Protein AF-W2YYQ4-F1 (afdb_monomer)

Nearest PDB structures (foldseek):
  6bq0-assembly1_B  TM=6.530E-01  e=1.549E-09  Homo sapiens
  7l4u-assembly2_B  TM=6.458E-01  e=1.239E-09  Homo sapiens
  1c4x-assembly1_A  TM=6.846E-01  e=3.204E-09  Rhodococcus jostii RHA1
  7l4t-assembly1_A  TM=6.271E-01  e=1.638E-09  Homo sapiens
  7p0y-assembly2_B  TM=5.825E-01  e=1.732E-09  Mycobacterium tuberculosis H37Rv

Organism: NCBI:txid1317064

InterPro domains:
  IPR019363 Lipid droplet-associated hydrolase [PF10230] (274-517)
  IPR019363 Lipid droplet-associated hydrolase [PTHR13390] (270-537)
  IPR029058 Alpha/Beta hydrolase fold [G3DSA:3.40.50.1820] (267-540)
  IPR029058 Alpha/Beta hydrolase fold [SSF53474] (271-539)

Secondary structure (DSSP, 8-state):
-HHHHHHHHHHHHHHTS------EEEEEESSTT--GGG-EEEEEES-SS-EEE-STTTTT-SEEEEES-----SBTTB-EEEEESSGGG-SSEEEEETT-TT-S-S-HHHHT-TT---EEEEESS-SS---------------PPPP-PPPPPPPHHHHHHHHHHHHHTTTT--TTHHHHHHHHHHHHHHHHHHHHHHHHHHHHHHHHS----S-SS-----TT------PPPPEEEEEE-STT--EEEEEEEPPP--------TT---SPPPPEEEEEE--SS--GGGGHHHHHHHHHHH-SSSEEEEEPPTTSS-GGGGTT----HHHHHHHHHHHHHHHHHH-TT-EEEEEEETHHHHHHHHHHHH-GGGEEEEEEES---S-GGGSHHHHHHHHHHTTHHHHHHHHHHHHHHS-HHHHHHHHHHHH-TTS-HHHHHHHHGGGSHHHHHHHHHHHHHHHHH--S--HHHHHHTGGGEEEEEETT-SSS-HHHHHHHHHH-TTSEEEEES--TTGGGSTTHHHHHHHHHHHHHHHHHS-----------

pLDDT: mean 75.01, std 22.86, range [24.19, 98.81]

Structure (mmCIF, N/CA/C/O backbone):
data_AF-W2YYQ4-F1
#
_entry.id   AF-W2YYQ4-F1
#
loop_
_atom_site.group_PDB
_atom_site.id
_atom_site.type_symbol
_atom_site.label_atom_id
_atom_site.label_alt_id
_atom_site.label_comp_id
_atom_site.label_asym_id
_atom_site.label_entity_id
_atom_site.label_seq_id
_atom_site.pdbx_PDB_ins_code
_atom_site.Cartn_x
_atom_site.Cartn_y
_atom_site.Cartn_z
_atom_site.occupancy
_atom_site.B_iso_or_equiv
_atom_site.auth_seq_id
_atom_site.auth_comp_id
_atom_site.auth_asym_id
_atom_site.auth_atom_id
_atom_site.pdbx_PDB_model_num
ATOM 1 N N . MET A 1 1 ? -1.584 1.231 -11.523 1.00 52.38 1 MET A N 1
ATOM 2 C CA . MET A 1 1 ? -1.903 1.996 -12.760 1.00 52.38 1 MET A CA 1
ATOM 3 C C . MET A 1 1 ? -1.222 3.367 -12.805 1.00 52.38 1 MET A C 1
ATOM 5 O O . MET A 1 1 ? -0.712 3.730 -13.858 1.00 52.38 1 MET A O 1
ATOM 9 N N . ALA A 1 2 ? -1.174 4.115 -11.693 1.00 56.75 2 ALA A N 1
ATOM 10 C CA . ALA A 1 2 ? -0.537 5.435 -11.667 1.00 56.75 2 ALA A CA 1
ATOM 11 C C . ALA A 1 2 ? 0.967 5.403 -12.015 1.00 56.75 2 ALA A C 1
ATOM 13 O O . ALA A 1 2 ? 1.430 6.242 -12.780 1.00 56.75 2 ALA A O 1
ATOM 14 N N . ILE A 1 3 ? 1.692 4.389 -11.530 1.00 60.84 3 ILE A N 1
ATOM 15 C CA . ILE A 1 3 ? 3.118 4.138 -11.813 1.00 60.84 3 ILE A CA 1
ATOM 16 C C . ILE A 1 3 ? 3.359 3.946 -13.317 1.00 60.84 3 ILE A C 1
ATOM 18 O O . ILE A 1 3 ? 4.122 4.693 -13.916 1.00 60.84 3 ILE A O 1
ATOM 22 N N . LEU A 1 4 ? 2.636 3.013 -13.946 1.00 64.50 4 LEU A N 1
ATOM 23 C CA . LEU A 1 4 ? 2.697 2.754 -15.391 1.00 64.50 4 LEU A CA 1
ATOM 24 C C . LEU A 1 4 ? 2.386 4.001 -16.227 1.00 64.50 4 LEU A C 1
ATOM 26 O O . LEU A 1 4 ? 3.047 4.250 -17.226 1.00 64.50 4 LEU A O 1
ATOM 30 N N . LYS A 1 5 ? 1.404 4.809 -15.810 1.00 70.62 5 LYS A N 1
ATOM 31 C CA . LYS A 1 5 ? 1.088 6.079 -16.476 1.00 70.62 5 LYS A CA 1
ATOM 32 C C . LYS A 1 5 ? 2.197 7.116 -16.294 1.00 70.62 5 LYS A C 1
ATOM 34 O O . LYS A 1 5 ? 2.507 7.807 -17.250 1.00 70.62 5 LYS A O 1
ATOM 39 N N . ILE A 1 6 ? 2.805 7.227 -15.109 1.00 66.44 6 ILE A N 1
ATOM 40 C CA . ILE A 1 6 ? 3.950 8.125 -14.867 1.00 66.44 6 ILE A CA 1
ATOM 41 C C . ILE A 1 6 ? 5.136 7.712 -15.744 1.00 66.44 6 ILE A C 1
ATOM 43 O O . ILE A 1 6 ? 5.712 8.564 -16.414 1.00 66.44 6 ILE A O 1
ATOM 47 N N . ILE A 1 7 ? 5.435 6.411 -15.802 1.00 65.56 7 ILE A N 1
ATOM 48 C CA . ILE A 1 7 ? 6.445 5.833 -16.695 1.00 65.56 7 ILE A CA 1
ATOM 49 C C . ILE A 1 7 ? 6.116 6.167 -18.153 1.00 65.56 7 ILE A C 1
ATOM 51 O O . ILE A 1 7 ? 6.973 6.677 -18.865 1.00 65.56 7 ILE A O 1
ATOM 55 N N . ALA A 1 8 ? 4.874 5.947 -18.591 1.00 67.31 8 ALA A N 1
ATOM 56 C CA . ALA A 1 8 ? 4.445 6.245 -19.954 1.00 67.31 8 ALA A CA 1
ATOM 57 C C . ALA A 1 8 ? 4.560 7.738 -20.284 1.00 67.31 8 ALA A C 1
ATOM 59 O O . ALA A 1 8 ? 5.076 8.073 -21.342 1.00 67.31 8 ALA A O 1
ATOM 60 N N . TYR A 1 9 ? 4.152 8.639 -19.383 1.00 68.12 9 TYR A N 1
ATOM 61 C CA . TYR A 1 9 ? 4.312 10.080 -19.588 1.00 68.12 9 TYR A CA 1
ATOM 62 C C . TYR A 1 9 ? 5.786 10.470 -19.686 1.00 68.12 9 TYR A C 1
ATOM 64 O O . TYR A 1 9 ? 6.155 11.222 -20.587 1.00 68.12 9 TYR A O 1
ATOM 72 N N . PHE A 1 10 ? 6.637 9.911 -18.822 1.00 61.38 10 PHE A N 1
ATOM 73 C CA . PHE A 1 10 ? 8.079 10.109 -18.908 1.00 61.38 10 PHE A CA 1
ATOM 74 C C . PHE A 1 10 ? 8.640 9.605 -20.243 1.00 61.38 10 PHE A C 1
ATOM 76 O O . PHE A 1 10 ? 9.356 10.346 -20.906 1.00 61.38 10 PHE A O 1
ATOM 83 N N . PHE A 1 11 ? 8.252 8.409 -20.696 1.00 55.72 11 PHE A N 1
ATOM 84 C CA . PHE A 1 11 ? 8.640 7.892 -22.009 1.00 55.72 11 PHE A CA 1
ATOM 85 C C . PHE A 1 11 ? 8.138 8.766 -23.151 1.00 55.72 11 PHE A C 1
ATOM 87 O O . PHE A 1 11 ? 8.921 9.083 -24.029 1.00 55.72 11 PHE A O 1
ATOM 94 N N . THR A 1 12 ? 6.884 9.220 -23.147 1.00 55.53 12 THR A N 1
ATOM 95 C CA . THR A 1 12 ? 6.384 10.121 -24.199 1.00 55.53 12 THR A CA 1
ATOM 96 C C . THR A 1 12 ? 7.140 11.449 -24.231 1.00 55.53 12 THR A C 1
ATOM 98 O O . THR A 1 12 ? 7.357 11.993 -25.305 1.00 55.53 12 THR A O 1
ATOM 101 N N . LEU A 1 13 ? 7.595 11.947 -23.076 1.00 49.69 13 LEU A N 1
ATOM 102 C CA . LEU A 1 13 ? 8.428 13.149 -22.975 1.00 49.69 13 LEU A CA 1
ATOM 103 C C . LEU A 1 13 ? 9.879 12.897 -23.420 1.00 49.69 13 LEU A C 1
ATOM 105 O O . LEU A 1 13 ? 10.490 13.789 -24.000 1.00 49.69 13 LEU A O 1
ATOM 109 N N . LEU A 1 14 ? 10.421 11.699 -23.176 1.00 44.47 14 LEU A N 1
ATOM 110 C CA . LEU A 1 14 ? 11.772 11.297 -23.583 1.00 44.47 14 LEU A CA 1
ATOM 111 C C . LEU A 1 14 ? 11.849 10.962 -25.088 1.00 44.47 14 LEU A C 1
ATOM 113 O O . LEU A 1 14 ? 12.811 11.322 -25.754 1.00 44.47 14 LEU A O 1
ATOM 117 N N . VAL A 1 15 ? 10.816 10.298 -25.619 1.00 40.94 15 VAL A N 1
ATOM 118 C CA . VAL A 1 15 ? 10.673 9.831 -27.015 1.00 40.94 15 VAL A CA 1
ATOM 119 C C . VAL A 1 15 ? 10.148 10.936 -27.942 1.00 40.94 15 VAL A C 1
ATOM 121 O O . VAL A 1 15 ? 10.241 10.817 -29.158 1.00 40.94 15 VAL A O 1
ATOM 124 N N . ALA A 1 16 ? 9.678 12.065 -27.397 1.00 35.09 16 ALA A N 1
ATOM 125 C CA . ALA A 1 16 ? 9.453 13.285 -28.178 1.00 35.09 16 ALA A CA 1
ATOM 126 C C . ALA A 1 16 ? 10.753 13.859 -28.797 1.00 35.09 16 ALA A C 1
ATOM 128 O O . ALA A 1 16 ? 10.690 14.812 -29.571 1.00 35.09 16 ALA A O 1
ATOM 129 N N . GLN A 1 17 ? 11.921 13.276 -28.495 1.00 36.09 17 GLN A N 1
ATOM 130 C CA . GLN A 1 17 ? 13.100 13.325 -29.359 1.00 36.09 17 GLN A CA 1
ATOM 131 C C . GLN A 1 17 ? 13.124 12.058 -30.232 1.00 36.09 17 GLN A C 1
ATOM 133 O O . GLN A 1 17 ? 13.332 10.958 -29.725 1.00 36.09 17 GLN A O 1
ATOM 138 N N . GLU A 1 18 ? 12.868 12.207 -31.535 1.00 34.59 18 GLU A N 1
ATOM 139 C CA . GLU A 1 18 ? 12.716 11.095 -32.484 1.00 34.59 18 GLU A CA 1
ATOM 140 C C . GLU A 1 18 ? 13.907 10.117 -32.474 1.00 34.59 18 GLU A C 1
ATOM 142 O O . GLU A 1 18 ? 15.046 10.497 -32.752 1.00 34.59 18 GLU A O 1
ATOM 147 N N . VAL A 1 19 ? 13.641 8.829 -32.232 1.00 37.81 19 VAL A N 1
ATOM 148 C CA . VAL A 1 19 ? 14.576 7.737 -32.544 1.00 37.81 19 VAL A CA 1
ATOM 149 C C . VAL A 1 19 ? 14.102 7.092 -33.843 1.00 37.81 19 VAL A C 1
ATOM 151 O O . VAL A 1 19 ? 13.223 6.232 -33.836 1.00 37.81 19 VAL A O 1
ATOM 154 N N . ALA A 1 20 ? 14.649 7.531 -34.974 1.00 41.06 20 ALA A N 1
ATOM 155 C CA . ALA A 1 20 ? 14.396 6.886 -36.258 1.00 41.06 20 ALA A CA 1
ATOM 156 C C . ALA A 1 20 ? 15.144 5.540 -36.328 1.00 41.06 20 ALA A C 1
ATOM 158 O O . ALA A 1 20 ? 16.366 5.495 -36.167 1.00 41.06 20 ALA A O 1
ATOM 159 N N . ALA A 1 21 ? 14.414 4.448 -36.574 1.00 49.84 21 ALA A N 1
ATOM 160 C CA . ALA A 1 21 ? 14.996 3.153 -36.931 1.00 49.84 21 ALA A CA 1
ATOM 161 C C . ALA A 1 21 ? 15.677 3.233 -38.316 1.00 49.84 21 ALA A C 1
ATOM 163 O O . ALA A 1 21 ? 15.212 3.968 -39.189 1.00 49.84 21 ALA A O 1
ATOM 164 N N . TRP A 1 22 ? 16.775 2.497 -38.523 1.00 63.50 22 TRP A N 1
ATOM 165 C CA . TRP A 1 22 ? 17.563 2.488 -39.766 1.00 63.50 22 TRP A CA 1
ATOM 166 C C . TRP A 1 22 ? 17.735 1.052 -40.294 1.00 63.50 22 TRP A C 1
ATOM 168 O O . TRP A 1 22 ? 17.733 0.114 -39.508 1.00 63.50 22 TRP A O 1
ATOM 178 N N . SER A 1 23 ? 17.892 0.883 -41.611 1.00 75.94 23 SER A N 1
ATOM 179 C CA . SER A 1 23 ? 18.245 -0.391 -42.270 1.00 75.94 23 SER A CA 1
ATOM 180 C C . SER A 1 23 ? 19.202 -0.108 -43.430 1.00 75.94 23 SER A C 1
ATOM 182 O O . SER A 1 23 ? 19.044 0.897 -44.124 1.00 75.94 23 SER A O 1
ATOM 184 N N . GLY A 1 24 ? 20.218 -0.950 -43.624 1.00 84.06 24 GLY A N 1
ATOM 185 C CA . GLY A 1 24 ? 21.292 -0.711 -44.589 1.00 84.06 24 GLY A CA 1
ATOM 186 C C . GLY A 1 24 ? 21.975 -1.976 -45.105 1.00 84.06 24 GLY A C 1
ATOM 187 O O . GLY A 1 24 ? 21.546 -3.099 -44.848 1.00 84.06 24 GLY A O 1
ATOM 188 N N . THR A 1 25 ? 23.043 -1.805 -45.885 1.00 87.19 25 THR A N 1
ATOM 189 C CA . THR A 1 25 ? 23.768 -2.909 -46.537 1.00 87.19 25 THR A CA 1
ATOM 190 C C . THR A 1 25 ? 25.282 -2.756 -46.462 1.00 87.19 25 THR A C 1
ATOM 192 O O . THR A 1 25 ? 25.797 -1.639 -46.453 1.00 87.19 25 THR A O 1
ATOM 195 N N . VAL A 1 26 ? 26.005 -3.882 -46.467 1.00 91.31 26 VAL A N 1
ATOM 196 C CA . VAL A 1 26 ? 27.470 -3.962 -46.618 1.00 91.31 26 VAL A CA 1
ATOM 197 C C . VAL A 1 26 ? 27.802 -4.978 -47.712 1.00 91.31 26 VAL A C 1
ATOM 199 O O . VAL A 1 26 ? 27.412 -6.137 -47.630 1.00 91.31 26 VAL A O 1
ATOM 202 N N . THR A 1 27 ? 28.517 -4.555 -48.750 1.00 91.12 27 THR A N 1
ATOM 203 C CA . THR A 1 27 ? 28.928 -5.371 -49.900 1.00 91.12 27 THR A CA 1
ATOM 204 C C . THR A 1 27 ? 30.435 -5.593 -49.903 1.00 91.12 27 THR A C 1
ATOM 206 O O . THR A 1 27 ? 31.197 -4.632 -49.858 1.00 91.12 27 THR A O 1
ATOM 209 N N . PHE A 1 28 ? 30.862 -6.846 -50.017 1.00 91.19 28 PHE A N 1
ATOM 210 C CA . PHE A 1 28 ? 32.261 -7.267 -50.118 1.00 91.19 28 PHE A CA 1
ATOM 211 C C . PHE A 1 28 ? 32.611 -7.647 -51.559 1.00 91.19 28 PHE A C 1
ATOM 213 O O . PHE A 1 28 ? 31.750 -8.171 -52.267 1.00 91.19 28 PHE A O 1
ATOM 220 N N . TYR A 1 29 ? 33.856 -7.405 -51.983 1.00 90.50 29 TYR A N 1
ATOM 221 C CA . TYR A 1 29 ? 34.321 -7.647 -53.356 1.00 90.50 29 TYR A CA 1
ATOM 222 C C . TYR A 1 29 ? 35.649 -8.415 -53.399 1.00 90.50 29 TYR A C 1
ATOM 224 O O . TYR A 1 29 ? 36.553 -8.171 -52.593 1.00 90.50 29 TYR A O 1
ATOM 232 N N . ASP A 1 30 ? 35.802 -9.280 -54.403 1.00 84.62 30 ASP A N 1
ATOM 233 C CA . ASP A 1 30 ? 37.026 -10.064 -54.668 1.00 84.62 30 ASP A CA 1
ATOM 234 C C . ASP A 1 30 ? 38.087 -9.282 -55.471 1.00 84.62 30 ASP A C 1
ATOM 236 O O . ASP A 1 30 ? 39.143 -9.818 -55.814 1.00 84.62 30 ASP A O 1
ATOM 240 N N . ASN A 1 31 ? 37.838 -7.998 -55.749 1.00 83.81 31 ASN A N 1
ATOM 241 C CA . ASN A 1 31 ? 38.817 -7.079 -56.328 1.00 83.81 31 ASN A CA 1
ATOM 242 C C . ASN A 1 31 ? 38.853 -5.706 -55.631 1.00 83.81 31 ASN A C 1
ATOM 244 O O . ASN A 1 31 ? 37.961 -5.319 -54.872 1.00 83.81 31 ASN A O 1
ATOM 248 N N . ARG A 1 32 ? 39.914 -4.956 -55.944 1.00 79.19 32 ARG A N 1
ATOM 249 C CA . ARG A 1 32 ? 40.271 -3.663 -55.335 1.00 79.19 32 ARG A CA 1
ATOM 250 C C . ARG A 1 32 ? 39.485 -2.466 -55.885 1.00 79.19 32 ARG A C 1
ATOM 252 O O . ARG A 1 32 ? 39.603 -1.364 -55.366 1.00 79.19 32 ARG A O 1
ATOM 259 N N . TRP A 1 33 ? 38.708 -2.646 -56.952 1.00 76.56 33 TRP A N 1
ATOM 260 C CA . TRP A 1 33 ? 38.018 -1.541 -57.633 1.00 76.56 33 TRP A CA 1
ATOM 261 C C . TRP A 1 33 ? 36.511 -1.530 -57.391 1.00 76.56 33 TRP A C 1
ATOM 263 O O . TRP A 1 33 ? 35.789 -0.729 -57.984 1.00 76.56 33 TRP A O 1
ATOM 273 N N . HIS A 1 34 ? 36.040 -2.371 -56.465 1.00 79.88 34 HIS A N 1
ATOM 274 C CA . HIS A 1 34 ? 34.631 -2.501 -56.103 1.00 79.88 34 HIS A CA 1
ATOM 275 C C . HIS A 1 34 ? 33.722 -2.808 -57.300 1.00 79.88 34 HIS A C 1
ATOM 277 O O . HIS A 1 34 ? 32.563 -2.377 -57.336 1.00 79.88 34 HIS A O 1
ATOM 283 N N . ASP A 1 35 ? 34.254 -3.513 -58.297 1.00 74.81 35 ASP A N 1
ATOM 284 C CA . ASP A 1 35 ? 33.485 -3.979 -59.439 1.00 74.81 35 ASP A CA 1
ATOM 285 C C . ASP A 1 35 ? 33.051 -5.437 -59.227 1.00 74.81 35 ASP A C 1
ATOM 287 O O . ASP A 1 35 ? 33.604 -6.172 -58.409 1.00 74.81 35 ASP A O 1
ATOM 291 N N . LYS A 1 36 ? 32.021 -5.869 -59.954 1.00 70.00 36 LYS A N 1
ATOM 292 C CA . LYS A 1 36 ? 31.468 -7.224 -59.809 1.00 70.00 36 LYS A CA 1
ATOM 293 C C . LYS A 1 36 ? 32.204 -8.278 -60.642 1.00 70.00 36 LYS A C 1
ATOM 295 O O . LYS A 1 36 ? 31.842 -9.447 -60.558 1.00 70.00 36 LY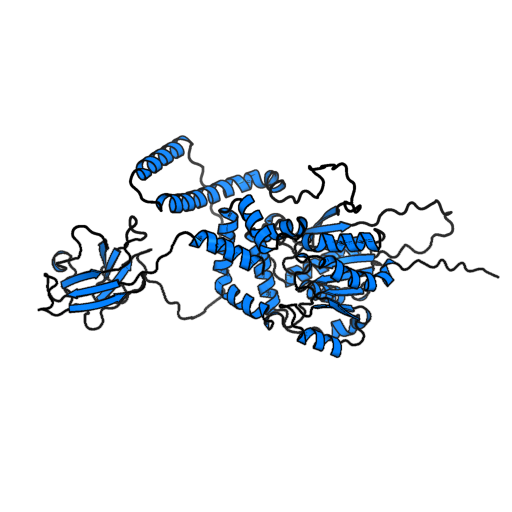S A O 1
ATOM 300 N N . ALA A 1 37 ? 33.217 -7.906 -61.431 1.00 70.88 37 ALA A N 1
ATOM 301 C CA . ALA A 1 37 ? 33.870 -8.818 -62.372 1.00 70.88 37 ALA A CA 1
ATOM 302 C C . ALA A 1 37 ? 34.657 -9.940 -61.667 1.00 70.88 37 ALA A C 1
ATOM 304 O O . ALA A 1 37 ? 34.866 -10.997 -62.255 1.00 70.88 37 ALA A O 1
ATOM 305 N N . GLY A 1 38 ? 35.050 -9.732 -60.401 1.00 65.44 38 GLY A N 1
ATOM 306 C CA . GLY A 1 38 ? 35.726 -10.732 -59.562 1.00 65.44 38 GLY A CA 1
ATOM 307 C C . GLY A 1 38 ? 34.811 -11.557 -58.645 1.00 65.44 38 GLY A C 1
ATOM 308 O O . GLY A 1 38 ? 35.282 -12.517 -58.048 1.00 65.44 38 GLY A O 1
ATOM 309 N N . GLY A 1 39 ? 33.524 -11.208 -58.535 1.00 77.75 39 GLY A N 1
ATOM 310 C CA . GLY A 1 39 ? 32.615 -11.710 -57.497 1.00 77.75 39 GLY A CA 1
ATOM 311 C C . GLY A 1 39 ? 32.381 -10.687 -56.377 1.00 77.75 39 GLY A C 1
ATOM 312 O O . GLY A 1 39 ? 33.263 -9.892 -56.046 1.00 77.75 39 GLY A O 1
ATOM 313 N N . SER A 1 40 ? 31.160 -10.674 -55.833 1.00 87.69 40 SER A N 1
ATOM 314 C CA . SER A 1 40 ? 30.755 -9.806 -54.718 1.00 87.69 40 SER A CA 1
ATOM 315 C C . SER A 1 40 ? 29.624 -10.434 -53.907 1.00 87.69 40 SER A C 1
ATOM 317 O O . SER A 1 40 ? 28.796 -11.139 -54.487 1.00 87.69 40 SER A O 1
ATOM 319 N N . TYR A 1 41 ? 29.517 -10.112 -52.618 1.00 82.38 41 TYR A N 1
ATOM 320 C CA . TYR A 1 41 ? 28.399 -10.545 -51.771 1.00 82.38 41 TYR A CA 1
ATOM 321 C C . TYR A 1 41 ? 27.921 -9.421 -50.847 1.00 82.38 41 TYR A C 1
ATOM 323 O O . TYR A 1 41 ? 28.735 -8.734 -50.230 1.00 82.38 41 TYR A O 1
ATOM 331 N N . THR A 1 42 ? 26.601 -9.240 -50.747 1.00 88.00 42 THR A N 1
ATOM 332 C CA . THR A 1 42 ? 25.964 -8.167 -49.970 1.00 88.00 42 THR A CA 1
ATOM 333 C C . THR A 1 42 ? 25.223 -8.730 -48.762 1.00 88.00 42 THR A C 1
ATOM 335 O O . THR A 1 42 ? 24.415 -9.645 -48.891 1.00 88.00 42 THR A O 1
ATOM 338 N N . TYR A 1 43 ? 25.476 -8.143 -47.597 1.00 83.31 43 TYR A N 1
ATOM 339 C CA . TYR A 1 43 ? 24.769 -8.390 -46.345 1.00 83.31 43 TYR A CA 1
ATOM 340 C C . TYR A 1 43 ? 23.801 -7.240 -46.065 1.00 83.31 43 TYR A C 1
ATOM 342 O O . TYR A 1 43 ? 24.184 -6.075 -46.183 1.00 83.31 43 TYR A O 1
ATOM 350 N N . HIS A 1 44 ? 22.570 -7.573 -45.680 1.00 80.06 44 HIS A N 1
ATOM 351 C CA . HIS A 1 44 ? 21.583 -6.625 -45.158 1.00 80.06 44 HIS A CA 1
ATOM 352 C C . HIS A 1 44 ? 21.711 -6.528 -43.637 1.00 80.06 44 HIS A C 1
ATOM 354 O O . HIS A 1 44 ? 22.004 -7.531 -42.983 1.00 80.06 44 HIS A O 1
ATOM 360 N N . ILE A 1 45 ? 21.549 -5.322 -43.094 1.00 79.44 45 ILE A N 1
ATOM 361 C CA . ILE A 1 45 ? 21.786 -5.014 -41.684 1.00 79.44 45 ILE A CA 1
ATOM 362 C C . ILE A 1 45 ? 20.707 -4.064 -41.192 1.00 79.44 45 ILE A C 1
ATOM 364 O O . ILE A 1 45 ? 20.613 -2.936 -41.673 1.00 79.44 45 ILE A O 1
ATOM 368 N N . ASP A 1 46 ? 19.979 -4.504 -40.174 1.00 73.38 46 ASP A N 1
ATOM 369 C CA . ASP A 1 46 ? 18.893 -3.735 -39.560 1.00 73.38 46 ASP A CA 1
ATOM 370 C C . ASP A 1 46 ? 19.199 -3.375 -38.097 1.00 73.38 46 ASP A C 1
ATOM 372 O O . ASP A 1 46 ? 18.397 -2.727 -37.430 1.00 73.38 46 ASP A O 1
ATOM 376 N N . ASP A 1 47 ? 20.369 -3.789 -37.591 1.00 73.12 47 ASP A N 1
ATOM 377 C CA . ASP A 1 47 ? 20.813 -3.503 -36.230 1.00 73.12 47 ASP A CA 1
ATOM 378 C C . ASP A 1 47 ? 22.333 -3.283 -36.142 1.00 73.12 47 ASP A C 1
ATOM 380 O O . ASP A 1 47 ? 23.132 -3.810 -36.923 1.00 73.12 47 ASP A O 1
ATOM 384 N N . SER A 1 48 ? 22.747 -2.481 -35.167 1.00 79.44 48 SER A N 1
ATOM 385 C CA . SER A 1 48 ? 24.156 -2.288 -34.821 1.00 79.44 48 SER A CA 1
ATOM 386 C C . SER A 1 48 ? 24.597 -3.293 -33.758 1.00 79.44 48 SER A C 1
ATOM 388 O O . SER A 1 48 ? 23.783 -3.996 -33.174 1.00 79.44 48 SER A O 1
ATOM 390 N N . GLN A 1 49 ? 25.898 -3.369 -33.468 1.00 81.81 49 GLN A N 1
ATOM 391 C CA . GLN A 1 49 ? 26.451 -4.234 -32.416 1.00 81.81 49 GLN A CA 1
ATOM 392 C C . GLN A 1 49 ? 26.162 -5.740 -32.583 1.00 81.81 49 GLN A C 1
ATOM 394 O O . GLN A 1 49 ? 26.377 -6.518 -31.651 1.00 81.81 49 GLN A O 1
ATOM 399 N N . GLN A 1 50 ? 25.723 -6.170 -33.764 1.00 82.25 50 GLN A N 1
ATOM 400 C CA . GLN A 1 50 ? 25.596 -7.574 -34.123 1.00 82.25 50 GLN A CA 1
ATOM 401 C C . GLN A 1 50 ? 26.842 -8.024 -34.887 1.00 82.25 50 GLN A C 1
ATOM 403 O O . GLN A 1 50 ? 27.233 -7.407 -35.880 1.00 82.25 50 GLN A O 1
ATOM 408 N N . CYS A 1 51 ? 27.464 -9.109 -34.427 1.00 86.38 51 CYS A N 1
ATOM 409 C CA . CYS A 1 51 ? 28.557 -9.727 -35.162 1.00 86.38 51 CYS A CA 1
ATOM 410 C C . CYS A 1 51 ? 28.018 -10.594 -36.303 1.00 86.38 51 CYS A C 1
ATOM 412 O O . CYS A 1 51 ? 27.191 -11.475 -36.067 1.00 86.38 51 CYS A O 1
ATOM 414 N N . ILE A 1 52 ? 28.510 -10.375 -37.523 1.00 84.44 52 ILE A N 1
ATOM 415 C CA . ILE A 1 52 ? 28.091 -11.113 -38.716 1.00 84.44 52 ILE A CA 1
ATOM 416 C C . ILE A 1 52 ? 29.289 -11.877 -39.281 1.00 84.44 52 ILE A C 1
ATOM 418 O O . ILE A 1 52 ? 30.269 -11.282 -39.730 1.00 84.44 52 ILE A O 1
ATOM 422 N N . ASN A 1 53 ? 29.195 -13.208 -39.286 1.00 88.56 53 ASN A N 1
ATOM 423 C CA . ASN A 1 53 ? 30.196 -14.087 -39.890 1.00 88.56 53 ASN A CA 1
ATOM 424 C C . ASN A 1 53 ? 30.029 -14.149 -41.414 1.00 88.56 53 ASN A C 1
ATOM 426 O O . ASN A 1 53 ? 28.937 -14.406 -41.929 1.00 88.56 53 ASN A O 1
ATOM 430 N N . LEU A 1 54 ? 31.133 -13.973 -42.139 1.00 81.81 54 LEU A N 1
ATOM 431 C CA . LEU A 1 54 ? 31.184 -14.023 -43.597 1.00 81.81 54 LEU A CA 1
ATOM 432 C C . LEU A 1 54 ? 31.095 -15.481 -44.058 1.00 81.81 54 LEU A C 1
ATOM 434 O O . LEU A 1 54 ? 32.099 -16.168 -44.126 1.00 81.81 54 LEU A O 1
ATOM 438 N N . SER A 1 55 ? 29.889 -15.984 -44.335 1.00 79.31 55 SER A N 1
ATOM 439 C CA . SER A 1 55 ? 29.639 -17.407 -44.629 1.00 79.31 55 SER A CA 1
ATOM 440 C C . SER A 1 55 ? 30.383 -17.931 -45.873 1.00 79.31 55 SER A C 1
ATOM 442 O O . SER A 1 55 ? 31.509 -18.407 -45.782 1.00 79.31 55 SER A O 1
ATOM 444 N N . CYS A 1 56 ? 29.783 -17.851 -47.065 1.00 73.69 56 CYS A N 1
ATOM 445 C CA . CYS A 1 56 ? 30.410 -18.295 -48.319 1.00 73.69 56 CYS A CA 1
ATOM 446 C C . CYS A 1 56 ? 31.468 -17.312 -48.853 1.00 73.69 56 CYS A C 1
ATOM 448 O O . CYS A 1 56 ? 32.073 -17.555 -49.899 1.00 73.69 56 CYS A O 1
ATOM 450 N N . TYR A 1 57 ? 31.658 -16.194 -48.147 1.00 78.88 57 TYR A N 1
ATOM 451 C CA . TYR A 1 57 ? 32.564 -15.103 -48.499 1.00 78.88 57 TYR A CA 1
ATOM 452 C C . TYR A 1 57 ? 33.736 -14.941 -47.511 1.00 78.88 57 TYR A C 1
ATOM 454 O O . TYR A 1 57 ? 34.455 -13.944 -47.570 1.00 78.88 57 TYR A O 1
ATOM 462 N N . ASN A 1 58 ? 33.922 -15.919 -46.612 1.00 85.94 58 ASN A N 1
ATOM 463 C CA . ASN A 1 58 ? 35.030 -15.982 -45.655 1.00 85.94 58 ASN A CA 1
ATOM 464 C C . ASN A 1 58 ? 36.375 -15.879 -46.379 1.00 85.94 58 ASN A C 1
ATOM 466 O O . ASN A 1 58 ? 36.584 -16.604 -47.350 1.00 85.94 58 ASN A O 1
ATOM 470 N N . ASP A 1 59 ? 37.280 -15.023 -45.904 1.00 89.25 59 ASP A N 1
ATOM 471 C CA . ASP A 1 59 ? 38.672 -14.928 -46.375 1.00 89.25 59 ASP A CA 1
ATOM 472 C C . ASP A 1 59 ? 38.820 -14.659 -47.885 1.00 89.25 59 ASP A C 1
ATOM 474 O O . ASP A 1 59 ? 39.803 -15.030 -48.524 1.00 89.25 59 ASP A O 1
ATOM 478 N N . ARG A 1 60 ? 37.828 -13.997 -48.489 1.00 87.62 60 ARG A N 1
ATOM 479 C CA . ARG A 1 60 ? 37.830 -13.671 -49.928 1.00 87.62 60 ARG A CA 1
ATOM 480 C C . ARG A 1 60 ? 37.880 -12.181 -50.225 1.00 87.62 60 ARG A C 1
ATOM 482 O O . ARG A 1 60 ? 38.431 -11.778 -51.247 1.00 87.62 60 ARG A O 1
ATOM 489 N N . ALA A 1 61 ? 37.346 -11.367 -49.318 1.00 89.69 61 ALA A N 1
ATOM 490 C CA . ALA A 1 61 ? 37.206 -9.938 -49.534 1.00 89.69 61 ALA A CA 1
ATOM 491 C C . ALA A 1 61 ? 38.562 -9.227 -49.662 1.00 89.69 61 ALA A C 1
ATOM 493 O O . ALA A 1 61 ? 39.460 -9.391 -48.835 1.00 89.69 61 ALA A O 1
ATOM 494 N N . THR A 1 62 ? 38.659 -8.378 -50.682 1.00 90.44 62 THR A N 1
ATOM 495 C CA . THR A 1 62 ? 39.804 -7.488 -50.946 1.00 90.44 62 THR A CA 1
ATOM 496 C C . THR A 1 62 ? 39.415 -6.005 -50.854 1.00 90.44 62 THR A C 1
ATOM 498 O O . THR A 1 62 ? 40.277 -5.138 -50.709 1.00 90.44 62 THR A O 1
ATOM 501 N N . SER A 1 63 ? 38.109 -5.709 -50.880 1.00 90.19 63 SER A N 1
ATOM 502 C CA . SER A 1 63 ? 37.525 -4.392 -50.608 1.00 90.19 63 SER A CA 1
ATOM 503 C C . SER A 1 63 ? 36.067 -4.522 -50.129 1.00 90.19 63 SER A C 1
ATOM 505 O O . SER A 1 63 ? 35.446 -5.580 -50.296 1.00 90.19 63 SER A O 1
ATOM 507 N N . ALA A 1 64 ? 35.496 -3.466 -49.533 1.00 91.50 64 ALA A N 1
ATOM 508 C CA . ALA A 1 64 ? 34.096 -3.455 -49.078 1.00 91.50 64 ALA A CA 1
ATOM 509 C C . ALA A 1 64 ? 33.434 -2.076 -49.227 1.00 91.50 64 ALA A C 1
ATOM 511 O O . ALA A 1 64 ? 34.110 -1.070 -49.067 1.00 91.50 64 ALA A O 1
ATOM 512 N N . LYS A 1 65 ? 32.119 -2.028 -49.486 1.00 91.25 65 LYS A N 1
ATOM 513 C CA . LYS A 1 65 ? 31.268 -0.818 -49.520 1.00 91.25 65 LYS A CA 1
ATOM 514 C C . LYS A 1 65 ? 30.039 -0.980 -48.631 1.00 91.25 65 LYS A C 1
ATOM 516 O O . LYS A 1 65 ? 29.625 -2.102 -48.376 1.00 91.25 65 LYS A O 1
ATOM 521 N N . TRP A 1 66 ? 29.409 0.111 -48.210 1.00 91.19 66 TRP A N 1
ATOM 522 C CA . TRP A 1 66 ? 28.166 0.074 -47.429 1.00 91.19 66 TRP A CA 1
ATOM 523 C C . TRP A 1 66 ? 27.203 1.208 -47.797 1.00 91.19 66 TRP A C 1
ATOM 525 O O . TRP A 1 66 ? 27.635 2.225 -48.319 1.00 91.19 66 TRP A O 1
ATOM 535 N N . SER A 1 67 ? 25.902 1.045 -47.546 1.00 84.38 67 SER A N 1
ATOM 536 C CA . SER A 1 67 ? 24.864 2.063 -47.803 1.00 84.38 67 SER A CA 1
ATOM 537 C C . SER A 1 67 ? 23.799 2.031 -46.718 1.00 84.38 67 SER A C 1
ATOM 539 O O . SER A 1 67 ? 23.530 0.971 -46.162 1.00 84.38 67 SER A O 1
ATOM 541 N N . ASP A 1 68 ? 23.204 3.189 -46.422 1.00 80.75 68 ASP A N 1
ATOM 542 C CA . ASP A 1 68 ? 22.038 3.351 -45.530 1.00 80.75 68 ASP A CA 1
ATOM 543 C C . ASP A 1 68 ? 22.199 2.806 -44.101 1.00 80.75 68 ASP A C 1
ATOM 545 O O . ASP A 1 68 ? 21.259 2.787 -43.313 1.00 80.75 68 ASP A O 1
ATOM 549 N N . ILE A 1 69 ? 23.427 2.453 -43.716 1.00 81.31 69 ILE A N 1
ATOM 550 C CA . ILE A 1 69 ? 23.740 2.065 -42.346 1.00 81.31 69 ILE A CA 1
ATOM 551 C C . ILE A 1 69 ? 23.754 3.281 -41.413 1.00 81.31 69 ILE A C 1
ATOM 553 O O . ILE A 1 69 ? 24.013 4.410 -41.850 1.00 81.31 69 ILE A O 1
ATOM 557 N N . VAL A 1 70 ? 23.499 3.065 -40.119 1.00 77.31 70 VAL A N 1
ATOM 558 C CA . VAL A 1 70 ? 23.542 4.138 -39.118 1.00 77.31 70 VAL A CA 1
ATOM 559 C C . VAL A 1 70 ? 24.863 4.865 -39.166 1.00 77.31 70 VAL A C 1
ATOM 561 O O . VAL A 1 70 ? 25.922 4.252 -39.245 1.00 77.31 70 VAL A O 1
ATOM 564 N N . LYS A 1 71 ? 24.788 6.192 -39.125 1.00 79.56 71 LYS A N 1
ATOM 565 C CA . LYS A 1 71 ? 25.927 7.099 -39.303 1.00 79.56 71 LYS A CA 1
ATOM 566 C C . LYS A 1 71 ? 26.388 7.765 -38.005 1.00 79.56 71 LYS A C 1
ATOM 568 O O . LYS A 1 71 ? 27.332 8.552 -38.032 1.00 79.56 71 LYS A O 1
ATOM 573 N N . TRP A 1 72 ? 25.680 7.528 -36.907 1.00 73.69 72 TRP A N 1
ATOM 574 C CA . TRP A 1 72 ? 25.955 8.107 -35.596 1.00 73.69 72 TRP A CA 1
ATOM 575 C C . TRP A 1 72 ? 26.322 6.999 -34.611 1.00 73.69 72 TRP A C 1
ATOM 577 O O . TRP A 1 72 ? 25.824 5.884 -34.727 1.00 73.69 72 TRP A O 1
ATOM 587 N N . GLY A 1 73 ? 27.187 7.296 -33.645 1.00 61.22 73 GLY A N 1
ATOM 588 C CA . GLY A 1 73 ? 27.635 6.327 -32.645 1.00 61.22 73 GLY A CA 1
ATOM 589 C C . GLY A 1 73 ? 28.566 6.941 -31.596 1.00 61.22 73 GLY A C 1
ATOM 590 O O . GLY A 1 73 ? 28.874 8.128 -31.640 1.00 61.22 73 GLY A O 1
ATOM 591 N N . ALA A 1 74 ? 29.009 6.137 -30.633 1.00 66.19 74 ALA A N 1
ATOM 592 C CA . ALA A 1 74 ? 29.825 6.525 -29.483 1.00 66.19 74 ALA A CA 1
ATOM 593 C C . ALA A 1 74 ? 31.308 6.779 -29.817 1.00 66.19 74 ALA A C 1
ATOM 595 O O . ALA A 1 74 ? 32.088 7.096 -28.922 1.00 66.19 74 ALA A O 1
ATOM 596 N N . PHE A 1 75 ? 31.708 6.644 -31.085 1.00 65.12 75 PHE A N 1
ATOM 597 C CA . PHE A 1 75 ? 33.077 6.860 -31.548 1.00 65.12 75 PHE A CA 1
ATOM 598 C C . PHE A 1 75 ? 33.168 8.235 -32.209 1.00 65.12 75 PHE A C 1
ATOM 600 O O . PHE A 1 75 ? 32.946 8.372 -33.411 1.00 65.12 75 PHE A O 1
ATOM 607 N N . ASP A 1 76 ? 33.420 9.265 -31.402 1.00 75.88 76 ASP A N 1
ATOM 608 C CA . ASP A 1 76 ? 33.477 10.669 -31.838 1.00 75.88 76 ASP A CA 1
ATOM 609 C C . ASP A 1 76 ? 32.180 11.151 -32.519 1.00 75.88 76 ASP A C 1
ATOM 611 O O . ASP A 1 76 ? 32.193 11.907 -33.491 1.00 75.88 76 ASP A O 1
ATOM 615 N N . GLY A 1 77 ? 31.030 10.675 -32.023 1.00 64.62 77 GLY A N 1
ATOM 616 C CA . GLY A 1 77 ? 29.705 10.982 -32.576 1.00 64.62 77 GLY A CA 1
ATOM 617 C C . GLY A 1 77 ? 29.360 10.190 -33.840 1.00 64.62 77 GLY A C 1
ATOM 618 O O . GLY A 1 77 ? 28.313 10.416 -34.451 1.00 64.62 77 GLY A O 1
ATOM 619 N N . LYS A 1 78 ? 30.220 9.251 -34.233 1.00 76.06 78 LYS A N 1
ATOM 620 C CA . LYS A 1 78 ? 30.091 8.451 -35.444 1.00 76.06 78 LYS A CA 1
ATOM 621 C C . LYS A 1 78 ? 30.014 6.975 -35.100 1.00 76.06 78 LYS A C 1
ATOM 623 O O . LYS A 1 78 ? 30.491 6.506 -34.066 1.00 76.06 78 LYS A O 1
ATOM 628 N N . SER A 1 79 ? 29.374 6.242 -35.987 1.00 84.19 79 SER A N 1
ATOM 629 C CA . SER A 1 79 ? 29.444 4.792 -36.023 1.00 84.19 79 SER A CA 1
ATOM 630 C C . SER A 1 79 ? 30.630 4.375 -36.885 1.00 84.19 79 SER A C 1
ATOM 632 O O . SER A 1 79 ? 31.072 5.090 -37.792 1.00 84.19 79 SER A O 1
ATOM 634 N N . ARG A 1 80 ? 31.168 3.200 -36.585 1.00 91.88 80 ARG A N 1
ATOM 635 C CA . ARG A 1 80 ? 32.297 2.624 -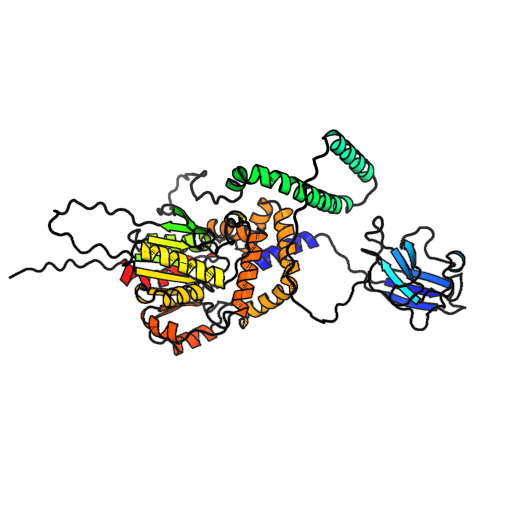37.308 1.00 91.88 80 ARG A CA 1
ATOM 636 C C . ARG A 1 80 ? 31.914 1.238 -37.788 1.00 91.88 80 ARG A C 1
ATOM 638 O O . ARG A 1 80 ? 31.110 0.567 -37.153 1.00 91.88 80 ARG A O 1
ATOM 645 N N . ILE A 1 81 ? 32.476 0.803 -38.899 1.00 93.00 81 ILE A N 1
ATOM 646 C CA . ILE A 1 81 ? 32.367 -0.580 -39.351 1.00 93.00 81 ILE A CA 1
ATOM 647 C C . ILE A 1 81 ? 33.700 -1.263 -39.094 1.00 93.00 81 ILE A C 1
ATOM 649 O O . ILE A 1 81 ? 34.741 -0.784 -39.540 1.00 93.00 81 ILE A O 1
ATOM 653 N N . ALA A 1 82 ? 33.664 -2.348 -38.332 1.00 94.19 82 ALA A N 1
ATOM 654 C CA . ALA A 1 82 ? 34.834 -3.119 -37.954 1.00 94.19 82 ALA A CA 1
ATOM 655 C C . ALA A 1 82 ? 34.837 -4.465 -38.670 1.00 94.19 82 ALA A C 1
ATOM 657 O O . 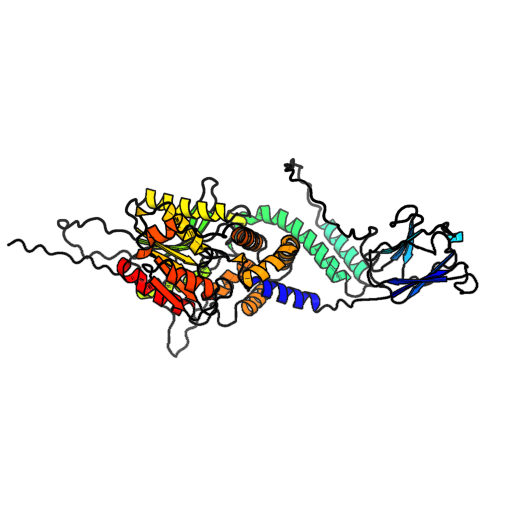ALA A 1 82 ? 33.820 -5.156 -38.707 1.00 94.19 82 ALA A O 1
ATOM 658 N N . PHE A 1 83 ? 35.996 -4.835 -39.200 1.00 95.38 83 PHE A N 1
ATOM 659 C CA . PHE A 1 83 ? 36.259 -6.086 -39.891 1.00 95.38 83 PHE A CA 1
ATOM 660 C C . PHE A 1 83 ? 37.286 -6.888 -39.099 1.00 95.38 83 PHE A C 1
ATOM 662 O O . PHE A 1 83 ? 38.291 -6.343 -38.636 1.00 95.38 83 PHE A O 1
ATOM 669 N N . TYR A 1 84 ? 37.021 -8.178 -38.951 1.00 95.12 84 TYR A N 1
ATOM 670 C CA . TYR A 1 84 ? 37.750 -9.080 -38.075 1.00 95.12 84 TYR A CA 1
ATOM 671 C C . TYR A 1 84 ? 38.300 -10.257 -38.866 1.00 95.12 84 TYR A C 1
ATOM 673 O O . TYR A 1 84 ? 37.608 -10.812 -39.727 1.00 95.12 84 TYR A O 1
ATOM 681 N N . THR A 1 85 ? 39.528 -10.667 -38.547 1.00 94.62 85 THR A N 1
ATOM 682 C CA . THR A 1 85 ? 40.145 -11.827 -39.198 1.00 94.62 85 THR A CA 1
ATOM 683 C C . THR A 1 85 ? 39.680 -13.172 -38.646 1.00 94.62 85 THR A C 1
ATOM 685 O O . THR A 1 85 ? 39.853 -14.198 -39.291 1.00 94.62 85 THR A O 1
ATOM 688 N N . GLY A 1 86 ? 39.067 -13.185 -37.462 1.00 88.81 86 GLY A N 1
ATOM 689 C CA . GLY A 1 86 ? 38.415 -14.357 -36.887 1.00 88.81 86 GLY A CA 1
ATOM 690 C C . GLY A 1 86 ? 36.899 -14.331 -37.076 1.00 88.81 86 GLY A C 1
ATOM 691 O O . GLY A 1 86 ? 36.290 -13.285 -37.323 1.00 88.81 86 GLY A O 1
ATOM 692 N N . LYS A 1 87 ? 36.271 -15.498 -36.923 1.00 87.69 87 LYS A N 1
ATOM 693 C CA . LYS A 1 87 ? 34.817 -15.603 -36.735 1.00 87.69 87 LYS A CA 1
ATOM 694 C C . LYS A 1 87 ? 34.416 -15.052 -35.366 1.00 87.69 87 LYS A C 1
ATOM 696 O O . LYS A 1 87 ? 35.257 -14.887 -34.483 1.00 87.69 87 LYS A O 1
ATOM 701 N N . ASP A 1 88 ? 33.138 -14.743 -35.207 1.00 86.06 88 ASP A N 1
ATOM 702 C CA . ASP A 1 88 ? 32.531 -14.246 -33.970 1.00 86.06 88 ASP A CA 1
ATOM 703 C C . ASP A 1 88 ? 33.197 -12.960 -33.452 1.00 86.06 88 ASP A C 1
ATOM 705 O O . ASP A 1 88 ? 33.273 -12.707 -32.250 1.00 86.06 88 ASP A O 1
ATOM 709 N N . CYS A 1 89 ? 33.680 -12.128 -34.384 1.00 89.94 89 CYS A N 1
ATOM 710 C CA . CYS A 1 89 ? 34.310 -10.838 -34.118 1.00 89.94 89 CYS A CA 1
ATOM 711 C C . CYS A 1 89 ? 35.544 -10.964 -33.211 1.00 89.94 89 CYS A C 1
ATOM 713 O O . CYS A 1 89 ? 35.775 -10.154 -32.310 1.00 89.94 89 CYS A O 1
ATOM 715 N N . THR A 1 90 ? 36.344 -12.001 -33.475 1.00 87.88 90 THR A N 1
ATOM 716 C CA . THR A 1 90 ? 37.619 -12.298 -32.808 1.00 87.88 90 THR A CA 1
ATOM 717 C C . THR A 1 90 ? 38.814 -12.068 -33.745 1.00 87.88 90 THR A C 1
ATOM 719 O O . THR A 1 90 ? 38.653 -11.766 -34.926 1.00 87.88 90 THR A O 1
ATOM 722 N N . GLY A 1 91 ? 40.042 -12.199 -33.236 1.00 89.38 91 GLY A N 1
ATOM 723 C CA . GLY A 1 91 ? 41.259 -12.015 -34.034 1.00 89.38 91 GLY A CA 1
ATOM 724 C C . GLY A 1 91 ? 41.642 -10.547 -34.248 1.00 89.38 91 GLY A C 1
ATOM 725 O O . GLY A 1 91 ? 41.308 -9.675 -33.443 1.00 89.38 91 GLY A O 1
ATOM 726 N N . THR A 1 92 ? 42.388 -10.276 -35.319 1.00 90.06 92 THR A N 1
ATOM 727 C CA . THR A 1 92 ? 42.841 -8.923 -35.666 1.00 90.06 92 THR A CA 1
ATOM 728 C C . THR A 1 92 ? 41.664 -8.102 -36.176 1.00 90.06 92 THR A C 1
ATOM 730 O O . THR A 1 92 ? 40.918 -8.567 -37.035 1.00 90.06 92 THR A O 1
ATOM 733 N N . VAL A 1 93 ? 41.519 -6.872 -35.677 1.00 93.00 93 VAL A N 1
ATOM 734 C CA . VAL A 1 93 ? 40.437 -5.959 -36.061 1.00 93.00 93 VAL A CA 1
ATOM 735 C C . VAL A 1 93 ? 40.969 -4.707 -36.750 1.00 93.00 93 VAL A C 1
ATOM 737 O O . VAL A 1 93 ? 41.964 -4.115 -36.321 1.00 93.00 93 VAL A O 1
ATOM 740 N N . LYS A 1 94 ? 40.278 -4.291 -37.810 1.00 93.25 94 LYS A N 1
ATOM 741 C CA . LYS A 1 94 ? 40.452 -2.997 -38.475 1.00 93.25 94 LYS A CA 1
ATOM 742 C C . LYS A 1 94 ? 39.092 -2.356 -38.676 1.00 93.25 94 LYS A C 1
ATOM 744 O O . LYS A 1 94 ? 38.136 -3.038 -39.035 1.00 93.25 94 LYS A O 1
ATOM 749 N N . ASP A 1 95 ? 39.003 -1.055 -38.457 1.00 92.38 95 ASP A N 1
ATOM 750 C CA . ASP A 1 95 ? 37.728 -0.357 -38.449 1.00 92.38 95 ASP A CA 1
ATOM 751 C C . ASP A 1 95 ? 37.785 1.001 -39.150 1.00 92.38 95 ASP A C 1
ATOM 753 O O . ASP A 1 95 ? 38.777 1.729 -39.078 1.00 92.38 95 ASP A O 1
ATOM 757 N N . TRP A 1 96 ? 36.684 1.340 -39.817 1.00 91.50 96 TRP A N 1
ATOM 758 C CA . TRP A 1 96 ? 36.529 2.554 -40.609 1.00 91.50 96 TRP A CA 1
ATOM 759 C C . TRP A 1 96 ? 35.349 3.376 -40.114 1.00 91.50 96 TRP A C 1
ATOM 761 O O . TRP A 1 96 ? 34.309 2.842 -39.737 1.00 91.50 96 TRP A O 1
ATOM 771 N N . ASP A 1 97 ? 35.504 4.696 -40.157 1.00 87.94 97 ASP A N 1
ATOM 772 C CA . ASP A 1 97 ? 34.392 5.625 -39.981 1.00 87.94 97 ASP A CA 1
ATOM 773 C C . ASP A 1 97 ? 33.423 5.494 -41.165 1.00 87.94 97 ASP A C 1
ATOM 775 O O . ASP A 1 97 ? 33.818 5.608 -42.329 1.00 87.94 97 ASP A O 1
ATOM 779 N N . ILE A 1 98 ? 32.145 5.276 -40.860 1.00 84.25 98 ILE A N 1
ATOM 780 C CA . ILE A 1 98 ? 31.085 5.080 -41.853 1.00 84.25 98 ILE A CA 1
ATOM 781 C C . ILE A 1 98 ? 30.899 6.310 -42.753 1.00 84.25 98 ILE A C 1
ATOM 783 O O . ILE A 1 98 ? 30.454 6.168 -43.893 1.00 84.25 98 ILE A O 1
ATOM 787 N N . LYS A 1 99 ? 31.260 7.506 -42.266 1.00 76.19 99 LYS A N 1
ATOM 788 C CA . LYS A 1 99 ? 31.147 8.795 -42.969 1.00 76.19 99 LYS A CA 1
ATOM 789 C C . LYS A 1 99 ? 32.485 9.350 -43.475 1.00 76.19 99 LYS A C 1
ATOM 791 O O . LYS A 1 99 ? 32.551 10.532 -43.813 1.00 76.19 99 LYS A O 1
ATOM 796 N N . HIS A 1 100 ? 33.553 8.552 -43.507 1.00 70.69 100 HIS A N 1
ATOM 797 C CA . HIS A 1 100 ? 34.871 9.058 -43.895 1.00 70.69 100 HIS A CA 1
ATOM 798 C C . HIS A 1 100 ? 34.847 9.695 -45.308 1.00 70.69 100 HIS A C 1
ATOM 800 O O . HIS A 1 100 ? 34.305 9.080 -46.226 1.00 70.69 100 HIS A O 1
ATOM 806 N N . PRO A 1 101 ? 35.441 10.890 -45.522 1.00 51.44 101 PRO A N 1
ATOM 807 C CA . PRO A 1 101 ? 35.405 11.595 -46.813 1.00 51.44 101 PRO A CA 1
ATOM 808 C C . PRO A 1 101 ? 36.068 10.820 -47.966 1.00 51.44 101 PRO A C 1
ATOM 810 O O . PRO A 1 101 ? 35.681 10.991 -49.117 1.00 51.44 101 PRO A O 1
ATOM 813 N N . ASN A 1 102 ? 36.991 9.902 -47.659 1.00 61.41 102 ASN A N 1
ATOM 814 C CA . ASN A 1 102 ? 37.586 8.955 -48.618 1.00 61.41 102 ASN A CA 1
ATOM 815 C C . ASN A 1 102 ? 36.864 7.595 -48.572 1.00 61.41 102 ASN A C 1
ATOM 817 O O . ASN A 1 102 ? 37.507 6.565 -48.401 1.00 61.41 102 ASN A O 1
ATOM 821 N N . GLY A 1 103 ? 35.529 7.628 -48.566 1.00 65.56 103 GLY A N 1
ATOM 822 C CA . GLY A 1 103 ? 34.650 6.535 -48.150 1.00 65.56 103 GLY A CA 1
ATOM 823 C C . GLY A 1 103 ? 34.961 5.183 -48.790 1.00 65.56 103 GLY A C 1
ATOM 824 O O . GLY A 1 103 ? 35.071 5.085 -50.011 1.00 65.56 103 GLY A O 1
ATOM 825 N N . TYR A 1 104 ? 35.001 4.167 -47.922 1.00 77.94 104 TYR A N 1
ATOM 826 C CA . TYR A 1 104 ? 35.223 2.737 -48.168 1.00 77.94 104 TYR A CA 1
ATOM 827 C C . TYR A 1 104 ? 36.694 2.281 -48.282 1.00 77.94 104 TYR A C 1
ATOM 829 O O . TYR A 1 104 ? 37.491 2.905 -48.981 1.00 77.94 104 TYR A O 1
ATOM 837 N N . PRO A 1 105 ? 37.079 1.160 -47.634 1.00 81.56 105 PRO A N 1
ATOM 838 C CA . PRO A 1 105 ? 38.372 0.534 -47.871 1.00 81.56 105 PRO A CA 1
ATOM 839 C C . PRO A 1 105 ? 38.409 -0.071 -49.276 1.00 81.56 105 PRO A C 1
ATOM 841 O O . PRO A 1 105 ? 37.808 -1.115 -49.544 1.00 81.56 105 PRO A O 1
ATOM 844 N N . GLY A 1 106 ? 39.125 0.600 -50.178 1.00 73.69 106 GLY A N 1
ATOM 845 C CA . GLY A 1 106 ? 39.332 0.139 -51.551 1.00 73.69 106 GLY A CA 1
ATOM 846 C C . GLY A 1 106 ? 40.385 -0.958 -51.689 1.00 73.69 106 GLY A C 1
ATOM 847 O O . GLY A 1 106 ? 40.407 -1.657 -52.695 1.00 73.69 106 GLY A O 1
ATOM 848 N N . ASN A 1 107 ? 41.272 -1.138 -50.705 1.00 83.25 107 ASN A N 1
ATOM 849 C CA . ASN A 1 107 ? 42.381 -2.076 -50.849 1.00 83.25 107 ASN A CA 1
ATOM 850 C C . ASN A 1 107 ? 42.868 -2.646 -49.511 1.00 83.25 107 ASN A C 1
ATOM 852 O O . ASN A 1 107 ? 43.858 -2.173 -48.951 1.00 83.25 107 ASN A O 1
ATOM 856 N N . PHE A 1 108 ? 42.239 -3.735 -49.068 1.00 88.12 108 PHE A N 1
ATOM 857 C CA . PHE A 1 108 ? 42.588 -4.420 -47.823 1.00 88.12 108 PHE A CA 1
ATOM 858 C C . PHE A 1 108 ? 44.037 -4.931 -47.764 1.00 88.12 108 PHE A C 1
ATOM 860 O O . PHE A 1 108 ? 44.555 -5.167 -46.672 1.00 88.12 108 PHE A O 1
ATOM 867 N N . PHE A 1 109 ? 44.727 -5.052 -48.905 1.00 84.69 109 PHE A N 1
ATOM 868 C CA . PHE A 1 109 ? 46.159 -5.371 -48.947 1.00 84.69 109 PHE A CA 1
ATOM 869 C C . PHE A 1 109 ? 47.014 -4.288 -48.298 1.00 84.69 109 PHE A C 1
ATOM 871 O O . PHE A 1 109 ? 47.921 -4.610 -47.536 1.00 84.69 109 PHE A O 1
ATOM 878 N N . LEU A 1 110 ? 46.704 -3.013 -48.543 1.00 83.75 110 LEU A N 1
ATOM 879 C CA . LEU A 1 110 ? 47.420 -1.904 -47.905 1.00 83.75 110 LEU A CA 1
ATOM 880 C C . LEU A 1 110 ? 47.092 -1.802 -46.410 1.00 83.75 110 LEU A C 1
ATOM 882 O O . LEU A 1 110 ? 47.901 -1.300 -45.634 1.00 83.75 110 LEU A O 1
ATOM 886 N N . ASP A 1 111 ? 45.939 -2.334 -46.007 1.00 83.62 111 ASP A N 1
ATOM 887 C CA . ASP A 1 111 ? 45.472 -2.339 -44.622 1.00 83.62 111 ASP A CA 1
ATOM 888 C C . ASP A 1 111 ? 45.936 -3.571 -43.822 1.00 83.62 111 ASP A C 1
ATOM 890 O O . ASP A 1 111 ? 45.735 -3.628 -42.603 1.00 83.62 111 ASP A O 1
ATOM 894 N N . GLY A 1 112 ? 46.577 -4.540 -44.489 1.00 86.69 112 GLY A N 1
ATOM 895 C CA . GLY A 1 112 ? 47.113 -5.764 -43.889 1.00 86.69 112 GLY A CA 1
ATOM 896 C C . GLY A 1 112 ? 46.074 -6.849 -43.584 1.00 86.69 112 GLY A C 1
ATOM 897 O O . GLY A 1 112 ? 46.356 -7.722 -42.769 1.00 86.69 112 GLY A O 1
ATOM 898 N N . ILE A 1 113 ? 44.889 -6.804 -44.207 1.00 90.75 113 ILE A N 1
ATOM 899 C CA . ILE A 1 113 ? 43.777 -7.752 -43.968 1.00 90.75 113 ILE A CA 1
ATOM 900 C C . ILE A 1 113 ? 43.198 -8.365 -45.261 1.00 90.75 113 ILE A C 1
ATOM 902 O O . ILE A 1 113 ? 42.096 -8.916 -45.250 1.00 90.75 113 ILE A O 1
ATOM 906 N N . ASP A 1 114 ? 43.919 -8.267 -46.386 1.00 91.31 114 ASP A N 1
ATOM 907 C CA . ASP A 1 114 ? 43.498 -8.833 -47.680 1.00 91.31 114 ASP A CA 1
ATOM 908 C C . ASP A 1 114 ? 43.201 -10.322 -47.556 1.00 91.31 114 ASP A C 1
ATOM 910 O O . ASP A 1 114 ? 44.044 -11.065 -47.046 1.00 91.31 114 ASP A O 1
ATOM 914 N N . LYS A 1 115 ? 42.018 -10.741 -48.025 1.00 90.44 115 LYS A N 1
ATOM 915 C CA . LYS A 1 115 ? 41.584 -12.147 -48.030 1.00 90.44 115 LYS A CA 1
ATOM 916 C C . LYS A 1 115 ? 41.698 -12.831 -46.664 1.00 90.44 115 LYS A C 1
ATOM 918 O O . LYS A 1 115 ? 41.989 -14.016 -46.580 1.00 90.44 115 LYS A O 1
ATOM 923 N N . GLN A 1 116 ? 41.497 -12.075 -45.588 1.00 92.88 116 GLN A N 1
ATOM 924 C CA . GLN A 1 116 ? 41.598 -12.584 -44.217 1.00 92.88 116 GLN A CA 1
ATOM 925 C C . GLN A 1 116 ? 40.355 -12.288 -43.382 1.00 92.88 116 GLN A C 1
ATOM 927 O O . GLN A 1 116 ? 40.327 -12.637 -42.211 1.00 92.88 116 GLN A O 1
ATOM 932 N N . ILE A 1 117 ? 39.354 -11.590 -43.927 1.00 93.38 117 ILE A N 1
ATOM 933 C CA . ILE A 1 117 ? 38.183 -11.168 -43.154 1.00 93.38 117 ILE A CA 1
ATOM 934 C C . ILE A 1 117 ? 37.196 -12.331 -43.034 1.00 93.38 117 ILE A C 1
ATOM 936 O O . ILE A 1 117 ? 36.691 -12.840 -44.037 1.00 93.38 117 ILE A O 1
ATOM 940 N N . SER A 1 118 ? 36.876 -12.687 -41.792 1.00 92.06 118 SER A N 1
ATOM 941 C CA . SER A 1 118 ? 35.958 -13.772 -41.437 1.00 92.06 118 SER A CA 1
ATOM 942 C C . SER A 1 118 ? 34.676 -13.279 -40.748 1.00 92.06 118 SER A C 1
ATOM 944 O O . SER A 1 118 ? 33.656 -13.971 -40.764 1.00 92.06 118 SER A O 1
ATOM 946 N N . SER A 1 119 ? 34.665 -12.066 -40.184 1.00 93.94 119 SER A N 1
ATOM 947 C CA . SER A 1 119 ? 33.442 -11.439 -39.663 1.00 93.94 119 SER A CA 1
ATOM 948 C C . SER A 1 119 ? 33.504 -9.911 -39.665 1.00 93.94 119 SER A C 1
ATOM 950 O O . SER A 1 119 ? 34.571 -9.316 -39.828 1.00 93.94 119 SER A O 1
ATOM 952 N N . PHE A 1 120 ? 32.354 -9.256 -39.513 1.00 94.06 120 PHE A N 1
ATOM 953 C CA . PHE A 1 120 ? 32.274 -7.802 -39.401 1.00 94.06 120 PHE A CA 1
ATOM 954 C C . PHE A 1 120 ? 31.134 -7.360 -38.472 1.00 94.06 120 PHE A C 1
ATOM 956 O O . PHE A 1 120 ? 30.204 -8.120 -38.204 1.00 94.06 120 PHE A O 1
ATOM 963 N N . MET A 1 121 ? 31.217 -6.131 -37.958 1.00 93.81 121 MET A N 1
ATOM 964 C CA . MET A 1 121 ? 30.226 -5.555 -37.045 1.00 93.81 121 MET A CA 1
ATOM 965 C C . MET A 1 121 ? 30.139 -4.036 -37.197 1.00 93.81 121 MET A C 1
ATOM 967 O O . MET A 1 121 ? 31.152 -3.360 -37.385 1.00 93.81 121 MET A O 1
ATOM 971 N N . ILE A 1 122 ? 28.931 -3.486 -37.046 1.00 90.69 122 ILE A N 1
ATOM 972 C CA . ILE A 1 122 ? 28.725 -2.039 -36.922 1.00 90.69 122 ILE A CA 1
ATOM 973 C C . ILE A 1 122 ? 28.887 -1.633 -35.457 1.00 90.69 122 ILE A C 1
ATOM 975 O O . ILE A 1 122 ? 28.077 -1.979 -34.601 1.00 90.69 122 ILE A O 1
ATOM 979 N N . TRP A 1 123 ? 29.942 -0.887 -35.165 1.00 87.62 123 TRP A N 1
ATOM 980 C CA . TRP A 1 123 ? 30.208 -0.285 -33.869 1.00 87.62 123 TRP A CA 1
ATOM 981 C C . TRP A 1 123 ? 29.450 1.037 -33.743 1.00 87.62 123 TRP A C 1
ATOM 983 O O . TRP A 1 123 ? 29.890 2.078 -34.233 1.00 87.62 123 TRP A O 1
ATOM 993 N N . GLN A 1 124 ? 28.309 0.995 -33.065 1.00 71.44 124 GLN A N 1
ATOM 994 C CA . GLN A 1 124 ? 27.506 2.166 -32.737 1.00 71.44 124 GLN A CA 1
ATOM 995 C C . GLN A 1 124 ? 27.686 2.614 -31.284 1.00 71.44 124 GLN A C 1
ATOM 997 O O . GLN A 1 124 ? 27.682 3.809 -31.028 1.00 71.44 124 GLN A O 1
ATOM 1002 N N . PHE A 1 125 ? 27.880 1.708 -30.329 1.00 69.75 125 PHE A N 1
ATOM 1003 C CA . PHE A 1 125 ? 27.943 2.046 -28.900 1.00 69.75 125 PHE A CA 1
ATOM 1004 C C . PHE A 1 125 ? 29.262 1.636 -28.247 1.00 69.75 125 PHE A C 1
ATOM 1006 O O . PHE A 1 125 ? 29.788 2.362 -27.408 1.00 69.75 125 PHE A O 1
ATOM 1013 N N . ASN A 1 126 ? 29.800 0.467 -28.601 1.00 79.38 126 ASN A N 1
ATOM 1014 C CA . ASN A 1 126 ? 31.069 -0.034 -28.076 1.00 79.38 126 ASN A CA 1
ATOM 1015 C C . ASN A 1 126 ? 31.673 -1.091 -29.025 1.00 79.38 126 ASN A C 1
ATOM 1017 O O . ASN A 1 126 ? 31.111 -1.396 -30.071 1.00 79.38 126 ASN A O 1
ATOM 1021 N N . LYS A 1 127 ? 32.843 -1.646 -28.685 1.00 84.44 127 LYS A N 1
ATOM 1022 C CA . LYS A 1 127 ? 33.560 -2.616 -29.539 1.00 84.44 127 LYS A CA 1
ATOM 1023 C C . LYS A 1 127 ? 33.150 -4.087 -29.324 1.00 84.44 127 LYS A C 1
ATOM 1025 O O . LYS A 1 127 ? 33.793 -4.972 -29.882 1.00 84.44 127 LYS A O 1
ATOM 1030 N N . LYS A 1 128 ? 32.138 -4.368 -28.493 1.00 79.06 128 LYS A N 1
ATOM 1031 C CA . LYS A 1 128 ? 31.678 -5.720 -28.130 1.00 79.06 128 LYS A CA 1
ATOM 1032 C C . LYS A 1 128 ? 30.333 -6.053 -28.794 1.00 79.06 128 LYS A C 1
ATOM 1034 O O . LYS A 1 128 ? 29.468 -5.178 -28.861 1.00 79.06 128 LYS A O 1
ATOM 1039 N N . PRO A 1 129 ? 30.124 -7.299 -29.248 1.00 70.56 129 PRO A N 1
ATOM 1040 C CA . PRO A 1 129 ? 28.826 -7.717 -29.760 1.00 70.56 129 PRO A CA 1
ATOM 1041 C C . PRO A 1 129 ? 27.782 -7.794 -28.637 1.00 70.56 129 PRO A C 1
ATOM 1043 O O . PRO A 1 129 ? 28.123 -8.052 -27.478 1.00 70.56 129 PRO A O 1
ATOM 1046 N N . HIS A 1 130 ? 26.505 -7.610 -28.974 1.00 58.53 130 HIS A N 1
ATOM 1047 C CA . HIS A 1 130 ? 25.413 -7.998 -28.084 1.00 58.53 130 HIS A CA 1
ATOM 1048 C C . HIS A 1 130 ? 25.422 -9.521 -27.914 1.00 58.53 130 HIS A C 1
ATOM 1050 O O . HIS A 1 130 ? 25.246 -10.264 -28.878 1.00 58.53 130 HIS A O 1
ATOM 1056 N N . PHE A 1 131 ? 25.601 -10.003 -26.682 1.00 41.25 131 PHE A N 1
ATOM 1057 C CA . PHE A 1 131 ? 25.309 -11.397 -26.370 1.00 41.25 131 PHE A CA 1
ATOM 1058 C C . PHE A 1 131 ? 23.791 -11.567 -26.340 1.00 41.25 131 PHE A C 1
ATOM 1060 O O . PHE A 1 131 ? 23.118 -11.027 -25.462 1.00 41.25 131 PHE A O 1
ATOM 1067 N N . HIS A 1 132 ? 23.249 -12.325 -27.291 1.00 33.38 132 HIS A N 1
ATOM 1068 C CA . HIS A 1 132 ? 21.936 -12.927 -27.110 1.00 33.38 132 HIS A CA 1
ATOM 1069 C C . HIS A 1 132 ? 22.098 -13.981 -26.010 1.00 33.38 132 HIS A C 1
ATOM 1071 O O . HIS A 1 132 ? 22.688 -15.039 -26.230 1.00 33.38 132 HIS A O 1
ATOM 1077 N N . LEU A 1 133 ? 21.685 -13.642 -24.788 1.00 26.72 133 LEU A N 1
ATOM 1078 C CA . LEU A 1 133 ? 21.778 -14.540 -23.646 1.00 26.72 133 LEU A CA 1
ATOM 1079 C C . LEU A 1 133 ? 20.741 -15.656 -23.834 1.00 26.72 133 LEU A C 1
ATOM 1081 O O . LEU A 1 133 ? 19.571 -15.504 -23.493 1.00 26.72 133 LEU A O 1
ATOM 1085 N N . ILE A 1 134 ? 21.169 -16.783 -24.402 1.00 25.70 134 ILE A N 1
ATOM 1086 C CA . ILE A 1 134 ? 20.470 -18.051 -24.205 1.00 25.70 134 ILE A CA 1
ATOM 1087 C C . ILE A 1 134 ? 20.577 -18.364 -22.711 1.00 25.70 134 ILE A C 1
ATOM 1089 O O . ILE A 1 134 ? 21.673 -18.470 -22.162 1.00 25.70 134 ILE A O 1
ATOM 1093 N N . MET A 1 135 ? 19.414 -18.446 -22.070 1.00 28.11 135 MET A N 1
ATOM 1094 C CA . MET A 1 135 ? 19.210 -18.820 -20.675 1.00 28.11 135 MET A CA 1
ATOM 1095 C C . MET A 1 135 ? 20.034 -20.049 -20.288 1.00 28.11 135 MET A C 1
ATOM 1097 O O . MET A 1 135 ? 19.703 -21.164 -20.680 1.00 28.11 135 MET A O 1
ATOM 1101 N N . LEU A 1 136 ? 21.040 -19.848 -19.441 1.00 24.30 136 LEU A N 1
ATOM 1102 C CA . LEU A 1 136 ? 21.533 -20.861 -18.517 1.00 24.30 136 LEU A CA 1
ATOM 1103 C C . LEU A 1 136 ? 21.813 -20.165 -17.182 1.00 24.30 136 LEU A C 1
ATOM 1105 O O . LEU A 1 136 ? 22.734 -19.359 -17.065 1.00 24.30 136 LEU A O 1
ATOM 1109 N N . ALA A 1 137 ? 20.974 -20.457 -16.187 1.00 28.45 137 ALA A N 1
ATOM 1110 C CA . ALA A 1 137 ? 21.233 -20.124 -14.790 1.00 28.45 137 ALA A CA 1
ATOM 1111 C C . ALA A 1 137 ? 22.574 -20.740 -14.352 1.00 28.45 137 ALA A C 1
ATOM 1113 O O . ALA A 1 137 ? 22.904 -21.848 -14.788 1.00 28.45 137 ALA A O 1
ATOM 1114 N N . PRO A 1 138 ? 23.338 -20.067 -13.475 1.00 31.36 138 PRO A N 1
ATOM 1115 C CA . PRO A 1 138 ? 23.357 -20.568 -12.098 1.00 31.36 138 PRO A CA 1
ATOM 1116 C C . PRO A 1 138 ? 23.592 -19.506 -11.003 1.00 31.36 138 PRO A C 1
ATOM 1118 O O . PRO A 1 138 ? 24.299 -18.523 -11.190 1.00 31.36 138 PRO A O 1
ATOM 1121 N N . GLY A 1 139 ? 23.103 -19.830 -9.801 1.00 24.36 139 GLY A N 1
ATOM 1122 C CA . GLY A 1 139 ? 23.937 -19.795 -8.594 1.00 24.36 139 GLY A CA 1
ATOM 1123 C C . GLY A 1 139 ? 23.981 -18.498 -7.787 1.00 24.36 139 GLY A C 1
ATOM 1124 O O . GLY A 1 139 ? 24.789 -17.613 -8.037 1.00 24.36 139 GLY A O 1
ATOM 1125 N N . PHE A 1 140 ? 23.199 -18.471 -6.707 1.00 28.75 140 PHE A N 1
ATOM 1126 C CA . PHE A 1 140 ? 23.429 -17.624 -5.538 1.00 28.75 140 PHE A CA 1
ATOM 1127 C C . PHE A 1 140 ? 24.874 -17.749 -5.023 1.00 28.75 140 PHE A C 1
ATOM 1129 O O . PHE A 1 140 ? 25.305 -18.841 -4.656 1.00 28.75 140 PHE A O 1
ATOM 1136 N N . ALA A 1 141 ? 25.570 -16.622 -4.866 1.00 24.25 141 ALA A N 1
ATOM 1137 C CA . ALA A 1 141 ? 26.669 -16.493 -3.914 1.00 24.25 141 ALA A CA 1
ATOM 1138 C C . ALA A 1 141 ? 26.758 -15.048 -3.396 1.00 24.25 141 ALA A C 1
ATOM 1140 O O . ALA A 1 141 ? 27.087 -14.118 -4.127 1.00 24.25 141 ALA A O 1
ATOM 1141 N N . ARG A 1 142 ? 26.454 -14.879 -2.104 1.00 29.47 142 ARG A N 1
ATOM 1142 C CA . ARG A 1 142 ? 26.703 -13.666 -1.308 1.00 29.47 142 ARG A CA 1
ATOM 1143 C C . ARG A 1 142 ? 28.205 -13.413 -1.226 1.00 29.47 142 ARG A C 1
ATOM 1145 O O . ARG A 1 142 ? 28.910 -14.352 -0.875 1.00 29.47 142 ARG A O 1
ATOM 1152 N N . HIS A 1 143 ? 28.673 -12.183 -1.431 1.00 24.19 143 HIS A N 1
ATOM 1153 C CA . HIS A 1 143 ? 29.964 -11.712 -0.912 1.00 24.19 143 HIS A CA 1
ATOM 1154 C C . HIS A 1 143 ? 29.829 -10.279 -0.380 1.00 24.19 143 HIS A C 1
ATOM 1156 O O . HIS A 1 143 ? 29.311 -9.390 -1.052 1.00 24.19 143 HIS A O 1
ATOM 1162 N N . SER A 1 144 ? 30.290 -10.094 0.854 1.00 24.48 144 SER A N 1
ATOM 1163 C CA . SER A 1 144 ? 30.414 -8.834 1.588 1.00 24.48 144 SER A CA 1
ATOM 1164 C C . SER A 1 144 ? 31.551 -7.981 1.007 1.00 24.48 144 SER A C 1
ATOM 1166 O O . SER A 1 144 ? 32.604 -8.518 0.666 1.00 24.48 144 SER A O 1
ATOM 1168 N N . ALA A 1 145 ? 31.379 -6.659 0.929 1.00 24.70 145 ALA A N 1
ATOM 1169 C CA . ALA A 1 145 ? 32.421 -5.733 0.470 1.00 24.70 145 ALA A CA 1
ATOM 1170 C C . ALA A 1 145 ? 33.338 -5.270 1.627 1.00 24.70 145 ALA A C 1
ATOM 1172 O O . ALA A 1 145 ? 32.827 -5.021 2.722 1.00 24.70 145 ALA A O 1
ATOM 1173 N N . PRO A 1 146 ? 34.661 -5.099 1.414 1.00 26.25 146 PRO A N 1
ATOM 1174 C CA . PRO A 1 146 ? 35.549 -4.462 2.383 1.00 26.25 146 PRO A CA 1
ATOM 1175 C C . PRO A 1 146 ? 35.672 -2.942 2.155 1.00 26.25 146 PRO A C 1
ATOM 1177 O O . PRO A 1 146 ? 35.559 -2.443 1.036 1.00 26.25 146 PRO A O 1
ATOM 1180 N N . HIS A 1 147 ? 35.932 -2.218 3.248 1.00 27.92 147 HIS A N 1
ATOM 1181 C CA . HIS A 1 147 ? 36.184 -0.774 3.312 1.00 27.92 147 HIS A CA 1
ATOM 1182 C C . HIS A 1 147 ? 37.357 -0.304 2.425 1.00 27.92 147 HIS A C 1
ATOM 1184 O O . HIS A 1 147 ? 38.421 -0.919 2.420 1.00 27.92 147 HIS A O 1
ATOM 1190 N N . VAL A 1 148 ? 37.198 0.860 1.780 1.00 26.77 148 VAL A N 1
ATOM 1191 C CA . VAL A 1 148 ? 38.270 1.646 1.130 1.00 26.77 148 VAL A CA 1
ATOM 1192 C C . VAL A 1 148 ? 38.130 3.123 1.556 1.00 26.77 148 VAL A C 1
ATOM 1194 O O . VAL A 1 148 ? 36.992 3.587 1.669 1.00 26.77 148 VAL A O 1
ATOM 1197 N N . PRO A 1 149 ? 39.224 3.872 1.825 1.00 29.02 149 PRO A N 1
ATOM 1198 C CA . PRO A 1 149 ? 39.145 5.238 2.341 1.00 29.02 149 PRO A CA 1
ATOM 1199 C C . PRO A 1 149 ? 38.918 6.303 1.251 1.00 29.02 149 PRO A C 1
ATOM 1201 O O . PRO A 1 149 ? 39.224 6.111 0.075 1.00 29.02 149 PRO A O 1
ATOM 1204 N N . THR A 1 150 ? 38.374 7.442 1.680 1.00 26.05 150 THR A N 1
ATOM 1205 C CA . THR A 1 150 ? 37.931 8.611 0.900 1.00 26.05 150 THR A CA 1
ATOM 1206 C C . THR A 1 150 ? 39.078 9.431 0.276 1.00 26.05 150 THR A C 1
ATOM 1208 O O . THR A 1 150 ? 40.048 9.735 0.972 1.00 26.05 150 THR A O 1
ATOM 1211 N N . PRO A 1 151 ? 38.971 9.885 -0.994 1.00 29.95 151 PRO A N 1
ATOM 1212 C CA . PRO A 1 151 ? 39.886 10.871 -1.574 1.00 29.95 151 PRO A CA 1
ATOM 1213 C C . PRO A 1 151 ? 39.390 12.320 -1.377 1.00 29.95 151 PRO A C 1
ATOM 1215 O O . PRO A 1 151 ? 38.189 12.587 -1.316 1.00 29.95 151 PRO A O 1
ATOM 1218 N N . SER A 1 152 ? 40.327 13.270 -1.287 1.00 34.69 152 SER A N 1
ATOM 1219 C CA . SER A 1 152 ? 40.089 14.705 -1.063 1.00 34.69 152 SER A CA 1
ATOM 1220 C C . SER A 1 152 ? 39.667 15.482 -2.328 1.00 34.69 152 SER A C 1
ATOM 1222 O O . SER A 1 152 ? 39.971 15.097 -3.457 1.00 34.69 152 SER A O 1
ATOM 1224 N N . LEU A 1 153 ? 38.942 16.595 -2.129 1.00 32.94 153 LEU A N 1
ATOM 1225 C CA . LEU A 1 153 ? 38.335 17.444 -3.172 1.00 32.94 153 LEU A CA 1
ATOM 1226 C C . LEU A 1 153 ? 39.346 18.354 -3.916 1.00 32.94 153 LEU A C 1
ATOM 1228 O O . LEU A 1 153 ? 40.200 18.958 -3.266 1.00 32.94 153 LEU A O 1
ATOM 1232 N N . PRO A 1 154 ? 39.198 18.567 -5.244 1.00 40.84 154 PRO A N 1
ATOM 1233 C CA . PRO A 1 154 ? 39.999 19.529 -6.010 1.00 40.84 154 PRO A CA 1
ATOM 1234 C C . PRO A 1 154 ? 39.478 20.978 -5.888 1.00 40.84 154 PRO A C 1
ATOM 1236 O O . PRO A 1 154 ? 38.294 21.220 -5.640 1.00 40.84 154 PRO A O 1
ATOM 1239 N N . SER A 1 155 ? 40.370 21.959 -6.083 1.00 40.38 155 SER A N 1
ATOM 1240 C CA . SER A 1 155 ? 40.111 23.394 -5.858 1.00 40.38 155 SER A CA 1
ATOM 1241 C C . SER A 1 155 ? 39.311 24.080 -6.984 1.00 40.38 155 SER A C 1
ATOM 1243 O O . SER A 1 155 ? 39.300 23.627 -8.131 1.00 40.38 155 SER A O 1
ATOM 1245 N N . ILE A 1 156 ? 38.673 25.218 -6.656 1.00 38.88 156 ILE A N 1
ATOM 1246 C CA . ILE A 1 156 ? 37.781 26.028 -7.524 1.00 38.88 156 ILE A CA 1
ATOM 1247 C C . ILE A 1 156 ? 38.450 26.458 -8.846 1.00 38.88 156 ILE A C 1
ATOM 1249 O O . ILE A 1 156 ? 37.783 26.533 -9.876 1.00 38.88 156 ILE A O 1
ATOM 1253 N N . SER A 1 157 ? 39.770 26.651 -8.840 1.00 36.06 157 SER A N 1
ATOM 1254 C CA . SER A 1 157 ? 40.578 26.965 -10.030 1.00 36.06 157 SER A CA 1
ATOM 1255 C C . SER A 1 157 ? 40.473 25.878 -11.118 1.00 36.06 157 SER A C 1
ATOM 1257 O O . SER A 1 157 ? 40.278 26.178 -12.295 1.00 36.06 157 SER A O 1
ATOM 1259 N N . THR A 1 158 ? 40.466 24.606 -10.713 1.00 42.94 158 THR A N 1
ATOM 1260 C CA . THR A 1 158 ? 40.398 23.450 -11.625 1.00 42.94 158 THR A CA 1
ATOM 1261 C C . THR A 1 158 ? 39.028 23.328 -12.300 1.00 42.94 158 THR A C 1
ATOM 1263 O O . THR A 1 158 ? 38.918 22.906 -13.446 1.00 42.94 158 THR A O 1
ATOM 1266 N N . LEU A 1 159 ? 37.960 23.736 -11.607 1.00 39.31 159 LEU A N 1
ATOM 1267 C CA . LEU A 1 159 ? 36.592 23.694 -12.134 1.00 39.31 159 LEU A CA 1
ATOM 1268 C C . LEU A 1 159 ? 36.326 24.802 -13.155 1.00 39.31 159 LEU A C 1
ATOM 1270 O O . LEU A 1 159 ? 35.606 24.568 -14.123 1.00 39.31 159 LEU A O 1
ATOM 1274 N N . LEU A 1 160 ? 36.931 25.978 -12.969 1.00 38.06 160 LEU A N 1
ATOM 1275 C CA . LEU A 1 160 ? 36.848 27.073 -13.937 1.00 38.06 160 LEU A CA 1
ATOM 1276 C C . LEU A 1 160 ? 37.625 26.753 -15.223 1.00 38.06 160 LEU A C 1
ATOM 1278 O O . LEU A 1 160 ? 37.145 27.065 -16.309 1.00 38.06 160 LEU A O 1
ATOM 1282 N N . GLN A 1 161 ? 38.757 26.045 -15.125 1.00 38.12 161 GLN A N 1
ATOM 1283 C CA . GLN A 1 161 ? 39.493 25.569 -16.303 1.00 38.12 161 GLN A CA 1
ATOM 1284 C C . GLN A 1 161 ? 38.721 24.505 -17.093 1.00 38.12 161 GLN A C 1
ATOM 1286 O O . GLN A 1 161 ? 38.657 24.577 -18.316 1.00 38.12 161 GLN A O 1
ATOM 1291 N N . VAL A 1 162 ? 38.068 23.554 -16.418 1.00 41.28 162 VAL A N 1
ATOM 1292 C CA . VAL A 1 162 ? 37.233 22.545 -17.094 1.00 41.28 162 VAL A CA 1
ATOM 1293 C C . VAL A 1 162 ? 36.000 23.184 -17.746 1.00 41.28 162 VAL A C 1
ATOM 1295 O O . VAL A 1 162 ? 35.595 22.758 -18.823 1.00 41.28 162 VAL A O 1
ATOM 1298 N N . PHE A 1 163 ? 35.428 24.234 -17.148 1.00 39.94 163 PHE A N 1
ATOM 1299 C CA . PHE A 1 163 ? 34.287 24.947 -17.727 1.00 39.94 163 PHE A CA 1
ATOM 1300 C C . PHE A 1 163 ? 34.652 25.714 -19.008 1.00 39.94 163 PHE A C 1
ATOM 1302 O O . PHE A 1 163 ? 33.900 25.653 -19.979 1.00 39.94 163 PHE A O 1
ATOM 1309 N N . GLU A 1 164 ? 35.814 26.374 -19.058 1.00 37.97 164 GLU A N 1
ATOM 1310 C CA . GLU A 1 164 ? 36.275 27.042 -20.286 1.00 37.97 164 GLU A CA 1
ATOM 1311 C C . GLU A 1 164 ? 36.686 26.035 -21.381 1.00 37.97 164 GLU A C 1
ATOM 1313 O O . GLU A 1 164 ? 36.355 26.250 -22.543 1.00 37.97 164 GLU A O 1
ATOM 1318 N N . ILE A 1 165 ? 37.257 24.872 -21.030 1.00 43.72 165 ILE A N 1
ATOM 1319 C CA . ILE A 1 165 ? 37.564 23.797 -22.000 1.00 43.72 165 ILE A CA 1
ATOM 1320 C C . ILE A 1 165 ? 36.281 23.196 -22.607 1.00 43.72 165 ILE A C 1
ATOM 1322 O O . ILE A 1 165 ? 36.210 22.940 -23.809 1.00 43.72 165 ILE A O 1
ATOM 1326 N N . VAL A 1 166 ? 35.232 23.010 -21.798 1.00 41.00 166 VAL A N 1
ATOM 1327 C CA . VAL A 1 166 ? 33.917 22.529 -22.266 1.00 41.00 166 VAL A CA 1
ATOM 1328 C C . VAL A 1 166 ? 33.212 23.575 -23.139 1.00 41.00 166 VAL A C 1
ATOM 1330 O O . VAL A 1 166 ? 32.494 23.221 -24.074 1.00 41.00 166 VAL A O 1
ATOM 1333 N N . LYS A 1 167 ? 33.436 24.865 -22.874 1.00 37.44 167 LYS A N 1
ATOM 1334 C CA . LYS A 1 167 ? 32.897 25.984 -23.656 1.00 37.44 167 LYS A CA 1
ATOM 1335 C C . LYS A 1 167 ? 33.613 26.157 -25.002 1.00 37.44 167 LYS A C 1
ATOM 1337 O O . LYS A 1 167 ? 32.936 26.420 -25.994 1.00 37.44 167 LYS A O 1
ATOM 1342 N N . GLU A 1 168 ? 34.926 25.928 -25.074 1.00 38.44 168 GLU A N 1
ATOM 1343 C CA . GLU A 1 168 ? 35.667 25.851 -26.347 1.00 38.44 168 GLU A CA 1
ATOM 1344 C C . GLU A 1 168 ? 35.272 24.612 -27.173 1.00 38.44 168 GLU A C 1
ATOM 1346 O O . GLU A 1 168 ? 35.084 24.718 -28.385 1.00 38.44 168 GLU A O 1
ATOM 1351 N N . GLN A 1 169 ? 35.023 23.459 -26.537 1.00 37.12 169 GLN A N 1
ATOM 1352 C CA . GLN A 1 169 ? 34.512 22.255 -27.219 1.00 37.12 169 GLN A CA 1
ATOM 1353 C C . GLN A 1 169 ? 33.047 22.361 -27.686 1.00 37.12 169 GLN A C 1
ATOM 1355 O O . GLN A 1 169 ? 32.589 21.525 -28.463 1.00 37.12 169 GLN A O 1
ATOM 1360 N N . ALA A 1 170 ? 32.296 23.384 -27.266 1.00 38.03 170 ALA A N 1
ATOM 1361 C CA . ALA A 1 170 ? 30.897 23.579 -27.652 1.00 38.03 170 ALA A CA 1
ATOM 1362 C C . ALA A 1 170 ? 30.707 24.379 -28.957 1.00 38.03 170 ALA A C 1
ATOM 1364 O O . ALA A 1 170 ? 29.593 24.425 -29.479 1.00 38.03 170 ALA A O 1
ATOM 1365 N N . GLN A 1 171 ? 31.761 24.984 -29.522 1.00 34.22 171 GLN A N 1
ATOM 1366 C CA . GLN A 1 171 ? 31.636 25.897 -30.671 1.00 34.22 171 GLN A CA 1
ATOM 1367 C C . GLN A 1 171 ? 31.498 25.223 -32.055 1.00 34.22 171 GLN A C 1
ATOM 1369 O O . GLN A 1 171 ? 31.441 25.925 -33.062 1.00 34.22 171 GLN A O 1
ATOM 1374 N N . GLY A 1 172 ? 31.372 23.892 -32.143 1.00 46.12 172 GLY A N 1
ATOM 1375 C CA . GLY A 1 172 ? 31.268 23.186 -33.435 1.00 46.12 172 GLY A CA 1
ATOM 1376 C C . GLY A 1 172 ? 30.221 22.068 -33.557 1.00 46.12 172 GLY A C 1
ATOM 1377 O O . GLY A 1 172 ? 30.215 21.378 -34.573 1.00 46.12 172 GLY A O 1
ATOM 1378 N N . HIS A 1 173 ? 29.351 21.841 -32.563 1.00 34.56 173 HIS A N 1
ATOM 1379 C CA . HIS A 1 173 ? 28.538 20.613 -32.468 1.00 34.56 173 HIS A CA 1
ATOM 1380 C C . HIS A 1 173 ? 27.016 20.820 -32.601 1.00 34.56 173 HIS A C 1
ATOM 1382 O O . HIS A 1 173 ? 26.434 21.728 -32.013 1.00 34.56 173 HIS A O 1
ATOM 1388 N N . SER A 1 174 ? 26.346 19.893 -33.301 1.00 43.28 174 SER A N 1
ATOM 1389 C CA . SER A 1 174 ? 24.885 19.734 -33.302 1.00 43.28 174 SER A CA 1
ATOM 1390 C C . SER A 1 174 ? 24.380 19.038 -32.024 1.00 43.28 174 SER A C 1
ATOM 1392 O O . SER A 1 174 ? 24.839 17.945 -31.707 1.00 43.28 174 SER A O 1
ATOM 1394 N N . LEU A 1 175 ? 23.418 19.674 -31.344 1.00 42.12 175 LEU A N 1
ATOM 1395 C CA . LEU A 1 175 ? 22.357 19.247 -30.395 1.00 42.12 175 LEU A CA 1
ATOM 1396 C C . LEU A 1 175 ? 22.457 18.012 -29.448 1.00 42.12 175 LEU A C 1
ATOM 1398 O O . LEU A 1 175 ? 21.616 17.938 -28.556 1.00 42.12 175 LEU A O 1
ATOM 1402 N N . SER A 1 176 ? 23.430 17.091 -29.515 1.00 42.38 176 SER A N 1
ATOM 1403 C CA . SER A 1 176 ? 23.535 15.926 -28.594 1.00 42.38 176 SER A CA 1
ATOM 1404 C C . SER A 1 176 ? 24.652 16.018 -27.541 1.00 42.38 176 SER A C 1
ATOM 1406 O O . SER A 1 176 ? 24.574 15.366 -26.497 1.00 42.38 176 SER A O 1
ATOM 1408 N N . ALA A 1 177 ? 25.638 16.896 -27.741 1.00 37.12 177 ALA A N 1
ATOM 1409 C CA . ALA A 1 177 ? 26.598 17.286 -26.704 1.00 37.12 177 ALA A CA 1
ATOM 1410 C C . ALA A 1 177 ? 25.934 17.817 -25.410 1.00 37.12 177 ALA A C 1
ATOM 1412 O O . ALA A 1 177 ? 26.402 17.460 -24.329 1.00 37.12 177 ALA A O 1
ATOM 1413 N N . PRO A 1 178 ? 24.807 18.564 -25.453 1.00 42.62 178 PRO A N 1
ATOM 1414 C CA . PRO A 1 178 ? 24.124 19.016 -24.245 1.00 42.62 178 PRO A CA 1
ATOM 1415 C C . PRO A 1 178 ? 23.537 17.869 -23.421 1.00 42.62 178 PRO A C 1
ATOM 1417 O O . PRO A 1 178 ? 23.530 17.967 -22.203 1.00 42.62 178 PRO A O 1
ATOM 1420 N N . LEU A 1 179 ? 23.071 16.779 -24.045 1.00 41.09 179 LEU A N 1
ATOM 1421 C CA . LEU A 1 179 ? 22.384 15.682 -23.350 1.00 41.09 179 LEU A CA 1
ATOM 1422 C C . LEU A 1 179 ? 23.370 14.742 -22.642 1.00 41.09 179 LEU A C 1
ATOM 1424 O O . LEU A 1 179 ? 23.153 14.372 -21.492 1.00 41.09 179 LEU A O 1
ATOM 1428 N N . PHE A 1 180 ? 24.494 14.413 -23.282 1.00 36.44 180 PHE A N 1
ATOM 1429 C CA . PHE A 1 180 ? 25.569 13.648 -22.639 1.00 36.44 180 PHE A CA 1
ATOM 1430 C C . PHE A 1 180 ? 26.350 14.485 -21.627 1.00 36.44 180 PHE A C 1
ATOM 1432 O O . PHE A 1 180 ? 26.691 13.968 -20.564 1.00 36.44 180 PHE A O 1
ATOM 1439 N N . ALA A 1 181 ? 26.556 15.780 -21.893 1.00 40.81 181 ALA A N 1
ATOM 1440 C CA . ALA A 1 181 ? 27.059 16.703 -20.882 1.00 40.81 181 ALA A CA 1
ATOM 1441 C C . ALA A 1 181 ? 26.073 16.808 -19.712 1.00 40.81 181 ALA A C 1
ATOM 1443 O O . ALA A 1 181 ? 26.510 16.743 -18.575 1.00 40.81 181 ALA A O 1
ATOM 1444 N N . LEU A 1 182 ? 24.757 16.853 -19.949 1.00 44.66 182 LEU A N 1
ATOM 1445 C CA . LEU A 1 182 ? 23.738 16.824 -18.893 1.00 44.66 182 LEU A CA 1
ATOM 1446 C C . LEU A 1 182 ? 23.748 15.519 -18.102 1.00 44.66 182 LEU A C 1
ATOM 1448 O O . LEU A 1 182 ? 23.601 15.585 -16.893 1.00 44.66 182 LEU A O 1
ATOM 1452 N N . ILE A 1 183 ? 23.947 14.357 -18.729 1.00 44.78 183 ILE A N 1
ATOM 1453 C CA . ILE A 1 183 ? 24.011 13.052 -18.046 1.00 44.78 183 ILE A CA 1
ATOM 1454 C C . ILE A 1 183 ? 25.328 12.885 -17.268 1.00 44.78 183 ILE A C 1
ATOM 1456 O O . ILE A 1 183 ? 25.340 12.322 -16.173 1.00 44.78 183 ILE A O 1
ATOM 1460 N N . ALA A 1 184 ? 26.443 13.391 -17.793 1.00 38.94 184 ALA A N 1
ATOM 1461 C CA . ALA A 1 184 ? 27.739 13.370 -17.118 1.00 38.94 184 ALA A CA 1
ATOM 1462 C C . ALA A 1 184 ? 27.799 14.393 -15.976 1.00 38.94 184 ALA A C 1
ATOM 1464 O O . ALA A 1 184 ? 28.244 14.060 -14.881 1.00 38.94 184 ALA A O 1
ATOM 1465 N N . VAL A 1 185 ? 27.273 15.602 -16.193 1.00 46.03 185 VAL A N 1
ATOM 1466 C CA . VAL A 1 185 ? 27.056 16.623 -15.160 1.00 46.03 185 VAL A CA 1
ATOM 1467 C C . VAL A 1 185 ? 26.035 16.117 -14.145 1.00 46.03 185 VAL A C 1
ATOM 1469 O O . VAL A 1 185 ? 26.268 16.277 -12.961 1.00 46.03 185 VAL A O 1
ATOM 1472 N N . ALA A 1 186 ? 24.981 15.409 -14.550 1.00 46.09 186 ALA A N 1
ATOM 1473 C CA . ALA A 1 186 ? 24.061 14.709 -13.654 1.00 46.09 186 ALA A CA 1
ATOM 1474 C C . ALA A 1 186 ? 24.775 13.642 -12.821 1.00 46.09 186 ALA A C 1
ATOM 1476 O O . ALA A 1 186 ? 24.602 13.600 -11.615 1.00 46.09 186 ALA A O 1
ATOM 1477 N N . ARG A 1 187 ? 25.636 12.803 -13.402 1.00 40.84 187 ARG A N 1
ATOM 1478 C CA . ARG A 1 187 ? 26.415 11.813 -12.636 1.00 40.84 187 ARG A CA 1
ATOM 1479 C C . ARG A 1 187 ? 27.410 12.461 -11.675 1.00 40.84 187 ARG A C 1
ATOM 1481 O O . ARG A 1 187 ? 27.499 12.035 -10.529 1.00 40.84 187 ARG A O 1
ATOM 1488 N N . LEU A 1 188 ? 28.112 13.508 -12.103 1.00 45.41 188 LEU A N 1
ATOM 1489 C CA . LEU A 1 188 ? 29.064 14.251 -11.271 1.00 45.41 188 LEU A CA 1
ATOM 1490 C C . LEU A 1 188 ? 28.363 15.063 -10.179 1.00 45.41 188 LEU A C 1
ATOM 1492 O O . LEU A 1 188 ? 28.828 15.085 -9.045 1.00 45.41 188 LEU A O 1
ATOM 1496 N N . LEU A 1 189 ? 27.224 15.689 -10.475 1.00 44.47 189 LEU A N 1
ATOM 1497 C CA . LEU A 1 189 ? 26.380 16.358 -9.489 1.00 44.47 189 LEU A CA 1
ATOM 1498 C C . LEU A 1 189 ? 25.695 15.341 -8.575 1.00 44.47 189 LEU A C 1
ATOM 1500 O O . LEU A 1 189 ? 25.553 15.630 -7.400 1.00 44.47 189 LEU A O 1
ATOM 1504 N N . TYR A 1 190 ? 25.299 14.160 -9.055 1.00 42.16 190 TYR A N 1
ATOM 1505 C CA . TYR A 1 190 ? 24.776 13.063 -8.233 1.00 42.16 190 TYR A CA 1
ATOM 1506 C C . TYR A 1 190 ? 25.834 12.607 -7.231 1.00 42.16 190 TYR A C 1
ATOM 1508 O O . TYR A 1 190 ? 25.580 12.664 -6.039 1.00 42.16 190 TYR A O 1
ATOM 1516 N N . GLN A 1 191 ? 27.052 12.301 -7.680 1.00 42.50 191 GLN A N 1
ATOM 1517 C CA . GLN A 1 191 ? 28.147 11.860 -6.810 1.00 42.50 191 GLN A CA 1
ATOM 1518 C C . GLN A 1 191 ? 28.636 12.961 -5.852 1.00 42.50 191 GLN A C 1
ATOM 1520 O O . GLN A 1 191 ? 28.825 12.714 -4.663 1.00 42.50 191 GLN A O 1
ATOM 1525 N N . ARG A 1 192 ? 28.786 14.205 -6.330 1.00 43.47 192 ARG A N 1
ATOM 1526 C CA . ARG A 1 192 ? 29.243 15.343 -5.512 1.00 43.47 192 ARG A CA 1
ATOM 1527 C C . ARG A 1 192 ? 28.178 15.807 -4.519 1.00 43.47 192 ARG A C 1
ATOM 1529 O O . ARG A 1 192 ? 28.507 16.170 -3.393 1.00 43.47 192 ARG A O 1
ATOM 1536 N N . ARG A 1 193 ? 26.902 15.761 -4.915 1.00 40.91 193 ARG A N 1
ATOM 1537 C CA . ARG A 1 193 ? 25.772 16.087 -4.044 1.00 40.91 193 ARG A CA 1
ATOM 1538 C C . ARG A 1 193 ? 25.443 14.933 -3.112 1.00 40.91 193 ARG A C 1
ATOM 1540 O O . ARG A 1 193 ? 24.971 15.239 -2.045 1.00 40.91 193 ARG A O 1
ATOM 1547 N N . GLN A 1 194 ? 25.714 13.670 -3.434 1.00 38.25 194 GLN A N 1
ATOM 1548 C CA . GLN A 1 194 ? 25.570 12.539 -2.508 1.00 38.25 194 GLN A CA 1
ATOM 1549 C C . GLN A 1 194 ? 26.601 12.629 -1.371 1.00 38.25 194 GLN A C 1
ATOM 1551 O O . GLN A 1 194 ? 26.216 12.565 -0.210 1.00 38.25 194 GLN A O 1
ATOM 1556 N N . ALA A 1 195 ? 27.857 12.967 -1.690 1.00 37.06 195 ALA A N 1
ATOM 1557 C CA . ALA A 1 195 ? 28.896 13.238 -0.690 1.00 37.06 195 ALA A CA 1
ATOM 1558 C C . ALA A 1 195 ? 28.645 14.522 0.139 1.00 37.06 195 ALA A C 1
ATOM 1560 O O . ALA A 1 195 ? 28.941 14.556 1.327 1.00 37.06 195 ALA A O 1
ATOM 1561 N N . GLN A 1 196 ? 28.066 15.581 -0.450 1.00 36.62 196 GLN A N 1
ATOM 1562 C CA . GLN A 1 196 ? 27.637 16.780 0.299 1.00 36.62 196 GLN A CA 1
ATOM 1563 C C . GLN A 1 196 ? 26.295 16.592 1.033 1.00 36.62 196 GLN A C 1
ATOM 1565 O O . GLN A 1 196 ? 26.066 17.237 2.052 1.00 36.62 196 GLN A O 1
ATOM 1570 N N . LEU A 1 197 ? 25.398 15.734 0.533 1.00 36.16 197 LEU A N 1
ATOM 1571 C CA . LEU A 1 197 ? 24.099 15.426 1.135 1.00 36.16 197 LEU A CA 1
ATOM 1572 C C . LEU A 1 197 ? 24.268 14.522 2.334 1.00 36.16 197 LEU A C 1
ATOM 1574 O O . LEU A 1 197 ? 23.523 14.731 3.263 1.00 36.16 197 LEU A O 1
ATOM 1578 N N . GLU A 1 198 ? 25.233 13.608 2.388 1.00 35.69 198 GLU A N 1
ATOM 1579 C CA . GLU A 1 198 ? 25.518 12.862 3.624 1.00 35.69 198 GLU A CA 1
ATOM 1580 C C . GLU A 1 198 ? 25.911 13.797 4.785 1.00 35.69 198 GLU A C 1
ATOM 1582 O O . GLU A 1 198 ? 25.568 13.521 5.928 1.00 35.69 198 GLU A O 1
ATOM 1587 N N . GLN A 1 199 ? 26.504 14.962 4.489 1.00 33.34 199 GLN A N 1
ATOM 1588 C CA . GLN A 1 199 ? 26.869 15.996 5.471 1.00 33.34 199 GLN A CA 1
ATOM 1589 C C . GLN A 1 199 ? 25.775 17.062 5.728 1.00 33.34 199 GLN A C 1
ATOM 1591 O O . GLN A 1 199 ? 25.776 17.694 6.777 1.00 33.34 199 GLN A O 1
ATOM 1596 N N . LEU A 1 200 ? 24.833 17.268 4.794 1.00 34.66 200 LEU A N 1
ATOM 1597 C CA . LEU A 1 200 ? 23.675 18.188 4.903 1.00 34.66 200 LEU A CA 1
ATOM 1598 C C . LEU A 1 200 ? 22.336 17.462 5.194 1.00 34.66 200 LEU A C 1
ATOM 1600 O O . LEU A 1 200 ? 21.291 18.108 5.343 1.00 34.66 200 LEU A O 1
ATOM 1604 N N . CYS A 1 201 ? 22.345 16.122 5.227 1.00 36.81 201 CYS A N 1
ATOM 1605 C CA . CYS A 1 201 ? 21.172 15.234 5.282 1.00 36.81 201 CYS A CA 1
ATOM 1606 C C . CYS A 1 201 ? 20.404 15.354 6.588 1.00 36.81 201 CYS A C 1
ATOM 1608 O O . CYS A 1 201 ? 19.187 15.165 6.584 1.00 36.81 201 CYS A O 1
ATOM 1610 N N . GLU A 1 202 ? 21.091 15.679 7.682 1.00 34.47 202 GLU A N 1
ATOM 1611 C CA . GLU A 1 202 ? 20.451 15.799 8.990 1.00 34.47 202 GLU A CA 1
ATOM 1612 C C . GLU A 1 202 ? 19.479 16.993 9.048 1.00 34.47 202 GLU A C 1
ATOM 1614 O O . GLU A 1 202 ? 18.425 16.879 9.677 1.00 34.47 202 GLU A O 1
ATOM 1619 N N . ASP A 1 203 ? 19.718 18.068 8.280 1.00 31.22 203 ASP A N 1
ATOM 1620 C CA . ASP A 1 203 ? 18.910 19.297 8.359 1.00 31.22 203 ASP A CA 1
ATOM 1621 C C . ASP A 1 203 ? 17.998 19.572 7.145 1.00 31.22 203 ASP A C 1
ATOM 1623 O O . ASP A 1 203 ? 16.865 20.039 7.309 1.00 31.22 203 ASP A O 1
ATOM 1627 N N . GLN A 1 204 ? 18.408 19.261 5.906 1.00 34.69 204 GLN A N 1
ATOM 1628 C CA . GLN A 1 204 ? 17.675 19.720 4.707 1.00 34.69 204 GLN A CA 1
ATOM 1629 C C . GLN A 1 204 ? 16.679 18.700 4.118 1.00 34.69 204 GLN A C 1
ATOM 1631 O O . GLN A 1 204 ? 15.746 19.089 3.402 1.00 34.69 204 GLN A O 1
ATOM 1636 N N . HIS A 1 205 ? 16.804 17.405 4.443 1.00 36.69 205 HIS A N 1
ATOM 1637 C CA . HIS A 1 205 ? 15.779 16.398 4.115 1.00 36.69 205 HIS A CA 1
ATOM 1638 C C . HIS A 1 205 ? 14.483 16.590 4.916 1.00 36.69 205 HIS A C 1
ATOM 1640 O O . HIS A 1 205 ? 13.433 16.110 4.480 1.00 36.69 205 HIS A O 1
ATOM 1646 N N . ARG A 1 206 ? 14.515 17.389 6.001 1.00 36.88 206 ARG A N 1
ATOM 1647 C CA . ARG A 1 206 ? 13.307 17.882 6.683 1.00 36.88 206 ARG A CA 1
ATOM 1648 C C . ARG A 1 206 ? 12.353 18.575 5.708 1.00 36.88 206 ARG A C 1
ATOM 1650 O O . ARG A 1 206 ? 11.171 18.300 5.753 1.00 36.88 206 ARG A O 1
ATOM 1657 N N . HIS A 1 207 ? 12.811 19.419 4.782 1.00 33.00 207 HIS A N 1
ATOM 1658 C CA . HIS A 1 207 ? 11.908 20.373 4.110 1.00 33.00 207 HIS A CA 1
ATOM 1659 C C . HIS A 1 207 ? 11.353 19.927 2.744 1.00 33.00 207 HIS A C 1
ATOM 1661 O O . HIS A 1 207 ? 10.347 20.467 2.293 1.00 33.00 207 HIS A O 1
ATOM 1667 N N . ARG A 1 208 ? 11.966 18.941 2.070 1.00 34.69 208 ARG A N 1
ATOM 1668 C CA . ARG A 1 208 ? 11.593 18.549 0.687 1.00 34.69 208 ARG A CA 1
ATOM 1669 C C . ARG A 1 208 ? 10.434 17.556 0.576 1.00 34.69 208 ARG A C 1
ATOM 1671 O O . ARG A 1 208 ? 9.833 17.449 -0.489 1.00 34.69 208 ARG A O 1
ATOM 1678 N N . TYR A 1 209 ? 10.124 16.857 1.662 1.00 36.75 209 TYR A N 1
ATOM 1679 C CA . TYR A 1 209 ? 9.115 15.793 1.700 1.00 36.75 209 TYR A CA 1
ATOM 1680 C C . TYR A 1 209 ? 8.210 15.867 2.929 1.00 36.75 209 TYR A C 1
ATOM 1682 O O . TYR A 1 209 ? 7.381 14.979 3.137 1.00 36.75 209 TYR A O 1
ATOM 1690 N N . LEU A 1 210 ? 8.345 16.918 3.747 1.00 36.22 210 LEU A N 1
ATOM 1691 C CA . LEU A 1 210 ? 7.287 17.270 4.676 1.00 36.22 210 LEU A CA 1
ATOM 1692 C C . LEU A 1 210 ? 6.046 17.546 3.834 1.00 36.22 210 LEU A C 1
ATOM 1694 O O . LEU A 1 210 ? 5.933 18.574 3.169 1.00 36.22 210 LEU A O 1
ATOM 1698 N N . ILE A 1 211 ? 5.092 16.626 3.897 1.00 38.72 211 ILE A N 1
ATOM 1699 C CA . ILE A 1 211 ? 3.696 16.997 3.750 1.00 38.72 211 ILE A CA 1
ATOM 1700 C C . ILE A 1 211 ? 3.478 17.995 4.890 1.00 38.72 211 ILE A C 1
ATOM 1702 O O . ILE A 1 211 ? 3.255 17.589 6.032 1.00 38.72 211 ILE A O 1
ATOM 1706 N N . LYS A 1 212 ? 3.634 19.300 4.629 1.00 31.95 212 LYS A N 1
ATOM 1707 C CA . LYS A 1 212 ? 2.988 20.311 5.467 1.00 31.95 212 LYS A CA 1
ATOM 1708 C C . LYS A 1 212 ? 1.518 19.894 5.476 1.00 31.95 212 LYS A C 1
ATOM 1710 O O . LYS A 1 212 ? 0.946 19.628 4.420 1.00 31.95 212 LYS A O 1
ATOM 1715 N N . GLY A 1 213 ? 0.959 19.661 6.665 1.00 34.38 213 GLY A N 1
ATOM 1716 C CA . GLY A 1 213 ? -0.485 19.450 6.761 1.00 34.38 213 GLY A CA 1
ATOM 1717 C C . GLY A 1 213 ? -1.206 20.646 6.127 1.00 34.38 213 GLY A C 1
ATOM 1718 O O . GLY A 1 213 ? -0.599 21.715 6.025 1.00 34.38 213 GLY A O 1
ATOM 1719 N N . PRO A 1 214 ? -2.459 20.490 5.679 1.00 34.25 214 PRO A N 1
ATOM 1720 C CA . PRO A 1 214 ? -3.250 21.647 5.283 1.00 34.25 214 PRO A CA 1
ATOM 1721 C C . PRO A 1 214 ? -3.331 22.571 6.507 1.00 34.25 214 PRO A C 1
ATOM 1723 O O . PRO A 1 214 ? -3.866 22.170 7.537 1.00 34.25 214 PRO A O 1
ATOM 1726 N N . GLY A 1 215 ? -2.685 23.736 6.439 1.00 39.38 215 GLY A N 1
ATOM 1727 C CA . GLY A 1 215 ? -2.558 24.633 7.592 1.00 39.38 215 GLY A CA 1
ATOM 1728 C C . GLY A 1 215 ? -1.385 25.615 7.576 1.00 39.38 215 GLY A C 1
ATOM 1729 O O . GLY A 1 215 ? -1.082 26.189 8.612 1.00 39.38 215 GLY A O 1
ATOM 1730 N N . ALA A 1 216 ? -0.699 25.824 6.451 1.00 34.91 216 ALA A N 1
ATOM 1731 C CA . ALA A 1 216 ? 0.245 26.931 6.336 1.00 34.91 216 ALA A CA 1
ATOM 1732 C C . ALA A 1 216 ? 0.125 27.547 4.940 1.00 34.91 216 ALA A C 1
ATOM 1734 O O . ALA A 1 216 ? 0.637 26.970 3.983 1.00 34.91 216 ALA A O 1
ATOM 1735 N N . GLU A 1 217 ? -0.555 28.696 4.901 1.00 33.50 217 GLU A N 1
ATOM 1736 C CA . GLU A 1 217 ? -0.643 29.665 3.797 1.00 33.50 217 GLU A CA 1
ATOM 1737 C C . GLU A 1 217 ? -1.532 29.251 2.609 1.00 33.50 217 GLU A C 1
ATOM 1739 O O . GLU A 1 217 ? -1.054 28.758 1.593 1.00 33.50 217 GLU A O 1
ATOM 1744 N N . ASP A 1 218 ? -2.850 29.417 2.782 1.00 30.19 218 ASP A N 1
ATOM 1745 C CA . ASP A 1 218 ? -3.694 30.262 1.911 1.00 30.19 218 ASP A CA 1
ATOM 1746 C C . ASP A 1 218 ? -5.135 30.288 2.464 1.00 30.19 218 ASP A C 1
ATOM 1748 O O . ASP A 1 218 ? -5.989 29.449 2.140 1.00 30.19 218 ASP A O 1
ATOM 1752 N N . ASP A 1 219 ? -5.391 31.268 3.334 1.00 31.75 219 ASP A N 1
ATOM 1753 C CA . ASP A 1 219 ? -6.741 31.718 3.664 1.00 31.75 219 ASP A CA 1
ATOM 1754 C C . ASP A 1 219 ? -7.128 32.801 2.653 1.00 31.75 219 ASP A C 1
ATOM 1756 O O . ASP A 1 219 ? -6.862 33.986 2.846 1.00 31.75 219 ASP A O 1
ATOM 1760 N N . HIS A 1 220 ? -7.755 32.389 1.554 1.00 33.31 220 HIS A N 1
ATOM 1761 C CA . HIS A 1 220 ? -8.589 33.295 0.775 1.00 33.31 220 HIS A CA 1
ATOM 1762 C C . HIS A 1 220 ? -10.025 33.174 1.281 1.00 33.31 220 HIS A C 1
ATOM 1764 O O . HIS A 1 220 ? -10.653 32.123 1.151 1.00 33.31 220 HIS A O 1
ATOM 1770 N N . ILE A 1 221 ? -10.501 34.260 1.890 1.00 30.80 221 ILE A N 1
ATOM 1771 C CA . ILE A 1 221 ? -11.912 34.518 2.172 1.00 30.80 221 ILE A CA 1
ATOM 1772 C C . ILE A 1 221 ? -12.511 35.091 0.885 1.00 30.80 221 ILE A C 1
ATOM 1774 O O . ILE A 1 221 ? -12.018 36.105 0.389 1.00 30.80 221 ILE A O 1
ATOM 1778 N N . ASP A 1 222 ? -13.549 34.457 0.347 1.00 37.16 222 ASP A N 1
ATOM 1779 C CA . ASP A 1 222 ? -14.474 35.082 -0.593 1.00 37.16 222 ASP A CA 1
ATOM 1780 C C . ASP A 1 222 ? -15.753 35.520 0.139 1.00 37.16 222 ASP A C 1
ATOM 1782 O O . ASP A 1 222 ? -16.147 34.959 1.163 1.00 37.16 222 ASP A O 1
ATOM 1786 N N . GLU A 1 223 ? -16.379 36.587 -0.354 1.00 40.00 223 GLU A N 1
ATOM 1787 C CA . GLU A 1 223 ? -17.497 37.268 0.313 1.00 40.00 223 GLU A CA 1
ATOM 1788 C C . GLU A 1 223 ? -18.850 36.521 0.230 1.00 40.00 223 GLU A C 1
ATOM 1790 O O . GLU A 1 223 ? -19.877 37.090 0.591 1.00 40.00 223 GLU A O 1
ATOM 1795 N N . GLU A 1 224 ? -18.897 35.251 -0.200 1.00 41.56 224 GLU A N 1
ATOM 1796 C CA . GLU A 1 224 ? -20.166 34.574 -0.550 1.00 41.56 224 GLU A CA 1
ATOM 1797 C C . GLU A 1 224 ? -20.451 33.212 0.123 1.00 41.56 224 GLU A C 1
ATOM 1799 O O . GLU A 1 224 ? -21.462 32.590 -0.183 1.00 41.56 224 GLU A O 1
ATOM 1804 N N . GLY A 1 225 ? -19.659 32.764 1.104 1.00 46.69 225 GLY A N 1
ATOM 1805 C CA . GLY A 1 225 ? -20.084 31.756 2.096 1.00 46.69 225 GLY A CA 1
ATOM 1806 C C . GLY A 1 225 ? -20.552 30.368 1.595 1.00 46.69 225 GLY A C 1
ATOM 1807 O O . GLY A 1 225 ? -21.743 30.149 1.397 1.00 46.69 225 GLY A O 1
ATOM 1808 N N . ASN A 1 226 ? -19.636 29.383 1.534 1.00 31.56 226 ASN A N 1
ATOM 1809 C CA . ASN A 1 226 ? -19.842 27.923 1.773 1.00 31.56 226 ASN A CA 1
ATOM 1810 C C . ASN A 1 226 ? -18.580 27.122 1.365 1.00 31.56 226 ASN A C 1
ATOM 1812 O O . ASN A 1 226 ? -17.982 27.446 0.351 1.00 31.56 226 ASN A O 1
ATOM 1816 N N . TYR A 1 227 ? -18.113 25.997 1.933 1.00 36.50 227 TYR A N 1
ATOM 1817 C CA . TYR A 1 227 ? -18.140 25.302 3.236 1.00 36.50 227 TYR A CA 1
ATOM 1818 C C . TYR A 1 227 ? -16.777 24.552 3.257 1.00 36.50 227 TYR A C 1
ATOM 1820 O O . TYR A 1 227 ? -16.543 23.711 2.386 1.00 36.50 227 TYR A O 1
ATOM 1828 N N . ARG A 1 228 ? -15.849 24.819 4.193 1.00 38.47 228 ARG A N 1
ATOM 1829 C CA . ARG A 1 228 ? -14.625 23.995 4.386 1.00 38.47 228 ARG A CA 1
ATOM 1830 C C . ARG A 1 228 ? -14.790 23.105 5.629 1.00 38.47 228 ARG A C 1
ATOM 1832 O O . ARG A 1 228 ? -15.274 23.546 6.665 1.00 38.47 228 ARG A O 1
ATOM 1839 N N . SER A 1 229 ? -14.431 21.826 5.494 1.00 43.78 229 SER A N 1
ATOM 1840 C CA . SER A 1 229 ? -14.588 20.747 6.488 1.00 43.78 229 SER A CA 1
ATOM 1841 C C . SER A 1 229 ? -14.011 21.090 7.877 1.00 43.78 229 SER A C 1
ATOM 1843 O O . SER A 1 229 ? -12.811 21.310 8.001 1.00 43.78 229 SER A O 1
ATOM 1845 N N . LYS A 1 230 ? -14.855 21.037 8.922 1.00 59.53 230 LYS A N 1
ATOM 1846 C CA . LYS A 1 230 ? -14.574 21.295 10.357 1.00 59.53 230 LYS A CA 1
ATOM 1847 C C . LYS A 1 230 ? -13.701 20.242 11.085 1.00 59.53 230 LYS A C 1
ATOM 1849 O O . LYS A 1 230 ? -13.639 20.259 12.308 1.00 59.53 230 LYS A O 1
ATOM 1854 N N . VAL A 1 231 ? -13.058 19.301 10.390 1.00 75.06 231 VAL A N 1
ATOM 1855 C CA . VAL A 1 231 ? -12.244 18.253 11.048 1.00 75.06 231 VAL A CA 1
ATOM 1856 C C . VAL A 1 231 ? -10.795 18.713 11.156 1.00 75.06 231 VAL A C 1
ATOM 1858 O O . VAL A 1 231 ? -10.186 19.055 10.142 1.00 75.06 231 VAL A O 1
ATOM 1861 N N . SER A 1 232 ? -10.227 18.686 12.364 1.00 83.06 232 SER A N 1
ATOM 1862 C CA . SER A 1 232 ? -8.817 19.016 12.581 1.00 83.06 232 SER A CA 1
ATOM 1863 C C . SER A 1 232 ? -7.883 18.089 11.776 1.00 83.06 232 SER A C 1
ATOM 1865 O O . SER A 1 232 ? -8.245 16.952 11.450 1.00 83.06 232 SER A O 1
ATOM 1867 N N . PRO A 1 233 ? -6.660 18.522 11.429 1.00 87.25 233 PRO A N 1
ATOM 1868 C CA . PRO A 1 233 ? -5.663 17.628 10.844 1.00 87.25 233 PRO A CA 1
ATOM 1869 C C . PRO A 1 233 ? -5.312 16.467 11.797 1.00 87.25 233 PRO A C 1
ATOM 1871 O O . PRO A 1 233 ? -5.354 16.654 13.015 1.00 87.25 233 PRO A O 1
ATOM 1874 N N . PRO A 1 234 ? -4.946 15.279 11.279 1.00 92.12 234 PRO A N 1
ATOM 1875 C CA . PRO A 1 234 ? -4.494 14.172 12.117 1.00 92.12 234 PRO A CA 1
ATOM 1876 C C . PRO A 1 234 ? -3.105 14.463 12.695 1.00 92.12 234 PRO A C 1
ATOM 1878 O O . PRO A 1 234 ? -2.281 15.150 12.076 1.00 92.12 234 PRO A O 1
ATOM 1881 N N . VAL A 1 235 ? -2.808 13.853 13.838 1.00 93.06 235 VAL A N 1
ATOM 1882 C CA . VAL A 1 235 ? -1.458 13.811 14.404 1.00 93.06 235 VAL A CA 1
ATOM 1883 C C . VAL A 1 235 ? -0.591 12.876 13.559 1.00 93.06 235 VAL A C 1
ATOM 1885 O O . VAL A 1 235 ? -1.051 11.843 13.067 1.00 93.06 235 VAL A O 1
ATOM 1888 N N . LYS A 1 236 ? 0.671 13.258 13.350 1.00 94.38 236 LYS A N 1
ATOM 1889 C CA . LYS A 1 236 ? 1.663 12.481 12.597 1.00 94.38 236 LYS A CA 1
ATOM 1890 C C . LYS A 1 236 ? 2.680 11.917 13.570 1.00 94.38 236 LYS A C 1
ATOM 1892 O O . LYS A 1 236 ? 3.360 12.688 14.240 1.00 94.38 236 LYS A O 1
ATOM 1897 N N . GLU A 1 237 ? 2.832 10.602 13.592 1.00 93.69 237 GLU A N 1
ATOM 1898 C CA . GLU A 1 237 ? 3.719 9.927 14.543 1.00 93.69 237 GLU A CA 1
ATOM 1899 C C . GLU A 1 237 ? 4.583 8.885 13.851 1.00 93.69 237 GLU A C 1
ATOM 1901 O O . GLU A 1 237 ? 4.168 8.267 12.874 1.00 93.69 237 GLU A O 1
ATOM 1906 N N . TRP A 1 238 ? 5.797 8.696 14.355 1.00 94.88 238 TRP A N 1
ATOM 1907 C CA . TRP A 1 238 ? 6.689 7.635 13.904 1.00 94.88 238 TRP A CA 1
ATOM 1908 C C . TRP A 1 238 ? 6.730 6.552 14.969 1.00 94.88 238 TRP A C 1
ATOM 1910 O O . TRP A 1 238 ? 7.149 6.819 16.090 1.00 94.88 238 TRP A O 1
ATOM 1920 N N . ASN A 1 239 ? 6.316 5.344 14.602 1.00 96.00 239 ASN A N 1
ATOM 1921 C CA . ASN A 1 239 ? 6.298 4.196 15.502 1.00 96.00 239 ASN A CA 1
ATOM 1922 C C . ASN A 1 239 ? 7.472 3.290 15.166 1.00 96.00 239 ASN A C 1
ATOM 1924 O O . ASN A 1 239 ? 7.692 2.998 13.988 1.00 96.00 239 ASN A O 1
ATOM 1928 N N . VAL A 1 240 ? 8.190 2.834 16.190 1.00 97.25 240 VAL A N 1
ATOM 1929 C CA . VAL A 1 240 ? 9.127 1.718 16.055 1.00 97.25 240 VAL A CA 1
ATOM 1930 C C . VAL A 1 240 ? 8.304 0.444 15.916 1.00 97.25 240 VAL A C 1
ATOM 1932 O O . VAL A 1 240 ? 7.440 0.170 16.741 1.00 97.25 240 VAL A O 1
ATOM 1935 N N . VAL A 1 241 ? 8.538 -0.304 14.845 1.00 97.12 241 VAL A N 1
ATOM 1936 C CA . VAL A 1 241 ? 7.734 -1.471 14.464 1.00 97.12 241 VAL A CA 1
ATOM 1937 C C . VAL A 1 241 ? 8.552 -2.752 14.327 1.00 97.12 241 VAL A C 1
ATOM 1939 O O . VAL A 1 241 ? 8.030 -3.760 13.876 1.00 97.12 241 VAL A O 1
ATOM 1942 N N . ALA A 1 242 ? 9.827 -2.735 14.703 1.00 96.31 242 ALA A N 1
ATOM 1943 C CA . ALA A 1 242 ? 10.648 -3.933 14.814 1.00 96.31 242 ALA A CA 1
ATOM 1944 C C . ALA A 1 242 ? 11.803 -3.695 15.795 1.00 96.31 242 ALA A C 1
ATOM 1946 O O . ALA A 1 242 ? 12.117 -2.554 16.137 1.00 96.31 242 ALA A O 1
ATOM 1947 N N . GLU A 1 243 ? 12.443 -4.777 16.240 1.00 93.44 243 GLU A N 1
ATOM 1948 C CA . GLU A 1 243 ? 13.573 -4.728 17.181 1.00 93.44 243 GLU A CA 1
ATOM 1949 C C . GLU A 1 243 ? 14.816 -4.042 16.593 1.00 93.44 243 GLU A C 1
ATOM 1951 O O . GLU A 1 243 ? 15.641 -3.520 17.335 1.00 93.44 243 GLU A O 1
ATOM 1956 N N . ASP A 1 244 ? 14.924 -3.981 15.266 1.00 93.00 244 ASP A N 1
ATOM 1957 C CA . ASP A 1 244 ? 16.011 -3.317 14.542 1.00 93.00 244 ASP A CA 1
ATOM 1958 C C . ASP A 1 244 ? 15.801 -1.797 14.356 1.00 93.00 244 ASP A C 1
ATOM 1960 O O . ASP A 1 244 ? 16.409 -1.189 13.476 1.00 93.00 244 ASP A O 1
ATOM 1964 N N . ASP A 1 245 ? 14.931 -1.186 15.170 1.00 93.81 245 ASP A N 1
ATOM 1965 C CA . ASP A 1 245 ? 14.545 0.235 15.119 1.00 93.81 245 ASP A CA 1
ATOM 1966 C C . ASP A 1 245 ? 13.888 0.664 13.790 1.00 93.81 245 ASP A C 1
ATOM 1968 O O . ASP A 1 245 ? 13.823 1.854 13.464 1.00 93.81 245 ASP A O 1
ATOM 1972 N N . THR A 1 246 ? 13.343 -0.284 13.014 1.00 96.94 246 THR A N 1
ATOM 1973 C CA . THR A 1 246 ? 12.519 0.054 11.844 1.00 96.94 246 THR A CA 1
ATOM 1974 C C . THR A 1 246 ? 11.334 0.908 12.256 1.00 96.94 246 THR A C 1
ATOM 1976 O O . THR A 1 246 ? 10.601 0.569 13.185 1.00 96.94 246 THR A O 1
ATOM 1979 N N . LYS A 1 247 ? 11.088 1.985 11.509 1.00 95.44 247 LYS A N 1
ATOM 1980 C CA . LYS A 1 247 ? 10.016 2.940 11.776 1.00 95.44 247 LYS A CA 1
ATOM 1981 C C . LYS A 1 247 ? 8.986 2.997 10.660 1.00 95.44 247 LYS A C 1
ATOM 1983 O O . LYS A 1 247 ? 9.300 2.909 9.472 1.00 95.44 247 LYS A O 1
ATOM 1988 N N . THR A 1 248 ? 7.738 3.234 11.042 1.00 96.88 248 THR A N 1
ATOM 1989 C CA . THR A 1 248 ? 6.642 3.545 10.115 1.00 96.88 248 THR A CA 1
ATOM 1990 C C . THR A 1 248 ? 5.930 4.817 10.551 1.00 96.88 248 THR A C 1
ATOM 1992 O O . THR A 1 248 ? 5.802 5.108 11.741 1.00 96.88 248 THR A O 1
ATOM 1995 N N . LEU A 1 249 ? 5.470 5.600 9.576 1.00 96.06 249 LEU A N 1
ATOM 1996 C CA . LEU A 1 249 ? 4.594 6.739 9.823 1.00 96.06 249 LEU A CA 1
ATOM 1997 C C . LEU A 1 249 ? 3.186 6.235 10.151 1.00 96.06 249 LEU A C 1
ATOM 1999 O O . LEU A 1 249 ? 2.667 5.373 9.439 1.00 96.06 249 LEU A O 1
ATOM 2003 N N . SER A 1 250 ? 2.539 6.848 11.134 1.00 95.94 250 SER A N 1
ATOM 2004 C CA . SER A 1 250 ? 1.096 6.782 11.323 1.00 95.94 250 SER A CA 1
ATOM 2005 C C . SER A 1 250 ? 0.441 8.155 11.239 1.00 95.94 250 SER A C 1
ATOM 2007 O O . SER A 1 250 ? 0.994 9.152 11.710 1.00 95.94 250 SER A O 1
ATOM 2009 N N . LEU A 1 251 ? -0.766 8.181 10.677 1.00 96.69 251 LEU A N 1
ATOM 2010 C CA . LEU A 1 251 ? -1.728 9.264 10.880 1.00 96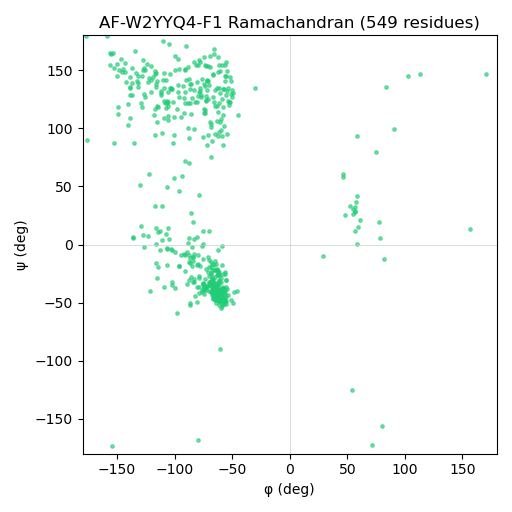.69 251 LEU A CA 1
ATOM 2011 C C . LEU A 1 251 ? -2.695 8.843 11.979 1.00 96.69 251 LEU A C 1
ATOM 2013 O O . LEU A 1 251 ? -3.127 7.690 11.975 1.00 96.69 251 LEU A O 1
ATOM 2017 N N . VAL A 1 252 ? -3.020 9.752 12.897 1.00 96.75 252 VAL A N 1
ATOM 2018 C CA . VAL A 1 252 ? -3.795 9.431 14.101 1.00 96.75 252 VAL A CA 1
ATOM 2019 C C . VAL A 1 252 ? -4.817 10.513 14.410 1.00 96.75 252 VAL A C 1
ATOM 2021 O O . VAL A 1 252 ? -4.496 11.701 14.428 1.00 96.75 252 VAL A O 1
ATOM 2024 N N . TYR A 1 253 ? -6.028 10.085 14.729 1.00 95.50 253 TYR A N 1
ATOM 2025 C CA . TYR A 1 253 ? -7.000 10.858 15.481 1.00 95.50 253 TYR A CA 1
ATOM 2026 C C . TYR A 1 253 ? -7.146 10.227 16.859 1.00 95.50 253 TYR A C 1
ATOM 2028 O O . TYR A 1 253 ? -7.690 9.133 16.985 1.00 95.50 253 TYR A O 1
ATOM 2036 N N . TYR A 1 254 ? -6.636 10.909 17.881 1.00 93.94 254 TYR A N 1
ATOM 2037 C CA . TYR A 1 254 ? -6.870 10.512 19.265 1.00 93.94 254 TYR A CA 1
ATOM 2038 C C . TYR A 1 254 ? -8.306 10.824 19.685 1.00 93.94 254 TYR A C 1
ATOM 2040 O O . TYR A 1 254 ? -8.884 11.780 19.137 1.00 93.94 254 TYR A O 1
ATOM 2048 N N . PRO A 1 255 ? -8.846 10.083 20.667 1.00 90.38 255 PRO A N 1
ATOM 2049 C CA . PRO A 1 255 ? -10.070 10.475 21.338 1.00 90.38 255 PRO A CA 1
ATOM 2050 C C . PRO A 1 255 ? -9.988 11.927 21.833 1.00 90.38 255 PRO A C 1
ATOM 2052 O O . PRO A 1 255 ? -8.926 12.373 22.269 1.00 90.38 255 PRO A O 1
ATOM 2055 N N . GLU A 1 256 ? -11.074 12.683 21.715 1.00 84.62 256 GLU A N 1
ATOM 2056 C CA . GLU A 1 256 ? -11.230 13.950 22.426 1.00 84.62 256 GLU A CA 1
ATOM 2057 C C . GLU A 1 256 ? -11.487 13.637 23.903 1.00 84.62 256 GLU A C 1
ATOM 2059 O O . GLU A 1 256 ? -12.233 12.710 24.218 1.00 84.62 256 GLU A O 1
ATOM 2064 N N . GLU A 1 257 ? -10.830 14.366 24.808 1.00 66.25 257 GLU A N 1
ATOM 2065 C CA . GLU A 1 257 ? -11.126 14.257 26.236 1.00 66.25 257 GLU A CA 1
ATOM 2066 C C . GLU A 1 257 ? -12.581 14.686 26.444 1.00 66.25 257 GLU A C 1
ATOM 2068 O O . GLU A 1 257 ? -12.941 15.837 26.189 1.00 66.25 257 GLU A O 1
ATOM 2073 N N . GLU A 1 258 ? -13.440 13.757 26.863 1.00 55.91 258 GLU A N 1
ATOM 2074 C CA . GLU A 1 258 ? -14.769 14.126 27.335 1.00 55.91 258 GLU A CA 1
ATOM 2075 C C . GLU A 1 258 ? -14.582 15.028 28.558 1.00 55.91 258 GLU A C 1
ATOM 2077 O O . GLU A 1 258 ? -13.954 14.629 29.543 1.00 55.91 258 GLU A O 1
ATOM 2082 N N . VAL A 1 259 ? -15.119 16.251 28.498 1.00 45.94 259 VAL A N 1
ATOM 2083 C CA . VAL A 1 259 ? -15.317 17.078 29.690 1.00 45.94 259 VAL A CA 1
ATOM 2084 C C . VAL A 1 259 ? -16.297 16.305 30.562 1.00 45.94 259 VAL A C 1
ATOM 2086 O O . VAL A 1 259 ? -17.507 16.369 30.358 1.00 45.94 259 VAL A O 1
ATOM 2089 N N . ARG A 1 260 ? -15.766 15.501 31.483 1.00 47.81 260 ARG A N 1
ATOM 2090 C CA . ARG A 1 260 ? -16.562 14.881 32.533 1.00 47.81 260 ARG A CA 1
ATOM 2091 C C . ARG A 1 260 ? -17.118 16.027 33.366 1.00 47.81 260 ARG A C 1
ATOM 2093 O O . ARG A 1 260 ? -16.367 16.668 34.096 1.00 47.81 260 ARG A O 1
ATOM 2100 N N . GLU A 1 261 ? -18.410 16.316 33.226 1.00 45.34 261 GLU A N 1
ATOM 2101 C CA . GLU A 1 261 ? -19.131 16.967 34.317 1.00 45.34 261 GLU A CA 1
ATOM 2102 C C . GLU A 1 261 ? -18.846 16.133 35.570 1.00 45.34 261 GLU A C 1
ATOM 2104 O O . GLU A 1 261 ? -18.891 14.905 35.504 1.00 45.34 261 GLU A O 1
ATOM 2109 N N . GLU A 1 262 ? -18.433 16.792 36.653 1.00 40.78 262 GLU A N 1
ATOM 2110 C CA . GLU A 1 262 ? -18.013 16.167 37.907 1.00 40.78 262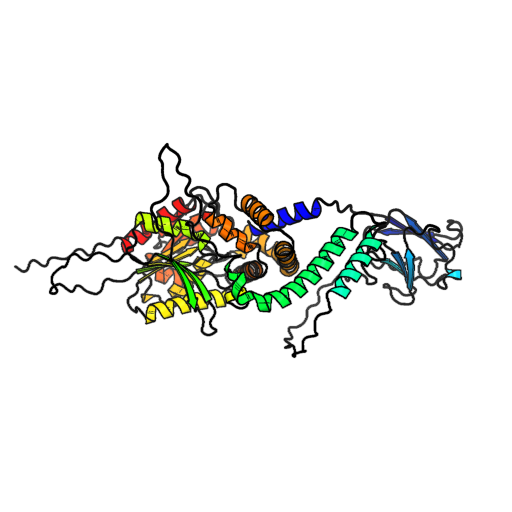 GLU A CA 1
ATOM 2111 C C . GLU A 1 262 ? -19.145 15.294 38.473 1.00 40.78 262 GLU A C 1
ATOM 2113 O O . GLU A 1 262 ? -19.964 15.732 39.278 1.00 40.78 262 GLU A O 1
ATOM 2118 N N . THR A 1 263 ? -19.230 14.043 38.026 1.00 44.06 263 THR A N 1
ATOM 2119 C CA . THR A 1 263 ? -20.078 13.031 38.643 1.00 44.06 263 THR A CA 1
ATOM 2120 C C . THR A 1 263 ? -19.381 12.547 39.915 1.00 44.06 263 THR A C 1
ATOM 2122 O O . THR A 1 263 ? -18.195 12.207 39.844 1.00 44.06 263 THR A O 1
ATOM 2125 N N . PRO A 1 264 ? -20.075 12.534 41.068 1.00 43.09 264 PRO A N 1
ATOM 2126 C CA . PRO A 1 264 ? -19.485 12.184 42.354 1.00 43.09 264 PRO A CA 1
ATOM 2127 C C . PRO A 1 264 ? -18.806 10.807 42.334 1.00 43.09 264 PRO A C 1
ATOM 2129 O O . PRO A 1 264 ? -19.271 9.874 41.683 1.00 43.09 264 PRO A O 1
ATOM 2132 N N . GLU A 1 265 ? -17.703 10.702 43.078 1.00 49.19 265 GLU A N 1
ATOM 2133 C CA . GLU A 1 265 ? -16.708 9.612 43.083 1.00 49.19 265 GLU A CA 1
ATOM 2134 C C . GLU A 1 265 ? -17.241 8.198 43.424 1.00 49.19 265 GLU A C 1
ATOM 2136 O O . GLU A 1 265 ? -16.472 7.237 43.411 1.00 49.19 265 GLU A O 1
ATOM 2141 N N . GLU A 1 266 ? -18.536 8.037 43.711 1.00 48.78 266 GLU A N 1
ATOM 2142 C CA . GLU A 1 266 ? -19.134 6.768 44.153 1.00 48.78 266 GLU A CA 1
ATOM 2143 C C . GLU A 1 266 ? -19.572 5.840 42.998 1.00 48.78 266 GLU A C 1
ATOM 2145 O O . GLU A 1 266 ? -19.680 4.633 43.210 1.00 48.78 266 GLU A O 1
ATOM 2150 N N . ASP A 1 267 ? -19.695 6.348 41.764 1.00 43.66 267 ASP A N 1
ATOM 2151 C CA . ASP A 1 267 ? -20.070 5.572 40.566 1.00 43.66 267 ASP A CA 1
ATOM 2152 C C . ASP A 1 267 ? -18.874 5.333 39.621 1.00 43.66 267 ASP A C 1
ATOM 2154 O O . ASP A 1 267 ? -18.939 5.578 38.414 1.00 43.66 267 ASP A O 1
ATOM 2158 N N . MET A 1 268 ? -17.741 4.852 40.148 1.00 45.78 268 MET A N 1
ATOM 2159 C CA . MET A 1 268 ? -16.598 4.413 39.328 1.00 45.78 268 MET A CA 1
ATOM 2160 C C . MET A 1 268 ? -16.957 3.135 38.545 1.00 45.78 268 MET A C 1
ATOM 2162 O O . MET A 1 268 ? -16.550 2.021 38.881 1.00 45.78 268 MET A O 1
ATOM 2166 N N . GLU A 1 269 ? -17.750 3.303 37.482 1.00 48.50 269 GLU A N 1
ATOM 2167 C CA . GLU A 1 269 ? -17.994 2.303 36.452 1.00 48.50 269 GLU A CA 1
ATOM 2168 C C . GLU A 1 269 ? -16.665 1.770 35.901 1.00 48.50 269 GLU A C 1
ATOM 2170 O O . GLU A 1 269 ? -15.692 2.505 35.725 1.00 48.50 269 GLU A O 1
ATOM 2175 N N . SER A 1 270 ? -16.664 0.471 35.577 1.00 49.28 270 SER A N 1
ATOM 2176 C CA . SER A 1 270 ? -15.606 -0.235 34.837 1.00 49.28 270 SER A CA 1
ATOM 2177 C C . SER A 1 270 ? -14.856 0.667 33.836 1.00 49.28 270 SER A C 1
ATOM 2179 O O . SER A 1 270 ? -15.521 1.399 33.085 1.00 49.28 270 SER A O 1
ATOM 2181 N N . PRO A 1 271 ? -13.505 0.601 33.783 1.00 54.88 271 PRO A N 1
ATOM 2182 C CA . PRO A 1 271 ? -12.718 1.419 32.867 1.00 54.88 271 PRO A CA 1
ATOM 2183 C C . PRO A 1 271 ? -13.301 1.317 31.458 1.00 54.88 271 PRO A C 1
ATOM 2185 O O . PRO A 1 271 ? -13.628 0.225 30.993 1.00 54.88 271 PRO A O 1
ATOM 2188 N N . LEU A 1 272 ? -13.515 2.472 30.823 1.00 62.28 272 LEU A N 1
ATOM 2189 C CA . LEU A 1 272 ? -14.106 2.561 29.492 1.00 62.28 272 LEU A CA 1
ATOM 2190 C C . LEU A 1 272 ? -13.317 1.643 28.542 1.00 62.28 272 LEU A C 1
ATOM 2192 O O . LEU A 1 272 ? -12.104 1.819 28.402 1.00 62.28 272 LEU A O 1
ATOM 2196 N N . GLU A 1 273 ? -13.977 0.655 27.929 1.00 75.12 273 GLU A N 1
ATOM 2197 C CA . GLU A 1 273 ? -13.323 -0.223 26.955 1.00 75.12 273 GLU A CA 1
ATOM 2198 C C . GLU A 1 273 ? -12.765 0.631 25.814 1.00 75.12 273 GLU A C 1
ATOM 2200 O O . GLU A 1 273 ? -13.506 1.324 25.115 1.00 75.12 273 GLU A O 1
ATOM 2205 N N . LYS A 1 274 ? -11.444 0.599 25.629 1.00 90.06 274 LYS A N 1
ATOM 2206 C CA . LYS A 1 274 ? -10.787 1.366 24.572 1.00 90.06 274 LYS A CA 1
ATOM 2207 C C . LYS A 1 274 ? -10.869 0.602 23.260 1.00 90.06 274 LYS A C 1
ATOM 2209 O O . LYS A 1 274 ? -10.533 -0.583 23.197 1.00 90.06 274 LYS A O 1
ATOM 2214 N N . VAL A 1 275 ? -11.247 1.306 22.197 1.00 94.50 275 VAL A N 1
ATOM 2215 C CA . VAL A 1 275 ? -11.252 0.772 20.834 1.00 94.50 275 VAL A CA 1
ATOM 2216 C C . VAL A 1 275 ? -10.187 1.480 20.004 1.00 94.50 275 VAL A C 1
ATOM 2218 O O . VAL A 1 275 ? -10.107 2.710 19.979 1.00 94.50 275 VAL A O 1
ATOM 2221 N N . LEU A 1 276 ? -9.384 0.688 19.294 1.00 97.31 276 LEU A N 1
ATOM 2222 C CA . LEU A 1 276 ? -8.479 1.156 18.251 1.00 97.31 276 LEU A CA 1
ATOM 2223 C C . LEU A 1 276 ? -9.027 0.742 16.884 1.00 97.31 276 LEU A C 1
ATOM 2225 O O . LEU A 1 276 ? -9.106 -0.446 16.563 1.00 97.31 276 LEU A O 1
ATOM 2229 N N . ILE A 1 277 ? -9.347 1.738 16.061 1.00 98.31 277 ILE A N 1
ATOM 2230 C CA . ILE A 1 277 ? -9.636 1.564 14.641 1.00 98.31 277 ILE A CA 1
ATOM 2231 C C . ILE A 1 277 ? -8.316 1.653 13.877 1.00 98.31 277 ILE A C 1
ATOM 2233 O O . ILE A 1 277 ? -7.792 2.743 13.636 1.00 98.31 277 ILE A O 1
ATOM 2237 N N . LEU A 1 278 ? -7.767 0.498 13.506 1.00 98.69 278 LEU A N 1
ATOM 2238 C CA . LEU A 1 278 ? -6.491 0.385 12.810 1.00 98.69 278 LEU A CA 1
ATOM 2239 C C . LEU A 1 278 ? -6.711 0.170 11.310 1.00 98.69 278 LEU A C 1
ATOM 2241 O O . LEU A 1 278 ? -7.118 -0.902 10.869 1.00 98.69 278 LEU A O 1
ATOM 2245 N N . VAL A 1 279 ? -6.396 1.186 10.516 1.00 98.81 279 VAL A N 1
ATOM 2246 C CA . VAL A 1 279 ? -6.395 1.126 9.054 1.00 98.81 279 VAL A CA 1
ATOM 2247 C C . VAL A 1 279 ? -5.038 0.615 8.568 1.00 98.81 279 VAL A C 1
ATOM 2249 O O . VAL A 1 279 ? -3.997 1.223 8.837 1.00 98.81 279 VAL A O 1
ATOM 2252 N N . ILE A 1 280 ? -5.062 -0.490 7.825 1.00 98.69 280 ILE A N 1
ATOM 2253 C CA . ILE A 1 280 ? -3.911 -1.086 7.153 1.00 98.69 280 ILE A CA 1
ATOM 2254 C C . ILE A 1 280 ? -4.016 -0.806 5.644 1.00 98.69 280 ILE A C 1
ATOM 2256 O O . ILE A 1 280 ? -4.893 -1.350 4.964 1.00 98.69 280 ILE A O 1
ATOM 2260 N N . PRO A 1 281 ? -3.130 0.046 5.101 1.00 98.19 281 PRO A N 1
ATOM 2261 C CA . PRO A 1 281 ? -3.057 0.333 3.678 1.00 98.19 281 PRO A CA 1
ATOM 2262 C C . PRO A 1 281 ? -2.856 -0.908 2.805 1.00 98.19 281 PRO A C 1
ATOM 2264 O O . PRO A 1 281 ? -2.236 -1.879 3.227 1.00 98.19 281 PRO A O 1
ATOM 2267 N N . GLY A 1 282 ? -3.302 -0.812 1.554 1.00 96.81 282 GLY A N 1
ATOM 2268 C CA . GLY A 1 282 ? -2.804 -1.637 0.454 1.00 96.81 282 GLY A CA 1
ATOM 2269 C C . GLY A 1 282 ? -1.468 -1.130 -0.100 1.00 96.81 282 GLY A C 1
ATOM 2270 O O . GLY A 1 282 ? -0.857 -0.222 0.459 1.00 96.81 282 GLY A O 1
ATOM 2271 N N . ASN A 1 283 ? -1.044 -1.652 -1.252 1.00 94.19 283 ASN A N 1
ATOM 2272 C CA . ASN A 1 283 ? 0.183 -1.237 -1.927 1.00 94.19 283 ASN A CA 1
ATOM 2273 C C . ASN A 1 283 ? -0.124 -0.224 -3.054 1.00 94.19 283 ASN A C 1
ATOM 2275 O O . ASN A 1 283 ? -0.818 -0.579 -4.009 1.00 94.19 283 ASN A O 1
ATOM 2279 N N . PRO A 1 284 ? 0.359 1.037 -2.998 1.00 95.12 284 PRO A N 1
ATOM 2280 C CA . PRO A 1 284 ? 1.346 1.596 -2.066 1.00 95.12 284 PRO A CA 1
ATOM 2281 C C . PRO A 1 284 ? 0.822 1.932 -0.663 1.00 95.12 284 PRO A C 1
ATOM 2283 O O . PRO A 1 284 ? -0.169 2.646 -0.513 1.00 95.12 284 PRO A O 1
ATOM 2286 N N . GLY A 1 285 ? 1.586 1.544 0.364 1.00 96.19 285 GLY A N 1
ATOM 2287 C CA . GLY A 1 285 ? 1.261 1.745 1.780 1.00 96.19 285 GLY A CA 1
ATOM 2288 C C . GLY A 1 285 ? 1.502 3.140 2.356 1.00 96.19 285 GLY A C 1
ATOM 2289 O O . GLY A 1 285 ? 2.036 3.265 3.457 1.00 96.19 285 GLY A O 1
ATOM 2290 N N . ASN A 1 286 ? 1.138 4.196 1.626 1.00 95.69 286 ASN A N 1
ATOM 2291 C CA . ASN A 1 286 ? 1.188 5.571 2.129 1.00 95.69 286 ASN A CA 1
ATOM 2292 C C . ASN A 1 286 ? -0.147 5.924 2.838 1.00 95.69 286 ASN A C 1
ATOM 2294 O O . ASN A 1 286 ? -1.201 5.869 2.203 1.00 95.69 286 ASN A O 1
ATOM 2298 N N . PRO A 1 287 ? -0.145 6.316 4.127 1.00 95.31 287 PRO A N 1
ATOM 2299 C CA . PRO A 1 287 ? -1.364 6.470 4.918 1.00 95.31 287 PRO A CA 1
ATOM 2300 C C . PRO A 1 287 ? -2.210 7.669 4.474 1.00 95.31 287 PRO A C 1
ATOM 2302 O O . PRO A 1 287 ? -3.413 7.695 4.717 1.00 95.31 287 PRO A O 1
ATOM 2305 N N . TYR A 1 288 ? -1.625 8.636 3.757 1.00 93.12 288 TYR A N 1
ATOM 2306 C CA . TYR A 1 288 ? -2.357 9.792 3.235 1.00 93.12 288 TYR A CA 1
ATOM 2307 C C . TYR A 1 288 ? -3.377 9.434 2.147 1.00 93.12 288 TYR A C 1
ATOM 2309 O O . TYR A 1 288 ? -4.288 10.222 1.913 1.00 93.12 288 TYR A O 1
ATOM 2317 N N . TYR A 1 289 ? -3.293 8.245 1.537 1.00 93.69 289 TYR A N 1
ATOM 2318 C CA . TYR A 1 289 ? -4.364 7.730 0.674 1.00 93.69 289 TYR A CA 1
ATOM 2319 C C . TYR A 1 289 ? -5.673 7.461 1.423 1.00 93.69 289 TYR A C 1
ATOM 2321 O O . TYR A 1 289 ? -6.731 7.435 0.804 1.00 93.69 289 TYR A O 1
ATOM 2329 N N . TYR A 1 290 ? -5.604 7.267 2.741 1.00 96.38 290 TYR A N 1
ATOM 2330 C CA . TYR A 1 290 ? -6.739 6.905 3.591 1.00 96.38 290 TYR A CA 1
ATOM 2331 C C . TYR A 1 290 ? -7.137 8.041 4.534 1.00 96.38 290 TYR A C 1
ATOM 2333 O O . TYR A 1 290 ? -8.036 7.865 5.349 1.00 96.38 290 TYR A O 1
ATOM 2341 N N . LEU A 1 291 ? -6.499 9.213 4.431 1.00 94.12 291 LEU A N 1
ATOM 2342 C CA . LEU A 1 291 ? -6.800 10.353 5.296 1.00 94.12 291 LEU A CA 1
ATOM 2343 C C . LEU A 1 291 ? -8.276 10.751 5.201 1.00 94.12 291 LEU A C 1
ATOM 2345 O O . LEU A 1 291 ? -8.938 10.923 6.218 1.00 94.12 291 LEU A O 1
ATOM 2349 N N . SER A 1 292 ? -8.803 10.840 3.987 1.00 93.00 292 SER A N 1
ATOM 2350 C CA . SER A 1 292 ? -10.187 11.247 3.750 1.00 93.00 292 SER A CA 1
ATOM 2351 C C . SER A 1 292 ? -11.166 10.197 4.292 1.00 93.00 292 SER A C 1
ATOM 2353 O O . SER A 1 292 ? -12.179 10.559 4.876 1.00 93.00 292 SER A O 1
ATOM 2355 N N . LEU A 1 293 ? -10.817 8.903 4.226 1.00 95.12 293 LEU A N 1
ATOM 2356 C CA . LEU A 1 293 ? -11.581 7.823 4.867 1.00 95.12 293 LEU A CA 1
ATOM 2357 C C . LEU A 1 293 ? -11.602 8.006 6.388 1.00 95.12 293 LEU A C 1
ATOM 2359 O O . LEU A 1 293 ? -12.665 7.968 7.001 1.00 95.12 293 LEU A O 1
ATOM 2363 N N . MET A 1 294 ? -10.443 8.265 7.002 1.00 96.25 294 MET A N 1
ATOM 2364 C CA . MET A 1 294 ? -10.358 8.526 8.443 1.00 96.25 294 MET A CA 1
ATOM 2365 C C . MET A 1 294 ? -11.180 9.757 8.842 1.00 96.25 294 MET A C 1
ATOM 2367 O O . MET A 1 294 ? -11.870 9.730 9.855 1.00 96.25 294 MET A O 1
ATOM 2371 N N . GLN A 1 295 ? -11.142 10.826 8.043 1.00 94.38 295 GLN A N 1
ATOM 2372 C CA . GLN A 1 295 ? -11.915 12.043 8.290 1.00 94.38 295 GLN A CA 1
ATOM 2373 C C . GLN A 1 295 ? -13.420 11.803 8.187 1.00 94.38 295 GLN A C 1
ATOM 2375 O O . GLN A 1 295 ? -14.163 12.322 9.012 1.00 94.38 295 GLN A O 1
ATOM 2380 N N . GLU A 1 296 ? -13.882 11.016 7.216 1.00 93.81 296 GLU A N 1
ATOM 2381 C CA . GLU A 1 296 ? -15.294 10.635 7.109 1.00 93.81 296 GLU A CA 1
ATOM 2382 C C . GLU A 1 296 ? -15.749 9.785 8.308 1.00 93.81 296 GLU A C 1
ATOM 2384 O O . GLU A 1 296 ? -16.835 10.016 8.841 1.00 93.81 296 GLU A O 1
ATOM 2389 N N . LEU A 1 297 ? -14.902 8.874 8.807 1.00 94.50 297 LEU A N 1
ATOM 2390 C CA . LEU A 1 297 ? -15.179 8.141 10.048 1.00 94.50 297 LEU A CA 1
ATOM 2391 C C . LEU A 1 297 ? -15.277 9.080 11.258 1.00 94.50 297 LEU A C 1
ATOM 2393 O O . LEU A 1 297 ? -16.228 8.970 12.030 1.00 94.50 297 LEU A O 1
ATOM 2397 N N . VAL A 1 298 ? -14.355 10.041 11.388 1.00 93.38 298 VAL A N 1
ATOM 2398 C CA . VAL A 1 298 ? -14.394 11.065 12.447 1.00 93.38 298 VAL A CA 1
ATOM 2399 C C . VAL A 1 298 ? -15.661 11.917 12.358 1.00 93.38 298 VAL A C 1
ATOM 2401 O O . VAL A 1 298 ? -16.300 12.166 13.376 1.00 93.38 298 VAL A O 1
ATOM 2404 N N . LYS A 1 299 ? -16.065 12.351 11.158 1.00 91.56 299 LYS A N 1
ATOM 2405 C CA . LYS A 1 299 ? -17.297 13.139 10.970 1.00 91.56 299 LYS A CA 1
ATOM 2406 C C . LYS A 1 299 ? -18.541 12.374 11.414 1.00 91.56 299 LYS A C 1
ATOM 2408 O O . LYS A 1 299 ? -19.462 12.989 11.940 1.00 91.56 299 LYS A O 1
ATOM 2413 N N . LYS A 1 300 ? -18.581 11.061 11.169 1.00 90.81 300 LYS A N 1
ATOM 2414 C CA . LYS A 1 300 ? -19.747 10.214 11.450 1.00 90.81 300 LYS A CA 1
ATOM 2415 C C . LYS A 1 300 ? -19.827 9.753 12.904 1.00 90.81 300 LYS A C 1
ATOM 2417 O O . LYS A 1 300 ? -20.907 9.806 13.477 1.00 90.81 300 LYS A O 1
ATOM 2422 N N . HIS A 1 301 ? -18.714 9.320 13.494 1.00 89.38 301 HIS A N 1
ATOM 2423 C CA . HIS A 1 301 ? -18.701 8.704 14.831 1.00 89.38 301 HIS A CA 1
ATOM 2424 C C . HIS A 1 301 ? -18.116 9.604 15.929 1.00 89.38 301 HIS A C 1
ATOM 2426 O O . HIS A 1 301 ? -18.107 9.218 17.106 1.00 89.38 301 HIS A O 1
ATOM 2432 N N . GLY A 1 302 ? -17.641 10.796 15.558 1.00 87.06 302 GLY A N 1
ATOM 2433 C CA . GLY A 1 302 ? -16.872 11.679 16.426 1.00 87.06 302 GLY A CA 1
ATOM 2434 C C . GLY A 1 302 ? -15.463 11.146 16.688 1.00 87.06 302 GLY A C 1
ATOM 2435 O O . GLY A 1 302 ? -15.022 10.146 16.117 1.00 87.06 302 GLY A O 1
ATOM 2436 N N . ARG A 1 303 ? -14.746 11.809 17.595 1.00 86.38 303 ARG A N 1
ATOM 2437 C CA . ARG A 1 303 ? -13.435 11.369 18.092 1.00 86.38 303 ARG A CA 1
ATOM 2438 C C . ARG A 1 303 ? -13.582 10.705 19.458 1.00 86.38 303 ARG A C 1
ATOM 2440 O O . ARG A 1 303 ? -12.980 11.148 20.419 1.00 86.38 303 ARG A O 1
ATOM 2447 N N . ARG A 1 304 ? -14.405 9.660 19.564 1.00 84.62 304 ARG A N 1
ATOM 2448 C CA . ARG A 1 304 ? -14.545 8.880 20.815 1.00 84.62 304 ARG A CA 1
ATOM 2449 C C . ARG A 1 304 ? -13.508 7.768 20.947 1.00 84.62 304 ARG A C 1
ATOM 2451 O O . ARG A 1 304 ? -13.125 7.397 22.047 1.00 84.62 304 ARG A O 1
ATOM 2458 N N . HIS A 1 305 ? -13.035 7.265 19.810 1.00 90.06 305 HIS A N 1
ATOM 2459 C CA . HIS A 1 305 ? -12.104 6.143 19.718 1.00 90.06 305 HIS A CA 1
ATOM 2460 C C . HIS A 1 305 ? -10.859 6.548 18.935 1.00 90.06 305 HIS A C 1
ATOM 2462 O O . HIS A 1 305 ? -10.902 7.472 18.119 1.00 90.06 305 HIS A O 1
ATOM 2468 N N . GLU A 1 306 ? -9.744 5.858 19.178 1.00 94.88 306 GLU A N 1
ATOM 2469 C CA . GLU A 1 306 ? -8.506 6.108 18.442 1.00 94.88 306 GLU A CA 1
ATOM 2470 C C . GLU A 1 306 ? -8.662 5.603 17.002 1.00 94.88 306 GLU A C 1
ATOM 2472 O O . GLU A 1 306 ? -8.973 4.432 16.781 1.00 94.88 306 GLU A O 1
ATOM 2477 N N . ILE A 1 307 ? -8.420 6.466 16.012 1.00 97.62 307 ILE A N 1
ATOM 2478 C CA . ILE A 1 307 ? -8.381 6.080 14.594 1.00 97.62 307 ILE A CA 1
ATOM 2479 C C . ILE A 1 307 ? -6.968 6.274 14.078 1.00 97.62 307 ILE A C 1
ATOM 2481 O O . ILE A 1 307 ? -6.466 7.398 14.040 1.00 97.62 307 ILE A O 1
ATOM 2485 N N . ARG A 1 308 ? -6.331 5.193 13.634 1.00 98.38 308 ARG A N 1
ATOM 2486 C CA . ARG A 1 308 ? -4.937 5.206 13.197 1.00 98.38 308 ARG A CA 1
ATOM 2487 C C . ARG A 1 308 ? -4.763 4.517 11.858 1.00 98.38 308 ARG A C 1
ATOM 2489 O O . ARG A 1 308 ? -5.262 3.421 11.660 1.00 98.38 308 ARG A O 1
ATOM 2496 N N . CYS A 1 309 ? -3.987 5.118 10.963 1.00 98.62 309 CYS A N 1
ATOM 2497 C CA . CYS A 1 309 ? -3.539 4.479 9.727 1.00 98.62 309 CYS A CA 1
ATOM 2498 C C . CYS A 1 309 ? -2.021 4.322 9.743 1.00 98.62 309 CYS A C 1
ATOM 2500 O O . CYS A 1 309 ? -1.310 5.326 9.834 1.00 98.62 309 CYS A O 1
ATOM 2502 N N . LEU A 1 310 ? -1.530 3.082 9.668 1.00 97.50 310 LEU A N 1
ATOM 2503 C CA . LEU A 1 310 ? -0.105 2.755 9.760 1.00 97.50 310 LEU A CA 1
ATOM 2504 C C . LEU A 1 310 ? 0.483 2.483 8.370 1.00 97.50 310 LEU A C 1
ATOM 2506 O O . LEU A 1 310 ? 0.023 1.605 7.649 1.00 97.50 310 LEU A O 1
ATOM 2510 N N . SER A 1 311 ? 1.517 3.228 7.989 1.00 98.19 311 SER A N 1
ATOM 2511 C CA . SER A 1 311 ? 2.201 3.055 6.701 1.00 98.19 311 SER A CA 1
ATOM 2512 C C . SER A 1 311 ? 2.925 1.708 6.566 1.00 98.19 311 SER A C 1
ATOM 2514 O O . SER A 1 311 ? 3.212 1.021 7.548 1.00 98.19 311 SER A O 1
ATOM 2516 N N . HIS A 1 312 ? 3.276 1.343 5.334 1.00 98.25 312 HIS A N 1
ATOM 2517 C CA . HIS A 1 312 ? 4.293 0.320 5.081 1.00 98.25 312 HIS A CA 1
ATOM 2518 C C . HIS A 1 312 ? 5.701 0.926 5.213 1.00 98.25 312 HIS A C 1
ATOM 2520 O O . HIS A 1 312 ? 5.945 2.058 4.776 1.00 98.25 312 HIS A O 1
ATOM 2526 N N . ALA A 1 313 ? 6.636 0.189 5.819 1.00 97.06 313 ALA A N 1
ATOM 2527 C CA . ALA A 1 313 ? 8.016 0.639 5.990 1.00 97.06 313 ALA A CA 1
ATOM 2528 C C . ALA A 1 313 ? 8.665 0.862 4.618 1.00 97.06 313 ALA A C 1
ATOM 2530 O O . ALA A 1 313 ? 8.465 0.066 3.710 1.00 97.06 313 ALA A O 1
ATOM 2531 N N . GLY A 1 314 ? 9.382 1.975 4.439 1.00 93.88 314 GLY A N 1
ATOM 2532 C CA . GLY A 1 314 ? 9.996 2.328 3.150 1.00 93.88 314 GLY A CA 1
ATOM 2533 C C . GLY A 1 314 ? 9.050 3.000 2.141 1.00 93.88 314 GLY A C 1
ATOM 2534 O O . GLY A 1 314 ? 9.520 3.618 1.191 1.00 93.88 314 GLY A O 1
ATOM 2535 N N . HIS A 1 315 ? 7.728 2.997 2.364 1.00 94.44 315 HIS A N 1
ATOM 2536 C CA . HIS A 1 315 ? 6.768 3.629 1.442 1.00 94.44 315 HIS A CA 1
ATOM 2537 C C . HIS A 1 315 ? 6.593 5.139 1.689 1.00 94.44 315 HIS A C 1
ATOM 2539 O O . HIS A 1 315 ? 6.045 5.862 0.849 1.00 94.44 315 HIS A O 1
ATOM 2545 N N . VAL A 1 316 ? 7.063 5.627 2.841 1.00 87.44 316 VAL A N 1
ATOM 2546 C CA . VAL A 1 316 ? 7.080 7.043 3.220 1.00 87.44 316 V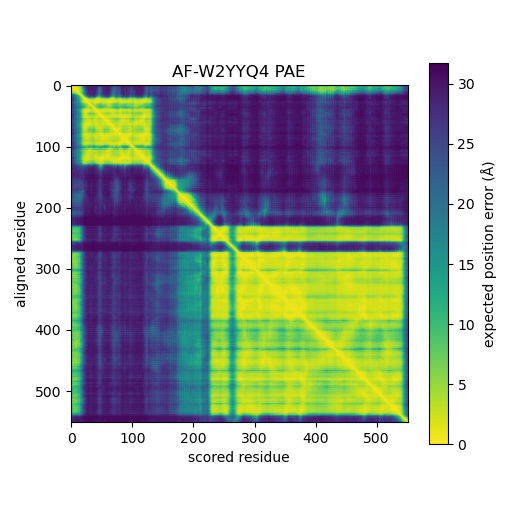AL A CA 1
ATOM 2547 C C . VAL A 1 316 ? 8.420 7.369 3.863 1.00 87.44 316 VAL A C 1
ATOM 2549 O O . VAL A 1 316 ? 8.823 6.704 4.810 1.00 87.44 316 VAL A O 1
ATOM 2552 N N . MET A 1 317 ? 9.084 8.422 3.376 1.00 81.94 317 MET A N 1
ATOM 2553 C CA . MET A 1 317 ? 10.383 8.889 3.884 1.00 81.94 317 MET A CA 1
ATOM 2554 C C . MET A 1 317 ? 11.403 7.745 4.097 1.00 81.94 317 MET A C 1
ATOM 2556 O O . MET A 1 317 ? 11.859 7.544 5.224 1.00 81.94 317 MET A O 1
ATOM 2560 N N . PRO A 1 318 ? 11.770 6.993 3.041 1.00 83.56 318 PRO A N 1
ATOM 2561 C CA . PRO A 1 318 ? 12.556 5.754 3.149 1.00 83.56 318 PRO A CA 1
ATOM 2562 C C . PRO A 1 318 ? 13.903 5.916 3.873 1.00 83.56 318 PRO A C 1
ATOM 2564 O O . PRO A 1 318 ? 14.368 4.976 4.515 1.00 83.56 318 PRO A O 1
ATOM 2567 N N . TRP A 1 319 ? 14.493 7.116 3.879 1.00 79.75 319 TRP A N 1
ATOM 2568 C CA . TRP A 1 319 ? 15.749 7.399 4.588 1.00 79.75 319 TRP A CA 1
ATOM 2569 C C . TRP A 1 319 ? 15.644 7.234 6.108 1.00 79.75 319 TRP A C 1
ATOM 2571 O O . TRP A 1 319 ? 16.658 6.994 6.754 1.00 79.75 319 TRP A O 1
ATOM 2581 N N . LYS A 1 320 ? 14.438 7.302 6.695 1.00 83.38 320 LYS A N 1
ATOM 2582 C CA . LYS A 1 320 ? 14.226 6.997 8.123 1.00 83.38 320 LYS A CA 1
ATOM 2583 C C . LYS A 1 320 ? 14.491 5.538 8.480 1.00 83.38 320 LYS A C 1
ATOM 2585 O O . LYS A 1 320 ? 14.697 5.249 9.649 1.00 83.38 320 LYS A O 1
ATOM 2590 N N . ASN A 1 321 ? 14.509 4.667 7.476 1.00 89.31 321 ASN A N 1
ATOM 2591 C CA . ASN A 1 321 ? 14.879 3.263 7.582 1.00 89.31 321 ASN A CA 1
ATOM 2592 C C . ASN A 1 321 ? 16.123 2.968 6.735 1.00 89.31 321 ASN A C 1
ATOM 2594 O O . ASN A 1 321 ? 16.222 1.907 6.125 1.00 89.31 321 ASN A O 1
ATOM 2598 N N . HIS A 1 322 ? 17.035 3.939 6.621 1.00 86.69 322 HIS A N 1
ATOM 2599 C CA . HIS A 1 322 ? 18.287 3.801 5.870 1.00 86.69 322 HIS A CA 1
ATOM 2600 C C . HIS A 1 322 ? 18.093 3.411 4.393 1.00 86.69 322 HIS A C 1
ATOM 2602 O O . HIS A 1 322 ? 18.956 2.770 3.803 1.00 86.69 322 HIS A O 1
ATOM 2608 N N . ASN A 1 323 ? 16.957 3.793 3.792 1.00 83.25 323 ASN A N 1
ATOM 2609 C CA . ASN A 1 323 ? 16.562 3.413 2.430 1.00 83.25 323 ASN A CA 1
ATOM 2610 C C . ASN A 1 323 ? 16.536 1.893 2.189 1.00 83.25 323 ASN A C 1
ATOM 2612 O O . ASN A 1 323 ? 16.720 1.454 1.058 1.00 83.25 323 ASN A O 1
ATOM 2616 N N . ARG A 1 324 ? 16.322 1.096 3.243 1.00 88.69 324 ARG A N 1
ATOM 2617 C CA . ARG A 1 324 ? 16.225 -0.360 3.144 1.00 88.69 324 ARG A CA 1
ATOM 2618 C C . ARG A 1 324 ? 14.972 -0.784 2.367 1.00 88.69 324 ARG A C 1
ATOM 2620 O O . ARG A 1 324 ? 13.923 -0.140 2.465 1.00 88.69 324 ARG A O 1
ATOM 2627 N N . ASP A 1 325 ? 15.099 -1.893 1.647 1.00 89.56 325 ASP A N 1
ATOM 2628 C CA . ASP A 1 325 ? 13.988 -2.607 1.025 1.00 89.56 325 ASP A CA 1
ATOM 2629 C C . ASP A 1 325 ? 13.369 -3.605 2.003 1.00 89.56 325 ASP A C 1
ATOM 2631 O O . ASP A 1 325 ? 14.082 -4.303 2.723 1.00 89.56 325 ASP A O 1
ATOM 2635 N N . PHE A 1 326 ? 12.043 -3.678 2.011 1.00 95.06 326 PHE A N 1
ATOM 2636 C CA . PHE A 1 326 ? 11.276 -4.516 2.920 1.00 95.06 326 PHE A CA 1
ATOM 2637 C C . PHE A 1 326 ? 10.410 -5.511 2.151 1.00 95.06 326 PHE A C 1
ATOM 2639 O O . PHE A 1 326 ? 9.655 -5.132 1.254 1.00 95.06 326 PHE A O 1
ATOM 2646 N N . THR A 1 327 ? 10.477 -6.775 2.552 1.00 95.75 327 THR A N 1
ATOM 2647 C CA . THR A 1 327 ? 9.626 -7.853 2.032 1.00 95.75 327 THR A CA 1
ATOM 2648 C C . THR A 1 327 ? 8.199 -7.767 2.576 1.00 95.75 327 THR A C 1
ATOM 2650 O O . THR A 1 327 ? 7.953 -7.156 3.618 1.00 95.75 327 THR A O 1
ATOM 2653 N N . LEU A 1 328 ? 7.241 -8.427 1.914 1.00 95.75 328 LEU A N 1
ATOM 2654 C CA . LEU A 1 328 ? 5.868 -8.544 2.427 1.00 95.75 328 LEU A CA 1
ATOM 2655 C C . LEU A 1 328 ? 5.827 -9.160 3.836 1.00 95.75 328 LEU A C 1
ATOM 2657 O O . LEU A 1 328 ? 5.121 -8.645 4.703 1.00 95.75 328 LEU A O 1
ATOM 2661 N N . GLN A 1 329 ? 6.614 -10.208 4.090 1.00 97.06 329 GLN A N 1
ATOM 2662 C CA . GLN A 1 329 ? 6.674 -10.849 5.404 1.00 97.06 329 GLN A CA 1
ATOM 2663 C C . GLN A 1 329 ? 7.170 -9.890 6.498 1.00 97.06 329 GLN A C 1
ATOM 2665 O O . GLN A 1 329 ? 6.543 -9.787 7.550 1.00 97.06 329 GLN A O 1
ATOM 2670 N N . GLU A 1 330 ? 8.222 -9.107 6.236 1.00 97.88 330 GLU A N 1
ATOM 2671 C CA . GLU A 1 330 ? 8.664 -8.066 7.175 1.00 97.88 330 GLU A CA 1
ATOM 2672 C C . GLU A 1 330 ? 7.570 -7.023 7.405 1.00 97.88 330 GLU A C 1
ATOM 2674 O O . GLU A 1 330 ? 7.347 -6.600 8.539 1.00 97.88 330 GLU A O 1
ATOM 2679 N N . GLN A 1 331 ? 6.845 -6.627 6.351 1.00 98.12 331 GLN A N 1
ATOM 2680 C CA . GLN A 1 331 ? 5.712 -5.724 6.510 1.00 98.12 331 GLN A CA 1
ATOM 2681 C C . GLN A 1 331 ? 4.667 -6.338 7.442 1.00 98.12 331 GLN A C 1
ATOM 2683 O O . GLN A 1 331 ? 4.215 -5.618 8.323 1.00 98.12 331 GLN A O 1
ATOM 2688 N N . ILE A 1 332 ? 4.300 -7.613 7.294 1.00 98.44 332 ILE A N 1
ATOM 2689 C CA . ILE A 1 332 ? 3.344 -8.315 8.168 1.00 98.44 332 ILE A CA 1
ATOM 2690 C C . ILE A 1 332 ? 3.830 -8.304 9.624 1.00 98.44 332 ILE A C 1
ATOM 2692 O O . ILE A 1 332 ? 3.121 -7.823 10.516 1.00 98.44 332 ILE A O 1
ATOM 2696 N N . ASP A 1 333 ? 5.066 -8.746 9.858 1.00 98.56 333 ASP A N 1
ATOM 2697 C CA . ASP A 1 333 ? 5.636 -8.856 11.202 1.00 98.56 333 ASP A CA 1
ATOM 2698 C C . ASP A 1 333 ? 5.727 -7.501 11.909 1.00 98.56 333 ASP A C 1
ATOM 2700 O O . ASP A 1 333 ? 5.471 -7.410 13.110 1.00 98.56 333 ASP A O 1
ATOM 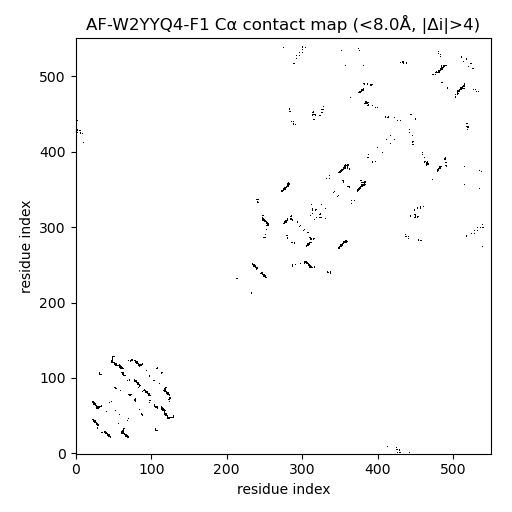2704 N N . GLN A 1 334 ? 5.974 -6.422 11.165 1.00 98.50 334 GLN A N 1
ATOM 2705 C CA . GLN A 1 334 ? 5.978 -5.065 11.707 1.00 98.50 334 GLN A CA 1
ATOM 2706 C C . GLN A 1 334 ? 4.605 -4.613 12.227 1.00 98.50 334 GLN A C 1
ATOM 2708 O O . GLN A 1 334 ? 4.515 -3.931 13.250 1.00 98.50 334 GLN A O 1
ATOM 2713 N N . LYS A 1 335 ? 3.507 -4.981 11.547 1.00 98.62 335 LYS A N 1
ATOM 2714 C CA . LYS A 1 335 ? 2.149 -4.599 11.988 1.00 98.62 335 LYS A CA 1
ATOM 2715 C C . LYS A 1 335 ? 1.780 -5.422 13.214 1.00 98.62 335 LYS A C 1
ATOM 2717 O O . LYS A 1 335 ? 1.236 -4.876 14.172 1.00 98.62 335 LYS A O 1
ATOM 2722 N N . ALA A 1 336 ? 2.150 -6.702 13.223 1.00 98.56 336 ALA A N 1
ATOM 2723 C CA . ALA A 1 336 ? 1.994 -7.555 14.390 1.00 98.56 336 ALA A CA 1
ATOM 2724 C C . ALA A 1 336 ? 2.801 -7.043 15.595 1.00 98.56 336 ALA A C 1
ATOM 2726 O O . ALA A 1 336 ? 2.288 -7.029 16.713 1.00 98.56 336 ALA A O 1
ATOM 2727 N N . PHE A 1 337 ? 4.037 -6.582 15.385 1.00 98.62 337 PHE A N 1
ATOM 2728 C CA . PHE A 1 337 ? 4.869 -5.994 16.434 1.00 98.62 337 PHE A CA 1
ATOM 2729 C C . PHE A 1 337 ? 4.226 -4.736 17.024 1.00 98.62 337 PHE A C 1
ATOM 2731 O O . PHE A 1 337 ? 4.117 -4.628 18.246 1.00 98.62 337 PHE A O 1
ATOM 2738 N N . TYR A 1 338 ? 3.733 -3.831 16.172 1.00 98.56 338 TYR A N 1
ATOM 2739 C CA . TYR A 1 338 ? 3.011 -2.638 16.613 1.00 98.56 338 TYR A CA 1
ATOM 2740 C C . TYR A 1 338 ? 1.790 -2.995 17.475 1.00 98.56 338 TYR A C 1
ATOM 2742 O O . TYR A 1 338 ? 1.651 -2.505 18.595 1.00 98.56 338 TYR A O 1
ATOM 2750 N N . VAL A 1 339 ? 0.931 -3.903 16.995 1.00 98.62 339 VAL A N 1
ATOM 2751 C CA . VAL A 1 339 ? -0.256 -4.346 17.746 1.00 98.62 339 VAL A CA 1
ATOM 2752 C C . VAL A 1 339 ? 0.147 -4.986 19.075 1.00 98.62 339 VAL A C 1
ATOM 2754 O O . VAL A 1 339 ? -0.418 -4.652 20.113 1.00 98.62 339 VAL A O 1
ATOM 2757 N N . LYS A 1 340 ? 1.181 -5.834 19.085 1.00 98.44 340 LYS A N 1
ATOM 2758 C CA . LYS A 1 340 ? 1.708 -6.454 20.308 1.00 98.44 340 LYS A CA 1
ATOM 2759 C C . LYS A 1 340 ? 2.159 -5.418 21.339 1.00 98.44 340 LYS A C 1
ATOM 2761 O O . LYS A 1 340 ? 1.959 -5.641 22.528 1.00 98.44 340 LYS A O 1
ATOM 2766 N N . GLN A 1 341 ? 2.772 -4.312 20.917 1.00 97.75 341 GLN A N 1
ATOM 2767 C CA . GLN A 1 341 ? 3.143 -3.225 21.828 1.00 97.75 341 GLN A CA 1
ATOM 2768 C C . GLN A 1 341 ? 1.909 -2.529 22.405 1.00 97.75 341 GLN A C 1
ATOM 2770 O O . GLN A 1 341 ? 1.810 -2.398 23.622 1.00 97.75 341 GLN A O 1
ATOM 2775 N N . ARG A 1 342 ? 0.926 -2.188 21.564 1.00 97.19 342 ARG A N 1
ATOM 2776 C CA . ARG A 1 342 ? -0.329 -1.568 22.022 1.00 97.19 342 ARG A CA 1
ATOM 2777 C C . ARG A 1 342 ? -1.081 -2.452 23.018 1.00 97.19 342 ARG A C 1
ATOM 2779 O O . ARG A 1 342 ? -1.557 -1.951 24.027 1.00 97.19 342 ARG A O 1
ATOM 2786 N N . LEU A 1 343 ? -1.117 -3.766 22.789 1.00 97.19 343 LEU A N 1
ATOM 2787 C CA . LEU A 1 343 ? -1.745 -4.731 23.700 1.00 97.19 343 LEU A CA 1
ATOM 2788 C C . LEU A 1 343 ? -0.952 -4.973 24.993 1.00 97.19 343 LEU A C 1
ATOM 2790 O O . LEU A 1 343 ? -1.517 -5.432 25.979 1.00 97.19 343 LEU A O 1
ATOM 2794 N N . ARG A 1 344 ? 0.355 -4.681 25.023 1.00 96.69 344 ARG A N 1
ATOM 2795 C CA . ARG A 1 344 ? 1.127 -4.684 26.279 1.00 96.69 344 ARG A CA 1
ATOM 2796 C C . ARG A 1 344 ? 0.789 -3.474 27.145 1.00 96.69 344 ARG A C 1
ATOM 2798 O O . ARG A 1 344 ? 0.763 -3.603 28.362 1.00 96.69 344 ARG A O 1
ATOM 2805 N N . GLU A 1 345 ? 0.565 -2.324 26.516 1.00 94.69 345 GLU A N 1
ATOM 2806 C CA . GLU A 1 345 ? 0.177 -1.081 27.193 1.00 94.69 345 GLU A CA 1
ATOM 2807 C C . GLU A 1 345 ? -1.286 -1.113 27.644 1.00 94.69 345 GLU A C 1
ATOM 2809 O O . GLU A 1 345 ? -1.607 -0.649 28.733 1.00 94.69 345 GLU A O 1
ATOM 2814 N N . GLU A 1 346 ? -2.165 -1.679 26.817 1.00 94.38 346 GLU A N 1
ATOM 2815 C CA . GLU A 1 346 ? -3.596 -1.800 27.079 1.00 94.38 346 GLU A CA 1
ATOM 2816 C C . GLU A 1 346 ? -4.084 -3.219 26.722 1.00 94.38 346 GLU A C 1
ATOM 2818 O O . GLU A 1 346 ? -4.529 -3.462 25.596 1.00 94.38 346 GLU A O 1
ATOM 2823 N N . PRO A 1 347 ? -4.009 -4.183 27.661 1.00 94.56 347 PRO A N 1
ATOM 2824 C CA . PRO A 1 347 ? -4.399 -5.575 27.411 1.00 94.56 347 PRO A CA 1
ATOM 2825 C C . PRO A 1 347 ? -5.870 -5.761 27.026 1.00 94.56 347 PRO A C 1
ATOM 2827 O O . PRO A 1 347 ? -6.209 -6.726 26.339 1.00 94.56 347 PRO A O 1
ATOM 2830 N N . THR A 1 348 ? -6.738 -4.838 27.455 1.00 93.44 348 THR A N 1
ATOM 2831 C CA . THR A 1 348 ? -8.184 -4.870 27.179 1.00 93.44 348 THR A CA 1
ATOM 2832 C C . THR A 1 348 ? -8.568 -4.181 25.866 1.00 93.44 348 THR A C 1
ATOM 2834 O O . THR A 1 348 ? -9.746 -4.133 25.519 1.00 93.44 348 THR A O 1
ATOM 2837 N N . LEU A 1 349 ? -7.588 -3.666 25.110 1.00 95.56 349 LEU A N 1
ATOM 2838 C CA . LEU A 1 349 ? -7.827 -2.937 23.868 1.00 95.56 349 LEU A CA 1
ATOM 2839 C C . LEU A 1 349 ? -8.570 -3.815 22.855 1.00 95.56 349 LEU A C 1
ATOM 2841 O O . LEU A 1 349 ? -8.110 -4.901 22.483 1.00 95.56 349 LEU A O 1
ATOM 2845 N N . ARG A 1 350 ? -9.697 -3.302 22.363 1.00 96.56 350 ARG A N 1
ATOM 2846 C CA . ARG A 1 350 ? -10.475 -3.910 21.283 1.00 96.56 350 ARG A CA 1
ATOM 2847 C C . ARG A 1 350 ? -10.035 -3.335 19.942 1.00 96.56 350 ARG A C 1
ATOM 2849 O O . ARG A 1 350 ? -9.851 -2.129 19.790 1.00 96.56 350 ARG A O 1
ATOM 2856 N N . LEU A 1 351 ? -9.877 -4.202 18.952 1.00 98.25 351 LEU A N 1
ATOM 2857 C CA . LEU A 1 351 ? -9.360 -3.865 17.631 1.00 98.25 351 LEU A CA 1
ATOM 2858 C C . LEU A 1 351 ? -10.476 -3.925 16.589 1.00 98.25 351 LEU A C 1
ATOM 2860 O O . LEU A 1 351 ? -11.108 -4.966 16.386 1.00 98.25 351 LEU A O 1
ATOM 2864 N N . VAL A 1 352 ? -10.669 -2.812 15.890 1.00 98.44 352 VAL A N 1
ATOM 2865 C CA . VAL A 1 352 ? -11.387 -2.760 14.616 1.00 98.44 352 VAL A CA 1
ATOM 2866 C C . VAL A 1 352 ? -10.337 -2.586 13.529 1.00 98.44 352 VAL A C 1
ATOM 2868 O O . VAL A 1 352 ? -9.743 -1.517 13.414 1.00 98.44 352 VAL A O 1
ATOM 2871 N N . VAL A 1 353 ? -10.065 -3.632 12.752 1.00 98.81 353 VAL A N 1
ATOM 2872 C CA . VAL A 1 353 ? -8.982 -3.601 11.756 1.00 98.81 353 VAL A CA 1
ATOM 2873 C C . VAL A 1 353 ? -9.565 -3.495 10.352 1.00 98.81 353 VAL A C 1
ATOM 2875 O O . VAL A 1 353 ? -10.386 -4.316 9.943 1.00 98.81 353 VAL A O 1
ATOM 2878 N N . ILE A 1 354 ? -9.150 -2.464 9.618 1.00 98.81 354 ILE A N 1
ATOM 2879 C CA . ILE A 1 354 ? -9.642 -2.134 8.280 1.00 98.81 354 ILE A CA 1
ATOM 2880 C C . ILE A 1 354 ? -8.490 -2.286 7.290 1.00 98.81 354 ILE A C 1
ATOM 2882 O O . ILE A 1 354 ? -7.607 -1.434 7.231 1.00 98.81 354 ILE A O 1
ATOM 2886 N N . GLY A 1 355 ? -8.497 -3.353 6.500 1.00 98.56 355 GLY A N 1
ATOM 2887 C CA . GLY A 1 355 ? -7.463 -3.644 5.512 1.00 98.56 355 GLY A CA 1
ATOM 2888 C C . GLY A 1 355 ? -7.931 -3.390 4.088 1.00 98.56 355 GLY A C 1
ATOM 2889 O O . GLY A 1 355 ? -8.980 -3.896 3.695 1.00 98.56 355 GLY A O 1
ATOM 2890 N N . HIS A 1 356 ? -7.138 -2.668 3.294 1.00 98.06 356 HIS A N 1
ATOM 2891 C CA . HIS A 1 356 ? -7.362 -2.504 1.852 1.00 98.06 356 HIS A CA 1
ATOM 2892 C C . HIS A 1 356 ? -6.427 -3.389 1.028 1.00 98.06 356 HIS A C 1
ATOM 2894 O O . HIS A 1 356 ? -5.220 -3.318 1.246 1.00 98.06 356 HIS A O 1
ATOM 2900 N N . SER A 1 357 ? -6.927 -4.109 0.018 1.00 95.31 357 SER A N 1
ATOM 2901 C CA . SER A 1 357 ? -6.082 -4.862 -0.923 1.00 95.31 357 SER A CA 1
ATOM 2902 C C . SER A 1 357 ? -5.144 -5.818 -0.167 1.00 95.31 357 SER A C 1
ATOM 2904 O O . SER A 1 357 ? -5.628 -6.584 0.665 1.00 95.31 357 SER A O 1
ATOM 2906 N N . ILE A 1 358 ? -3.823 -5.761 -0.371 1.00 96.44 358 ILE A N 1
ATOM 2907 C CA . ILE A 1 358 ? -2.846 -6.545 0.409 1.00 96.44 358 ILE A CA 1
ATOM 2908 C C . ILE A 1 358 ? -2.920 -6.274 1.922 1.00 96.44 358 ILE A C 1
ATOM 2910 O O . ILE A 1 358 ? -2.629 -7.138 2.745 1.00 96.44 358 ILE A O 1
ATOM 2914 N N . GLY A 1 359 ? -3.393 -5.094 2.324 1.00 98.12 359 GLY A N 1
ATOM 2915 C CA . GLY A 1 359 ? -3.685 -4.767 3.715 1.00 98.12 359 GLY A CA 1
ATOM 2916 C C . GLY A 1 359 ? -4.783 -5.640 4.324 1.00 98.12 359 GLY A C 1
ATOM 2917 O O . GLY A 1 359 ? -4.779 -5.846 5.536 1.00 98.12 359 GLY A O 1
ATOM 2918 N N . SER A 1 360 ? -5.694 -6.203 3.521 1.00 97.69 360 SER A N 1
ATOM 2919 C CA . SER A 1 360 ? -6.662 -7.213 3.975 1.00 97.69 360 SER A CA 1
ATOM 2920 C C . SER A 1 360 ? -5.969 -8.521 4.371 1.00 97.69 360 SER A C 1
ATOM 2922 O O . SER A 1 360 ? -6.328 -9.110 5.386 1.00 97.69 360 SER A O 1
ATOM 2924 N N . TYR A 1 361 ? -4.931 -8.938 3.640 1.00 97.31 361 TYR A N 1
ATOM 2925 C CA . TYR A 1 361 ? -4.124 -10.112 3.993 1.00 97.31 361 TYR A CA 1
ATOM 2926 C C . TYR A 1 361 ? -3.359 -9.887 5.307 1.00 97.31 361 TYR A C 1
ATOM 2928 O O . TYR A 1 361 ? -3.417 -10.710 6.217 1.00 97.31 361 TYR A O 1
ATOM 2936 N N . ILE A 1 362 ? -2.742 -8.709 5.466 1.00 98.31 362 ILE A N 1
ATOM 2937 C CA . ILE A 1 362 ? -2.088 -8.303 6.724 1.00 98.31 362 ILE A CA 1
ATOM 2938 C C . ILE A 1 362 ? -3.106 -8.239 7.880 1.00 98.31 362 ILE A C 1
ATOM 2940 O O . ILE A 1 362 ? -2.804 -8.623 9.006 1.00 98.31 362 ILE A O 1
ATOM 2944 N N . THR A 1 363 ? -4.329 -7.775 7.612 1.00 98.56 363 THR A N 1
ATOM 2945 C CA . THR A 1 363 ? -5.418 -7.718 8.602 1.00 98.56 363 THR A CA 1
ATOM 2946 C C . THR A 1 363 ? -5.807 -9.107 9.105 1.00 98.56 363 THR A C 1
ATOM 2948 O O . THR A 1 363 ? -6.014 -9.285 10.306 1.00 98.56 363 THR A O 1
ATOM 2951 N N . LEU A 1 364 ? -5.859 -10.101 8.215 1.00 98.19 364 LEU A N 1
ATOM 2952 C CA . LEU A 1 364 ? -6.085 -11.492 8.600 1.00 98.19 364 LEU A CA 1
ATOM 2953 C C . LEU A 1 364 ? -4.928 -12.034 9.455 1.00 98.19 364 LEU A C 1
ATOM 2955 O O . LEU A 1 364 ? -5.190 -12.658 10.480 1.00 98.19 364 LEU A O 1
ATOM 2959 N N . ASP A 1 365 ? -3.666 -11.735 9.127 1.00 98.06 365 ASP A N 1
ATOM 2960 C CA . ASP A 1 365 ? -2.529 -12.127 9.980 1.00 98.06 365 ASP A CA 1
ATOM 2961 C C . ASP A 1 365 ? -2.607 -11.505 11.392 1.00 98.06 365 ASP A C 1
ATOM 2963 O O . ASP A 1 365 ? -2.397 -12.202 12.388 1.00 98.06 365 ASP A O 1
ATOM 2967 N N . ILE A 1 366 ? -3.023 -10.237 11.516 1.00 98.62 366 ILE A N 1
ATOM 2968 C CA . ILE A 1 366 ? -3.288 -9.615 12.827 1.00 98.62 366 ILE A CA 1
ATOM 2969 C C . ILE A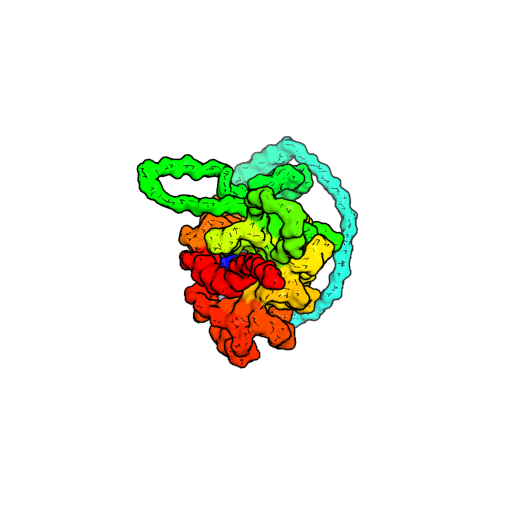 1 366 ? -4.370 -10.402 13.583 1.00 98.62 366 ILE A C 1
ATOM 2971 O O . ILE A 1 366 ? -4.182 -10.725 14.757 1.00 98.62 366 ILE A O 1
ATOM 2975 N N . ALA A 1 367 ? -5.476 -10.758 12.924 1.00 98.44 367 ALA A N 1
ATOM 2976 C CA . ALA A 1 367 ? -6.544 -11.548 13.541 1.00 98.44 367 ALA A CA 1
ATOM 2977 C C . ALA A 1 367 ? -6.079 -12.954 13.953 1.00 98.44 367 ALA A C 1
ATOM 2979 O O . ALA A 1 367 ? -6.484 -13.465 14.996 1.00 98.44 367 ALA A O 1
ATOM 2980 N N . LYS A 1 368 ? -5.171 -13.559 13.182 1.00 98.06 368 LYS A N 1
ATOM 2981 C CA . LYS A 1 368 ? -4.548 -14.847 13.505 1.00 98.06 368 LYS A CA 1
ATOM 2982 C C . LYS A 1 368 ? -3.721 -14.773 14.786 1.00 98.06 368 LYS A C 1
ATOM 2984 O O . LYS A 1 368 ? -3.782 -15.692 15.601 1.00 98.06 368 LYS A O 1
ATOM 2989 N N . ARG A 1 369 ? -2.951 -13.694 14.967 1.00 98.19 369 ARG A N 1
ATOM 2990 C CA . ARG A 1 369 ? -2.034 -13.513 16.106 1.00 98.19 369 ARG A CA 1
ATOM 2991 C C . ARG A 1 369 ? -2.721 -12.984 17.367 1.00 98.19 369 ARG A C 1
ATOM 2993 O O . ARG A 1 369 ? -2.277 -13.314 18.464 1.00 98.19 369 ARG A O 1
ATOM 3000 N N . PHE A 1 370 ? -3.791 -12.198 17.229 1.00 98.12 370 PHE A N 1
ATOM 3001 C CA . PHE A 1 370 ? -4.478 -11.536 18.348 1.00 98.12 370 PHE A CA 1
ATOM 3002 C C . PHE A 1 370 ? -6.005 -11.759 18.343 1.00 98.12 370 PHE A C 1
ATOM 3004 O O . PHE A 1 370 ? -6.764 -10.794 18.458 1.00 98.12 370 PHE A O 1
ATOM 3011 N N . PRO A 1 371 ? -6.494 -13.013 18.240 1.00 97.19 371 PRO A N 1
ATOM 3012 C CA . PRO A 1 371 ? -7.910 -13.305 17.984 1.00 97.19 371 PRO A CA 1
ATOM 3013 C C . PRO A 1 371 ? -8.858 -12.791 19.078 1.00 97.19 371 PRO A C 1
ATOM 3015 O O . PRO A 1 371 ? -9.988 -12.397 18.792 1.00 97.19 371 PRO A O 1
ATOM 3018 N N . GLN A 1 372 ? -8.392 -12.751 20.331 1.00 96.31 372 GLN A N 1
ATOM 3019 C CA . GLN A 1 372 ? -9.196 -12.322 21.483 1.00 96.31 372 GLN A CA 1
ATOM 3020 C C . GLN A 1 372 ? -9.496 -10.818 21.476 1.00 96.31 372 GLN A C 1
ATOM 3022 O O . GLN A 1 372 ? -10.517 -10.390 22.004 1.00 96.31 372 GLN A O 1
ATOM 3027 N N . ASN A 1 373 ? -8.633 -10.016 20.848 1.00 97.25 373 ASN A N 1
ATOM 3028 C CA . ASN A 1 373 ? -8.771 -8.563 20.807 1.00 97.25 373 ASN A CA 1
ATOM 3029 C C . ASN A 1 373 ? -9.565 -8.082 19.583 1.00 97.25 373 ASN A C 1
ATOM 3031 O O . ASN A 1 373 ? -9.914 -6.907 19.512 1.00 97.25 373 ASN A O 1
ATOM 3035 N N . ILE A 1 374 ? -9.874 -8.954 18.614 1.00 97.94 374 ILE A N 1
ATOM 3036 C CA . ILE A 1 374 ? -10.614 -8.571 17.405 1.00 97.94 374 ILE A CA 1
ATOM 3037 C C . ILE A 1 374 ? -12.097 -8.354 17.721 1.00 97.94 374 ILE A C 1
ATOM 3039 O O . ILE A 1 374 ? -12.838 -9.304 17.999 1.00 97.94 374 ILE A O 1
ATOM 3043 N N . ALA A 1 375 ? -12.536 -7.100 17.601 1.00 97.00 375 ALA A N 1
ATOM 3044 C CA . ALA A 1 375 ? -13.941 -6.713 17.666 1.00 97.00 375 ALA A CA 1
ATOM 3045 C C . ALA A 1 375 ? -14.616 -6.813 16.293 1.00 97.00 375 ALA A C 1
ATOM 3047 O O . ALA A 1 375 ? -15.661 -7.448 16.179 1.00 97.00 375 ALA A O 1
ATOM 3048 N N . LYS A 1 376 ? -14.015 -6.218 15.254 1.00 98.12 376 LYS A N 1
ATOM 3049 C CA . LYS A 1 376 ? -14.508 -6.260 13.866 1.00 98.12 376 LYS A CA 1
ATOM 3050 C C . LYS A 1 376 ? -13.352 -6.221 12.869 1.00 98.12 376 LYS A C 1
ATOM 3052 O O . LYS A 1 376 ? -12.321 -5.599 13.120 1.00 98.12 376 LYS A O 1
ATOM 3057 N N . LEU A 1 377 ? -13.561 -6.844 11.717 1.00 98.69 377 LEU A N 1
ATOM 3058 C CA . LEU A 1 377 ? -12.658 -6.823 10.572 1.00 98.69 377 LEU A CA 1
ATOM 3059 C C . LEU A 1 377 ? -13.384 -6.238 9.362 1.00 98.69 377 LEU A C 1
ATOM 3061 O O . LEU A 1 377 ? -14.565 -6.511 9.139 1.00 98.69 377 LEU A O 1
ATOM 3065 N N . VAL A 1 378 ? -12.663 -5.450 8.572 1.00 98.69 378 VAL A N 1
ATOM 3066 C CA . VAL A 1 378 ? -13.128 -4.934 7.284 1.00 98.69 378 VAL A CA 1
ATOM 3067 C C . VAL A 1 378 ? -12.077 -5.248 6.232 1.00 98.69 378 VAL A C 1
ATOM 3069 O O . VAL A 1 378 ? -10.948 -4.766 6.312 1.00 98.69 378 VAL A O 1
ATOM 3072 N N . LEU A 1 379 ? -12.455 -6.040 5.235 1.00 98.19 379 LEU A N 1
ATOM 3073 C CA . LEU A 1 379 ? -11.601 -6.462 4.132 1.00 98.19 379 LEU A CA 1
ATOM 3074 C C . LEU A 1 379 ? -12.093 -5.781 2.848 1.00 98.19 379 LEU A C 1
ATOM 3076 O O . LEU A 1 379 ? -13.062 -6.214 2.221 1.00 98.19 379 LEU A O 1
ATOM 3080 N N . MET A 1 380 ? -11.461 -4.661 2.499 1.00 96.56 380 MET A N 1
ATOM 3081 C CA . MET A 1 380 ? -11.828 -3.839 1.346 1.00 96.56 380 MET A CA 1
ATOM 3082 C C . MET A 1 380 ? -11.054 -4.285 0.116 1.00 96.56 380 MET A C 1
ATOM 3084 O O . MET A 1 380 ? -9.825 -4.228 0.107 1.00 96.56 380 MET A O 1
ATOM 3088 N N . GLN A 1 381 ? -11.786 -4.666 -0.927 1.00 94.19 381 GLN A N 1
ATOM 3089 C CA . GLN A 1 381 ? -11.259 -5.096 -2.220 1.00 94.19 381 GLN A CA 1
ATOM 3090 C C . GLN A 1 381 ? -10.107 -6.093 -2.017 1.00 94.19 381 GLN A C 1
ATOM 3092 O O . GLN A 1 381 ? -8.964 -5.805 -2.377 1.00 94.19 381 GLN A O 1
ATOM 3097 N N . PRO A 1 382 ? -10.391 -7.217 -1.328 1.00 94.06 382 PRO A N 1
ATOM 3098 C CA . PRO A 1 382 ? -9.384 -7.982 -0.606 1.00 94.06 382 PRO A CA 1
ATOM 3099 C C . PRO A 1 382 ? -8.482 -8.785 -1.542 1.00 94.06 382 PRO A C 1
ATOM 3101 O O . PRO A 1 382 ? -8.925 -9.730 -2.194 1.00 94.06 382 PRO A O 1
ATOM 3104 N N . ALA A 1 383 ? -7.192 -8.455 -1.549 1.00 88.94 383 ALA A N 1
ATOM 3105 C CA . ALA A 1 383 ? -6.163 -9.240 -2.224 1.00 88.94 383 ALA A CA 1
ATOM 3106 C C . ALA A 1 383 ? -5.640 -10.329 -1.276 1.00 88.94 383 ALA A C 1
ATOM 3108 O O . ALA A 1 383 ? -4.545 -10.222 -0.734 1.00 88.94 383 ALA A O 1
ATOM 3109 N N . ILE A 1 384 ? -6.479 -11.332 -1.006 1.00 88.56 384 ILE A N 1
ATOM 3110 C CA . ILE A 1 384 ? -6.206 -12.399 -0.020 1.00 88.56 384 ILE A CA 1
ATOM 3111 C C . ILE A 1 384 ? -6.015 -13.787 -0.646 1.00 88.56 384 ILE A C 1
ATOM 3113 O O . ILE A 1 384 ? -5.690 -14.730 0.063 1.00 88.56 384 ILE A O 1
ATOM 3117 N N . MET A 1 385 ? -6.214 -13.905 -1.959 1.00 85.75 385 MET A N 1
ATOM 3118 C CA . MET A 1 385 ? -5.892 -15.083 -2.768 1.00 85.75 385 MET A CA 1
ATOM 3119 C C . MET A 1 385 ? -5.705 -14.665 -4.227 1.00 85.75 385 MET A C 1
ATOM 3121 O O . MET A 1 385 ? -6.285 -13.668 -4.668 1.00 85.75 385 MET A O 1
ATOM 3125 N N . HIS A 1 386 ? -4.930 -15.447 -4.977 1.00 81.75 386 HIS A N 1
ATOM 3126 C CA . HIS A 1 386 ? -4.899 -15.468 -6.444 1.00 81.75 386 HIS A CA 1
ATOM 3127 C C . HIS A 1 386 ? -4.811 -14.112 -7.185 1.00 81.75 386 HIS A C 1
ATOM 3129 O O . HIS A 1 386 ? -5.177 -14.026 -8.363 1.00 81.75 386 HIS A O 1
ATOM 3135 N N . ILE A 1 387 ? -4.275 -13.048 -6.573 1.00 82.81 387 ILE A N 1
ATOM 3136 C CA . ILE A 1 387 ? -4.196 -11.724 -7.219 1.00 82.81 387 ILE A CA 1
ATOM 3137 C C . ILE A 1 387 ? -3.371 -11.768 -8.517 1.00 82.81 387 ILE A C 1
ATOM 3139 O O . ILE A 1 387 ? -3.708 -11.093 -9.495 1.00 82.81 387 ILE A O 1
ATOM 3143 N N . ALA A 1 388 ? -2.355 -12.634 -8.582 1.00 78.69 388 ALA A N 1
ATOM 3144 C CA . ALA A 1 388 ? -1.538 -12.859 -9.774 1.00 78.69 388 ALA A CA 1
ATOM 3145 C C . ALA A 1 388 ? -2.338 -13.378 -10.984 1.00 78.69 388 ALA A C 1
ATOM 3147 O O . ALA A 1 388 ? -1.962 -13.118 -12.130 1.00 78.69 388 ALA A O 1
ATOM 3148 N N . LEU A 1 389 ? -3.463 -14.068 -10.757 1.00 81.19 389 LEU A N 1
ATOM 3149 C CA . LEU A 1 389 ? -4.318 -14.603 -11.821 1.00 81.19 389 LEU A CA 1
ATOM 3150 C C . LEU A 1 389 ? -5.253 -13.547 -12.427 1.00 81.19 389 LEU A C 1
ATOM 3152 O O . LEU A 1 389 ? -5.745 -13.738 -13.549 1.00 81.19 389 LEU A O 1
ATOM 3156 N N . SER A 1 390 ? -5.463 -12.428 -11.728 1.00 81.44 390 SER A N 1
ATOM 3157 C CA . SER A 1 390 ? -6.291 -11.316 -12.196 1.00 81.44 390 SER A CA 1
ATOM 3158 C C . SER A 1 390 ? -5.741 -10.682 -13.479 1.00 81.44 390 SER A C 1
ATOM 3160 O O . SER A 1 390 ? -4.559 -10.801 -13.826 1.00 81.44 390 SER A O 1
ATOM 3162 N N . ARG A 1 391 ? -6.596 -9.942 -14.198 1.00 82.12 391 ARG A N 1
ATOM 3163 C CA . ARG A 1 391 ? -6.182 -9.216 -15.409 1.00 82.12 391 ARG A CA 1
ATOM 3164 C C . ARG A 1 391 ? -5.020 -8.263 -15.119 1.00 82.12 391 ARG A C 1
ATOM 3166 O O . ARG A 1 391 ? -4.078 -8.204 -15.912 1.00 82.12 391 ARG A O 1
ATOM 3173 N N . LYS A 1 392 ? -5.073 -7.517 -14.009 1.00 79.75 392 LYS A N 1
ATOM 3174 C CA . LYS A 1 392 ? -3.988 -6.602 -13.626 1.00 79.75 392 LYS A CA 1
ATOM 3175 C C . LYS A 1 392 ? -2.766 -7.322 -13.089 1.00 79.75 392 LYS A C 1
ATOM 3177 O O . LYS A 1 392 ? -1.670 -6.892 -13.433 1.00 79.75 392 LYS A O 1
ATOM 3182 N N . GLY A 1 393 ? -2.936 -8.416 -12.349 1.00 81.81 393 GLY A N 1
ATOM 3183 C CA . GLY A 1 393 ? -1.835 -9.272 -11.906 1.00 81.81 393 GLY A CA 1
ATOM 3184 C C . GLY A 1 393 ? -0.990 -9.750 -13.086 1.00 81.81 393 GLY A C 1
ATOM 3185 O O . GLY A 1 393 ? 0.208 -9.486 -13.138 1.00 81.81 393 GLY A O 1
ATOM 3186 N N . LYS A 1 394 ? -1.621 -10.307 -14.127 1.00 82.00 394 LYS A N 1
ATOM 3187 C CA . LYS A 1 394 ? -0.930 -10.751 -15.356 1.00 82.00 394 LYS A CA 1
ATOM 3188 C C . LYS A 1 394 ? -0.200 -9.616 -16.088 1.00 82.00 394 LYS A C 1
ATOM 3190 O O . LYS A 1 394 ? 0.951 -9.774 -16.503 1.00 82.00 394 LYS A O 1
ATOM 3195 N N . GLN A 1 395 ? -0.848 -8.454 -16.233 1.00 79.81 395 GLN A N 1
ATOM 3196 C CA . GLN A 1 395 ? -0.224 -7.261 -16.830 1.00 79.81 395 GLN A CA 1
ATOM 3197 C C . GLN A 1 395 ? 0.982 -6.783 -16.011 1.00 79.81 395 GLN A C 1
ATOM 3199 O O . GLN A 1 395 ? 2.019 -6.434 -16.574 1.00 79.81 395 GLN A O 1
ATOM 3204 N N . PHE A 1 396 ? 0.852 -6.782 -14.685 1.00 81.19 396 PHE A N 1
ATOM 3205 C CA . PHE A 1 396 ? 1.910 -6.401 -13.763 1.00 81.19 396 PHE A CA 1
ATOM 3206 C C . PHE A 1 396 ? 3.097 -7.366 -13.838 1.00 81.19 396 PHE A C 1
ATOM 3208 O O . PHE A 1 396 ? 4.219 -6.911 -14.024 1.00 81.19 396 PHE A O 1
ATOM 3215 N N . MET A 1 397 ? 2.866 -8.681 -13.807 1.00 78.81 397 MET A N 1
ATOM 3216 C CA . MET A 1 397 ? 3.936 -9.681 -13.928 1.00 78.81 397 MET A CA 1
ATOM 3217 C C . MET A 1 397 ? 4.725 -9.528 -15.234 1.00 78.81 397 MET A C 1
ATOM 3219 O O . MET A 1 397 ? 5.950 -9.604 -15.234 1.00 78.81 397 MET A O 1
ATOM 3223 N N . THR A 1 398 ? 4.047 -9.193 -16.335 1.00 76.69 398 THR A N 1
ATOM 3224 C CA . THR A 1 398 ? 4.714 -8.901 -17.617 1.00 76.69 398 THR A CA 1
ATOM 3225 C C . THR A 1 398 ? 5.647 -7.688 -17.518 1.00 76.69 398 THR A C 1
ATOM 3227 O O . THR A 1 398 ? 6.750 -7.708 -18.059 1.00 76.69 398 THR A O 1
ATOM 3230 N N . MET A 1 399 ? 5.234 -6.631 -16.811 1.00 75.00 399 MET A N 1
ATOM 3231 C CA . MET A 1 399 ? 6.085 -5.466 -16.538 1.00 75.00 399 MET A CA 1
ATOM 3232 C C . MET A 1 399 ? 7.279 -5.841 -15.647 1.00 75.00 399 MET A C 1
ATOM 3234 O O . MET A 1 399 ? 8.394 -5.380 -15.891 1.00 75.00 399 MET A O 1
ATOM 3238 N N . MET A 1 400 ? 7.058 -6.688 -14.640 1.00 75.56 400 MET A N 1
ATOM 3239 C CA . MET A 1 400 ? 8.082 -7.098 -13.675 1.00 75.56 400 MET A CA 1
ATOM 3240 C C . MET A 1 400 ? 9.189 -7.967 -14.275 1.00 75.56 400 MET A C 1
ATOM 3242 O O . MET A 1 400 ? 10.294 -7.969 -13.741 1.00 75.56 400 MET A O 1
ATOM 3246 N N . ASN A 1 401 ? 8.970 -8.596 -15.434 1.00 73.00 401 ASN A N 1
ATOM 3247 C CA . ASN A 1 401 ? 10.050 -9.240 -16.196 1.00 73.00 401 ASN A CA 1
ATOM 3248 C C . ASN A 1 401 ? 11.200 -8.271 -16.536 1.00 73.00 401 ASN A C 1
ATOM 3250 O O . ASN A 1 401 ? 12.327 -8.706 -16.741 1.00 73.00 401 ASN A O 1
ATOM 3254 N N . ASN A 1 402 ? 10.930 -6.961 -16.565 1.00 71.00 402 ASN A N 1
ATOM 3255 C CA . ASN A 1 402 ? 11.920 -5.905 -16.780 1.00 71.00 402 ASN A CA 1
ATOM 3256 C C . ASN A 1 402 ? 12.142 -5.057 -15.510 1.00 71.00 402 ASN A C 1
ATOM 3258 O O . ASN A 1 402 ? 12.369 -3.850 -15.605 1.00 71.00 402 ASN A O 1
ATOM 3262 N N . TYR A 1 403 ? 12.039 -5.658 -14.318 1.00 74.00 403 TYR A N 1
ATOM 3263 C CA . TYR A 1 403 ? 12.099 -4.958 -13.027 1.00 74.00 403 TYR A CA 1
ATOM 3264 C C . TYR A 1 403 ? 13.289 -3.996 -12.899 1.00 74.00 403 TYR A C 1
ATOM 3266 O O . TYR A 1 403 ? 13.094 -2.822 -12.580 1.00 74.00 403 TYR A O 1
ATOM 3274 N N . GLU A 1 404 ? 14.505 -4.457 -13.208 1.00 73.31 404 GLU A N 1
ATOM 3275 C CA . GLU A 1 404 ? 15.718 -3.632 -13.112 1.00 73.31 404 GLU A CA 1
ATOM 3276 C C . GLU A 1 404 ? 15.631 -2.380 -13.989 1.00 73.31 404 GLU A C 1
ATOM 3278 O O . GLU A 1 404 ? 16.001 -1.283 -13.568 1.00 73.31 404 GLU A O 1
ATOM 3283 N N . PHE A 1 405 ? 15.080 -2.525 -15.194 1.00 71.38 405 PHE A N 1
ATOM 3284 C CA . PHE A 1 405 ? 14.877 -1.415 -16.113 1.00 71.38 405 PHE A CA 1
ATOM 3285 C C . PHE A 1 405 ? 13.840 -0.418 -15.582 1.00 71.38 405 PHE A C 1
ATOM 3287 O O . PHE A 1 405 ? 14.063 0.791 -15.643 1.00 71.38 405 PHE A O 1
ATOM 3294 N N . VAL A 1 406 ? 12.735 -0.902 -15.007 1.00 71.69 406 VAL A N 1
ATOM 3295 C CA . VAL A 1 406 ? 11.699 -0.049 -14.397 1.00 71.69 406 VAL A CA 1
ATOM 3296 C C . VAL A 1 406 ? 12.264 0.749 -13.220 1.00 71.69 406 VAL A C 1
ATOM 3298 O O . VAL A 1 406 ? 12.043 1.958 -13.129 1.00 71.69 406 VAL A O 1
ATOM 3301 N N . VAL A 1 407 ? 13.021 0.096 -12.338 1.00 72.06 407 VAL A N 1
ATOM 3302 C CA . VAL A 1 407 ? 13.659 0.733 -11.179 1.00 72.06 407 VAL A CA 1
ATOM 3303 C C . VAL A 1 407 ? 14.705 1.758 -11.617 1.00 72.06 407 VAL A C 1
ATOM 3305 O O . VAL A 1 407 ? 14.692 2.891 -11.133 1.00 72.06 407 VAL A O 1
ATOM 3308 N N . MET A 1 408 ? 15.569 1.398 -12.570 1.00 72.00 408 MET A N 1
ATOM 3309 C CA . MET A 1 408 ? 16.562 2.305 -13.150 1.00 72.00 408 MET A CA 1
ATOM 3310 C C . MET A 1 408 ? 15.893 3.554 -13.729 1.00 72.00 408 MET A C 1
ATOM 3312 O O . MET A 1 408 ? 16.301 4.674 -13.420 1.00 72.00 408 MET A O 1
ATOM 3316 N N . LEU A 1 409 ? 14.843 3.372 -14.533 1.00 72.25 409 LEU A N 1
ATOM 3317 C CA . LEU A 1 409 ? 14.103 4.467 -15.145 1.00 72.25 409 LEU A CA 1
ATOM 3318 C C . LEU A 1 409 ? 13.522 5.404 -14.090 1.00 72.25 409 LEU A C 1
ATOM 3320 O O . LEU A 1 409 ? 13.668 6.618 -14.205 1.00 72.25 409 LEU A O 1
ATOM 3324 N N . MET A 1 410 ? 12.900 4.858 -13.046 1.00 71.94 410 MET A N 1
ATOM 3325 C CA . MET A 1 410 ? 12.368 5.674 -11.958 1.00 71.94 410 MET A CA 1
ATOM 3326 C C . MET A 1 410 ? 13.467 6.418 -11.203 1.00 71.94 410 MET A C 1
ATOM 3328 O O . MET A 1 410 ? 13.263 7.576 -10.857 1.00 71.94 410 MET A O 1
ATOM 3332 N N . GLY A 1 411 ? 14.647 5.820 -11.026 1.00 69.81 411 GLY A N 1
ATOM 3333 C CA . GLY A 1 411 ? 15.829 6.524 -10.522 1.00 69.81 411 GLY A CA 1
ATOM 3334 C C . GLY A 1 411 ? 16.229 7.713 -11.398 1.00 69.81 411 GLY A C 1
ATOM 3335 O O . GLY A 1 411 ? 16.522 8.792 -10.885 1.00 69.81 411 GLY A O 1
ATOM 3336 N N . VAL A 1 412 ? 16.163 7.560 -12.723 1.00 70.50 412 VAL A N 1
ATOM 3337 C CA . VAL A 1 412 ? 16.403 8.656 -13.672 1.00 70.50 412 VAL A CA 1
ATOM 3338 C C . VAL A 1 412 ? 15.324 9.737 -13.559 1.00 70.50 412 VAL A C 1
ATOM 3340 O O . VAL A 1 412 ? 15.664 10.919 -13.525 1.00 70.50 412 VAL A O 1
ATOM 3343 N N . VAL A 1 413 ? 14.042 9.367 -13.450 1.00 72.19 413 VAL A N 1
ATOM 3344 C CA . VAL A 1 413 ? 12.940 10.327 -13.248 1.00 72.19 413 VAL A CA 1
ATOM 3345 C C . VAL A 1 413 ? 13.122 11.096 -11.937 1.00 72.19 413 VAL A C 1
ATOM 3347 O O . VAL A 1 413 ? 13.038 12.327 -11.920 1.00 72.19 413 VAL A O 1
ATOM 3350 N N . ASP A 1 414 ? 13.407 10.386 -10.845 1.00 74.00 414 ASP A N 1
ATOM 3351 C CA . ASP A 1 414 ? 13.653 10.953 -9.517 1.00 74.00 414 ASP A CA 1
ATOM 3352 C C . ASP A 1 414 ? 14.865 11.890 -9.504 1.00 74.00 414 ASP A C 1
ATOM 3354 O O . ASP A 1 414 ? 14.910 12.860 -8.751 1.00 74.00 414 ASP A O 1
ATOM 3358 N N . TYR A 1 415 ? 15.852 11.639 -10.357 1.00 69.81 415 TYR A N 1
ATOM 3359 C CA . TYR A 1 415 ? 17.045 12.466 -10.424 1.00 69.81 415 TYR A CA 1
ATOM 3360 C C . TYR A 1 415 ? 16.877 13.684 -11.350 1.00 69.81 415 TYR A C 1
ATOM 3362 O O . TYR A 1 415 ? 17.141 14.815 -10.939 1.00 69.81 415 TYR A O 1
ATOM 3370 N N . LEU A 1 416 ? 16.432 13.472 -12.594 1.00 67.31 416 LEU A N 1
ATOM 3371 C CA . LEU A 1 416 ? 16.460 14.489 -13.654 1.00 67.31 416 LEU A CA 1
ATOM 3372 C C . LEU A 1 416 ? 15.226 15.392 -13.683 1.00 67.31 416 LEU A C 1
ATOM 3374 O O . LEU A 1 416 ? 15.320 16.546 -14.100 1.00 67.31 416 LEU A O 1
ATOM 3378 N N . VAL A 1 417 ? 14.056 14.891 -13.285 1.00 69.25 417 VAL A N 1
ATOM 3379 C CA . VAL A 1 417 ? 12.803 15.618 -13.511 1.00 69.25 417 VAL A CA 1
ATOM 3380 C C . VAL A 1 417 ? 12.568 16.633 -12.392 1.00 69.25 417 VAL A C 1
ATOM 3382 O O . VAL A 1 417 ? 12.535 16.245 -11.226 1.00 69.25 417 VAL A O 1
ATOM 3385 N N . PRO A 1 418 ? 12.346 17.929 -12.672 1.00 71.69 418 PRO A N 1
ATOM 3386 C CA . PRO A 1 418 ? 12.024 18.902 -11.629 1.00 71.69 418 PRO A CA 1
ATOM 3387 C C . PRO A 1 418 ? 10.704 18.580 -10.915 1.00 71.69 418 PRO A C 1
ATOM 3389 O O . PRO A 1 418 ? 9.761 18.076 -11.526 1.00 71.69 418 PRO A O 1
ATOM 3392 N N . VAL A 1 419 ? 10.597 18.928 -9.628 1.00 69.75 419 VAL A N 1
ATOM 3393 C CA . VAL A 1 419 ? 9.414 18.625 -8.792 1.00 69.75 419 VAL A CA 1
ATOM 3394 C C . VAL A 1 419 ? 8.112 19.142 -9.413 1.00 69.75 419 VAL A C 1
ATOM 3396 O O . VAL A 1 419 ? 7.104 18.440 -9.373 1.00 69.75 419 VAL A O 1
ATOM 3399 N N . SER A 1 420 ? 8.123 20.321 -10.039 1.00 71.81 420 SER A N 1
ATOM 3400 C CA . SER A 1 420 ? 6.948 20.885 -10.717 1.00 71.81 420 SER A CA 1
ATOM 3401 C C . SER A 1 420 ? 6.431 19.977 -11.838 1.00 71.81 420 SER A C 1
ATOM 3403 O O . SER A 1 420 ? 5.227 19.746 -11.940 1.00 71.81 420 SER A O 1
ATOM 3405 N N . LEU A 1 421 ? 7.337 19.386 -12.627 1.00 72.31 421 LEU A N 1
ATOM 3406 C CA . LEU A 1 421 ? 6.974 18.455 -13.696 1.00 72.31 421 LEU A CA 1
ATOM 3407 C C . LEU A 1 421 ? 6.521 17.101 -13.132 1.00 72.31 421 LEU A C 1
ATOM 3409 O O . LEU A 1 421 ? 5.552 16.529 -13.626 1.00 72.31 421 LEU A O 1
ATOM 3413 N N . ARG A 1 422 ? 7.129 16.619 -12.039 1.00 75.88 422 ARG A N 1
ATOM 3414 C CA . ARG A 1 422 ? 6.632 15.422 -11.328 1.00 75.88 422 ARG A CA 1
ATOM 3415 C C . ARG A 1 422 ? 5.205 15.619 -10.827 1.00 75.88 422 ARG A C 1
ATOM 3417 O O . ARG A 1 422 ? 4.358 14.764 -11.062 1.00 75.88 422 ARG A O 1
ATOM 3424 N N . ARG A 1 423 ? 4.918 16.761 -10.191 1.00 77.56 423 ARG A N 1
ATOM 3425 C CA . ARG A 1 423 ? 3.564 17.124 -9.738 1.00 77.56 423 ARG A CA 1
ATOM 3426 C C . ARG A 1 423 ? 2.577 17.150 -10.900 1.00 77.56 423 ARG A C 1
ATOM 3428 O O . ARG A 1 423 ? 1.470 16.635 -10.760 1.00 77.56 423 ARG A O 1
ATOM 3435 N N . TRP A 1 424 ? 2.983 17.691 -12.048 1.00 82.69 424 TRP A N 1
ATOM 3436 C CA . TRP A 1 424 ? 2.166 17.680 -13.260 1.00 82.69 424 TRP A CA 1
ATOM 3437 C C . TRP A 1 424 ? 1.880 16.252 -13.760 1.00 82.69 424 TRP A C 1
ATOM 3439 O O . TRP A 1 424 ? 0.715 15.908 -13.965 1.00 82.69 424 TRP A O 1
ATOM 3449 N N . MET A 1 425 ? 2.901 15.389 -13.868 1.00 79.12 425 MET A N 1
ATOM 3450 C CA . MET A 1 425 ? 2.733 13.984 -14.283 1.00 79.12 425 MET A CA 1
ATOM 3451 C C . MET A 1 425 ? 1.809 13.222 -13.330 1.00 79.12 425 MET A C 1
ATOM 3453 O O . MET A 1 425 ? 0.908 12.503 -13.765 1.00 79.12 425 MET A O 1
ATOM 3457 N N . VAL A 1 426 ? 1.993 13.413 -12.022 1.00 81.19 426 VAL A N 1
ATOM 3458 C CA . VAL A 1 426 ? 1.157 12.804 -10.984 1.00 81.19 426 VAL A CA 1
ATOM 3459 C C . VAL A 1 426 ? -0.285 13.291 -11.095 1.00 81.19 426 VAL A C 1
ATOM 3461 O O . VAL A 1 426 ? -1.191 12.464 -11.158 1.00 81.19 426 VAL A O 1
ATOM 3464 N N . ARG A 1 427 ? -0.519 14.604 -11.221 1.00 83.50 427 ARG A N 1
ATOM 3465 C CA . ARG A 1 427 ? -1.864 15.170 -11.431 1.00 83.50 427 ARG A CA 1
ATOM 3466 C C . ARG A 1 427 ? -2.543 14.567 -12.662 1.00 83.50 427 ARG A C 1
ATOM 3468 O O . ARG A 1 427 ? -3.731 14.261 -12.618 1.00 83.50 427 ARG A O 1
ATOM 3475 N N . ARG A 1 428 ? -1.800 14.353 -13.750 1.00 84.00 428 ARG A N 1
ATOM 3476 C CA . ARG A 1 428 ? -2.340 13.757 -14.980 1.00 84.00 428 ARG A CA 1
ATOM 3477 C C . ARG A 1 428 ? -2.604 12.252 -14.861 1.00 84.00 428 ARG A C 1
ATOM 3479 O O . ARG A 1 428 ? -3.493 11.737 -15.538 1.00 84.00 428 ARG A O 1
ATOM 3486 N N . SER A 1 429 ? -1.832 11.560 -14.026 1.00 80.88 429 SER A N 1
ATOM 3487 C CA . SER A 1 429 ? -1.905 10.114 -13.803 1.00 80.88 429 SER A CA 1
ATOM 3488 C C . SER A 1 429 ? -3.025 9.712 -12.838 1.00 80.88 429 SER A C 1
ATOM 3490 O O . SER A 1 429 ? -3.825 8.829 -13.163 1.00 80.88 429 SER A O 1
ATOM 3492 N N . VAL A 1 430 ? -3.086 10.388 -11.687 1.00 80.81 430 VAL A N 1
ATOM 3493 C CA . VAL A 1 430 ? -4.070 10.179 -10.612 1.00 80.81 430 VAL A CA 1
ATOM 3494 C C . VAL A 1 430 ? -5.432 10.758 -11.004 1.00 80.81 430 VAL A C 1
ATOM 3496 O O . VAL A 1 430 ? -6.460 10.169 -10.699 1.00 80.81 430 VAL A O 1
ATOM 3499 N N . GLY A 1 431 ? -5.439 11.865 -11.752 1.00 77.38 431 GLY A N 1
ATOM 3500 C CA . GLY A 1 431 ? -6.647 12.568 -12.177 1.00 77.38 431 GLY A CA 1
ATOM 3501 C C . GLY A 1 431 ? -6.755 13.946 -11.529 1.00 77.38 431 GLY A C 1
ATOM 3502 O O . GLY A 1 431 ? -6.330 14.160 -10.396 1.00 77.38 431 GLY A O 1
ATOM 3503 N N . SER A 1 432 ? -7.332 14.903 -12.259 1.00 72.69 432 SER A N 1
ATOM 3504 C CA . SER A 1 432 ? -7.511 16.281 -11.781 1.00 72.69 432 SER A CA 1
ATOM 3505 C C . SER A 1 432 ? -8.525 16.406 -10.646 1.00 72.69 432 SER A C 1
ATOM 3507 O O . SER A 1 432 ? -8.426 17.349 -9.872 1.00 72.69 432 SER A O 1
ATOM 3509 N N . HIS A 1 433 ? -9.473 15.471 -10.565 1.00 75.69 433 HIS A N 1
ATOM 3510 C CA . HIS A 1 433 ? -10.529 15.441 -9.550 1.00 75.69 433 HIS A CA 1
ATOM 3511 C C . HIS A 1 433 ? -10.083 14.787 -8.236 1.00 75.69 433 HIS A C 1
ATOM 3513 O O . HIS A 1 433 ? -10.797 14.880 -7.247 1.00 75.69 433 HIS A O 1
ATOM 3519 N N . ALA A 1 434 ? -8.918 14.130 -8.214 1.00 79.19 434 ALA A N 1
ATOM 3520 C CA . ALA A 1 434 ? -8.397 13.531 -6.996 1.00 79.19 434 ALA A CA 1
ATOM 3521 C C . ALA A 1 434 ? -7.925 14.612 -6.015 1.00 79.19 434 ALA A C 1
ATOM 3523 O O . ALA A 1 434 ? -7.287 15.604 -6.405 1.00 79.19 434 ALA A O 1
ATOM 3524 N N . GLU A 1 435 ? -8.195 14.377 -4.733 1.00 80.12 435 GLU A N 1
ATOM 3525 C CA . GLU A 1 435 ? -7.806 15.272 -3.649 1.00 80.12 435 GLU A CA 1
ATOM 3526 C C . GLU A 1 435 ? -6.297 15.565 -3.654 1.00 80.12 435 GLU A C 1
ATOM 3528 O O . GLU A 1 435 ? -5.467 14.740 -4.053 1.00 80.12 435 GLU A O 1
ATOM 3533 N N . GLU A 1 436 ? -5.917 16.763 -3.196 1.00 80.38 436 GLU A N 1
ATOM 3534 C CA . GLU A 1 436 ? -4.506 17.172 -3.128 1.00 80.38 436 GLU A CA 1
ATOM 3535 C C . GLU A 1 436 ? -3.682 16.202 -2.271 1.00 80.38 436 GLU A C 1
ATOM 3537 O O . GLU A 1 436 ? -2.577 15.836 -2.653 1.00 80.38 436 GLU A O 1
ATOM 3542 N N . THR A 1 437 ? -4.238 15.712 -1.165 1.00 81.38 437 THR A N 1
ATOM 3543 C CA . THR A 1 437 ? -3.617 14.725 -0.265 1.00 81.38 437 THR A CA 1
ATOM 3544 C C . THR A 1 437 ? -3.244 13.434 -0.995 1.00 81.38 437 THR A C 1
ATOM 3546 O O . THR A 1 437 ? -2.106 12.975 -0.896 1.00 81.38 437 THR A O 1
ATOM 3549 N N . VAL A 1 438 ? -4.161 12.893 -1.800 1.00 83.69 438 VAL A N 1
ATOM 3550 C CA . VAL A 1 438 ? -3.963 11.695 -2.632 1.00 83.69 438 VAL A CA 1
ATOM 3551 C C . VAL A 1 438 ? -2.924 11.951 -3.726 1.00 83.69 438 VAL A C 1
ATOM 3553 O O . VAL A 1 438 ? -2.077 11.093 -4.001 1.00 83.69 438 VAL A O 1
ATOM 3556 N N . ARG A 1 439 ? -2.920 13.148 -4.327 1.00 82.50 439 ARG A N 1
ATOM 3557 C CA . ARG A 1 439 ? -1.897 13.546 -5.308 1.00 82.50 439 ARG A CA 1
ATOM 3558 C C . ARG A 1 439 ? -0.514 13.685 -4.667 1.00 82.50 439 ARG A C 1
ATOM 3560 O O . ARG A 1 439 ? 0.461 13.198 -5.235 1.00 82.50 439 ARG A O 1
ATOM 3567 N N . LEU A 1 440 ? -0.409 14.276 -3.480 1.00 78.56 440 LEU A N 1
ATOM 3568 C CA . LEU A 1 440 ? 0.849 14.385 -2.735 1.00 78.56 440 LEU A CA 1
ATOM 3569 C C . LEU A 1 440 ? 1.353 13.017 -2.263 1.00 78.56 440 LEU A C 1
ATOM 3571 O O . LEU A 1 440 ? 2.548 12.746 -2.363 1.00 78.56 440 LEU A O 1
ATOM 3575 N N . ALA A 1 441 ? 0.458 12.129 -1.827 1.00 82.31 441 ALA A N 1
ATOM 3576 C CA . ALA A 1 441 ? 0.796 10.740 -1.528 1.00 82.31 441 ALA A CA 1
ATOM 3577 C C . ALA A 1 441 ? 1.343 10.020 -2.770 1.00 82.31 441 ALA A C 1
ATOM 3579 O O . ALA A 1 441 ? 2.356 9.333 -2.697 1.00 82.31 441 ALA A O 1
ATOM 3580 N N . SER A 1 442 ? 0.734 10.249 -3.936 1.00 86.56 442 SER A N 1
ATOM 3581 C CA . SER A 1 442 ? 1.182 9.682 -5.216 1.00 86.56 442 SER A CA 1
ATOM 3582 C C . SER A 1 442 ? 2.515 10.240 -5.701 1.00 86.56 442 SER A C 1
ATOM 3584 O O . SER A 1 442 ? 3.232 9.562 -6.435 1.00 86.56 442 SER A O 1
ATOM 3586 N N . LEU A 1 443 ? 2.889 11.449 -5.277 1.00 80.06 443 LEU A N 1
ATOM 3587 C CA . LEU A 1 443 ? 4.189 12.030 -5.598 1.00 80.06 443 LEU A CA 1
ATOM 3588 C C . LEU A 1 443 ? 5.345 11.245 -4.966 1.00 80.06 443 LEU A C 1
ATOM 3590 O O . LEU A 1 443 ? 6.426 11.208 -5.555 1.00 80.06 443 LEU A O 1
ATOM 3594 N N . SER A 1 444 ? 5.127 10.569 -3.828 1.00 80.25 444 SER A N 1
ATOM 3595 C CA . SER A 1 444 ? 6.166 9.729 -3.218 1.00 80.25 444 SER A CA 1
ATOM 3596 C C . SER A 1 444 ? 6.556 8.543 -4.102 1.00 80.25 444 SER A C 1
ATOM 3598 O O . SER A 1 444 ? 7.679 8.071 -3.996 1.00 80.25 444 SER A O 1
ATOM 3600 N N . LEU A 1 445 ? 5.695 8.113 -5.032 1.00 84.31 445 LEU A N 1
ATOM 3601 C CA . LEU A 1 445 ? 5.984 7.023 -5.976 1.00 84.31 445 LEU A CA 1
ATOM 3602 C C . LEU A 1 445 ? 7.019 7.386 -7.040 1.00 84.31 445 LEU A C 1
ATOM 3604 O O . LEU A 1 445 ? 7.502 6.504 -7.742 1.00 84.31 445 LEU A O 1
ATOM 3608 N N . VAL A 1 446 ? 7.344 8.673 -7.185 1.00 77.62 446 VAL A N 1
ATOM 3609 C CA . VAL A 1 446 ? 8.437 9.117 -8.059 1.00 77.62 446 VAL A CA 1
ATOM 3610 C C . VAL A 1 446 ? 9.787 9.007 -7.343 1.00 77.62 446 VAL A C 1
ATOM 3612 O O . VAL A 1 446 ? 10.816 9.181 -7.978 1.00 77.62 446 VAL A O 1
ATOM 3615 N N . ASN A 1 447 ? 9.811 8.717 -6.037 1.00 81.06 447 ASN A N 1
ATOM 3616 C CA . ASN A 1 447 ? 11.053 8.438 -5.330 1.00 81.06 447 ASN A CA 1
ATOM 3617 C C . ASN A 1 447 ? 11.534 7.009 -5.616 1.00 81.06 447 ASN A C 1
ATOM 3619 O O . ASN A 1 447 ? 10.772 6.051 -5.489 1.00 81.06 447 ASN A O 1
ATOM 3623 N N . SER A 1 448 ? 12.815 6.885 -5.949 1.00 79.88 448 SER A N 1
ATOM 3624 C CA . SER A 1 448 ? 13.469 5.621 -6.314 1.00 79.88 448 SER A CA 1
ATOM 3625 C C . SER A 1 448 ? 13.402 4.543 -5.222 1.00 79.88 448 SER A C 1
ATOM 3627 O O . SER A 1 448 ? 13.036 3.408 -5.513 1.00 79.88 448 SER A O 1
ATOM 3629 N N . CYS A 1 449 ? 13.665 4.887 -3.962 1.00 84.12 449 CYS A N 1
ATOM 3630 C CA . CYS A 1 449 ? 13.613 3.927 -2.853 1.00 84.12 449 CYS A CA 1
ATOM 3631 C C . CYS A 1 449 ? 12.171 3.530 -2.490 1.00 84.12 449 CYS A C 1
ATOM 3633 O O . CYS A 1 449 ? 11.893 2.371 -2.180 1.00 84.12 449 CYS A O 1
ATOM 3635 N N . VAL A 1 450 ? 11.227 4.478 -2.563 1.00 86.06 450 VAL A N 1
ATOM 3636 C CA . VAL A 1 450 ? 9.798 4.182 -2.355 1.00 86.06 450 VAL A CA 1
ATOM 3637 C C . VAL A 1 450 ? 9.289 3.229 -3.430 1.00 86.06 450 VAL A C 1
ATOM 3639 O O . VAL A 1 450 ? 8.596 2.267 -3.110 1.00 86.06 450 VAL A O 1
ATOM 3642 N N . ILE A 1 451 ? 9.604 3.484 -4.705 1.00 86.94 451 ILE A N 1
ATOM 3643 C CA . ILE A 1 451 ? 9.098 2.645 -5.791 1.00 86.94 451 ILE A CA 1
ATOM 3644 C C . ILE A 1 451 ? 9.730 1.250 -5.778 1.00 86.94 451 ILE A C 1
ATOM 3646 O O . ILE A 1 451 ? 9.036 0.292 -6.102 1.00 86.94 451 ILE A O 1
ATOM 3650 N N . GLN A 1 452 ? 10.991 1.119 -5.353 1.00 88.12 452 GLN A N 1
ATOM 3651 C CA . GLN A 1 452 ? 11.632 -0.178 -5.111 1.00 88.12 452 GLN A CA 1
ATOM 3652 C C . GLN A 1 452 ? 10.865 -0.984 -4.060 1.00 88.12 452 GLN A C 1
ATOM 3654 O O . GLN A 1 452 ? 10.445 -2.098 -4.353 1.00 88.12 452 GLN A O 1
ATOM 3659 N N . ASN A 1 453 ? 10.567 -0.392 -2.899 1.00 93.25 453 ASN A N 1
ATOM 3660 C CA . ASN A 1 453 ? 9.760 -1.044 -1.862 1.00 93.25 453 ASN A CA 1
ATOM 3661 C C . ASN A 1 453 ? 8.354 -1.418 -2.359 1.00 93.25 453 ASN A C 1
ATOM 3663 O O . ASN A 1 453 ? 7.901 -2.542 -2.168 1.00 93.25 453 ASN A O 1
ATOM 3667 N N . VAL A 1 454 ? 7.679 -0.506 -3.065 1.00 92.50 454 VAL A N 1
ATOM 3668 C CA . VAL A 1 454 ? 6.341 -0.740 -3.635 1.00 92.50 454 VAL A CA 1
ATOM 3669 C C . VAL A 1 454 ? 6.343 -1.894 -4.639 1.00 92.50 454 VAL A C 1
ATOM 3671 O O . VAL A 1 454 ? 5.478 -2.766 -4.574 1.00 92.50 454 VAL A O 1
ATOM 3674 N N . LEU A 1 455 ? 7.286 -1.905 -5.582 1.00 90.06 455 LEU A N 1
ATOM 3675 C CA . LEU A 1 455 ? 7.357 -2.932 -6.622 1.00 90.06 455 LEU A CA 1
ATOM 3676 C C . LEU A 1 455 ? 7.876 -4.266 -6.077 1.00 90.06 455 LEU A C 1
ATOM 3678 O O . LEU A 1 455 ? 7.357 -5.306 -6.472 1.00 90.06 455 LEU A O 1
ATOM 3682 N N . GLY A 1 456 ? 8.848 -4.240 -5.164 1.00 89.75 456 GLY A N 1
ATOM 3683 C CA . GLY A 1 456 ? 9.355 -5.422 -4.469 1.00 89.75 456 GLY A CA 1
ATOM 3684 C C . GLY A 1 456 ? 8.264 -6.096 -3.640 1.00 89.75 456 GLY A C 1
ATOM 3685 O O . GLY A 1 456 ? 8.002 -7.282 -3.822 1.00 89.75 456 GLY A O 1
ATOM 3686 N N . MET A 1 457 ? 7.529 -5.322 -2.834 1.00 92.44 457 MET A N 1
ATOM 3687 C CA . MET A 1 457 ? 6.390 -5.833 -2.068 1.00 92.44 457 MET A CA 1
ATOM 3688 C C . MET A 1 457 ? 5.280 -6.371 -2.979 1.00 92.44 457 MET A C 1
ATOM 3690 O O . MET A 1 457 ? 4.712 -7.415 -2.678 1.00 92.44 457 MET A O 1
ATOM 3694 N N . ALA A 1 458 ? 4.990 -5.711 -4.107 1.00 88.69 458 ALA A N 1
ATOM 3695 C CA . ALA A 1 458 ? 4.027 -6.227 -5.084 1.00 88.69 458 ALA A CA 1
ATOM 3696 C C . ALA A 1 458 ? 4.496 -7.554 -5.707 1.00 88.69 458 ALA A C 1
ATOM 3698 O O . ALA A 1 458 ? 3.678 -8.428 -5.972 1.00 88.69 458 ALA A O 1
ATOM 3699 N N . ALA A 1 459 ? 5.800 -7.728 -5.941 1.00 87.44 459 ALA A N 1
ATOM 3700 C CA . ALA A 1 459 ? 6.347 -8.994 -6.422 1.00 87.44 459 ALA A CA 1
ATOM 3701 C C . ALA A 1 459 ? 6.178 -10.116 -5.384 1.00 87.44 459 ALA A C 1
ATOM 3703 O O . ALA A 1 459 ? 5.748 -11.209 -5.748 1.00 87.44 459 ALA A O 1
ATOM 3704 N N . ASN A 1 460 ? 6.462 -9.830 -4.106 1.00 89.06 460 ASN A N 1
ATOM 3705 C CA . ASN A 1 460 ? 6.224 -10.764 -3.002 1.00 89.06 460 ASN A CA 1
ATOM 3706 C C . ASN A 1 460 ? 4.744 -11.134 -2.889 1.00 89.06 460 ASN A C 1
ATOM 3708 O O . ASN A 1 460 ? 4.411 -12.311 -2.862 1.00 89.06 460 ASN A O 1
ATOM 3712 N N . GLU A 1 461 ? 3.855 -10.141 -2.906 1.00 87.81 461 GLU A N 1
ATOM 3713 C CA . GLU A 1 461 ? 2.400 -10.329 -2.896 1.00 87.81 461 GLU A CA 1
ATOM 3714 C C . GLU A 1 461 ? 1.937 -11.304 -3.986 1.00 87.81 461 GLU A C 1
ATOM 3716 O O . GLU A 1 461 ? 1.207 -12.247 -3.694 1.00 87.81 461 GLU A O 1
ATOM 3721 N N . MET A 1 462 ? 2.407 -11.133 -5.224 1.00 85.62 462 MET A N 1
ATOM 3722 C CA . MET A 1 462 ? 2.029 -12.003 -6.346 1.00 85.62 462 MET A CA 1
ATOM 3723 C C . MET A 1 462 ? 2.554 -13.439 -6.200 1.00 85.62 462 MET A C 1
ATOM 3725 O O . MET A 1 462 ? 1.954 -14.357 -6.758 1.00 85.62 462 MET A O 1
ATOM 3729 N N . ALA A 1 463 ? 3.676 -13.630 -5.503 1.00 86.25 463 ALA A N 1
ATOM 3730 C CA . ALA A 1 463 ? 4.312 -14.932 -5.318 1.00 86.25 463 ALA A CA 1
ATOM 3731 C C . ALA A 1 463 ? 3.802 -15.683 -4.076 1.00 86.25 463 ALA A C 1
ATOM 3733 O O . ALA A 1 463 ? 3.744 -16.910 -4.087 1.00 86.25 463 ALA A O 1
ATOM 3734 N N . GLU A 1 464 ? 3.460 -14.957 -3.013 1.00 86.88 464 GLU A N 1
ATOM 3735 C CA . GLU A 1 464 ? 3.183 -15.511 -1.684 1.00 86.88 464 GLU A CA 1
ATOM 3736 C C . GLU A 1 464 ? 1.676 -15.588 -1.386 1.00 86.88 464 GLU A C 1
ATOM 3738 O O . GLU A 1 464 ? 1.236 -16.520 -0.714 1.00 86.88 464 GLU A O 1
ATOM 3743 N N . VAL A 1 465 ? 0.859 -14.665 -1.914 1.00 88.00 465 VAL A N 1
ATOM 3744 C CA . VAL A 1 465 ? -0.596 -14.617 -1.661 1.00 88.00 465 VAL A CA 1
ATOM 3745 C C . VAL A 1 465 ? -1.344 -15.433 -2.712 1.00 88.00 465 VAL A C 1
ATOM 3747 O O . VAL A 1 465 ? -1.992 -14.912 -3.626 1.00 88.00 465 VAL A O 1
ATOM 3750 N N . VAL A 1 466 ? -1.204 -16.751 -2.594 1.00 85.62 466 VAL A N 1
ATOM 3751 C CA . VAL A 1 466 ? -1.811 -17.713 -3.519 1.00 85.62 466 VAL A CA 1
ATOM 3752 C C . VAL A 1 466 ? -3.113 -18.253 -2.946 1.00 85.62 466 VAL A C 1
ATOM 3754 O O . VAL A 1 466 ? -4.157 -18.036 -3.554 1.00 85.62 466 VAL A O 1
ATOM 3757 N N . GLU A 1 467 ? -3.051 -18.873 -1.769 1.00 85.06 467 GLU A N 1
ATOM 3758 C CA . GLU A 1 467 ? -4.166 -19.579 -1.132 1.00 85.06 467 GLU A CA 1
ATOM 3759 C C . GLU A 1 467 ? -4.684 -18.833 0.101 1.00 85.06 467 GLU A C 1
ATOM 3761 O O . GLU A 1 467 ? -3.918 -18.206 0.837 1.00 85.06 467 GLU A O 1
ATOM 3766 N N . LEU A 1 468 ? -5.989 -18.945 0.351 1.00 88.56 468 LEU A N 1
ATOM 3767 C CA . LEU A 1 468 ? -6.625 -18.375 1.534 1.00 88.56 468 LEU A CA 1
ATOM 3768 C C . LEU A 1 468 ? -6.550 -19.334 2.726 1.00 88.56 468 LEU A C 1
ATOM 3770 O O . LEU A 1 468 ? -6.908 -20.503 2.616 1.00 88.56 468 LEU A O 1
ATOM 3774 N N . ASP A 1 469 ? -6.180 -18.810 3.895 1.00 91.25 469 ASP A N 1
ATOM 3775 C CA . ASP A 1 469 ? -6.326 -19.510 5.178 1.00 91.25 469 ASP A CA 1
ATOM 3776 C C . ASP A 1 469 ? -7.819 -19.569 5.562 1.00 91.25 469 ASP A C 1
ATOM 3778 O O . ASP A 1 469 ? -8.358 -18.680 6.225 1.00 91.25 469 ASP A O 1
ATOM 3782 N N . GLU A 1 470 ? -8.522 -20.588 5.063 1.00 91.50 470 GLU A N 1
ATOM 3783 C CA . GLU A 1 470 ? -9.979 -20.702 5.214 1.00 91.50 470 GLU A CA 1
ATOM 3784 C C . GLU A 1 470 ? -10.411 -20.853 6.670 1.00 91.50 470 GLU A C 1
ATOM 3786 O O . GLU A 1 470 ? -11.436 -20.304 7.079 1.00 91.50 470 GLU A O 1
ATOM 3791 N N . GLU A 1 471 ? -9.628 -21.591 7.459 1.00 93.88 471 GLU A N 1
ATOM 3792 C CA . GLU A 1 471 ? -9.915 -21.835 8.869 1.00 93.88 471 GLU A CA 1
ATOM 3793 C C . GLU A 1 471 ? -9.886 -20.516 9.648 1.00 93.88 471 GLU A C 1
ATOM 3795 O O . GLU A 1 471 ? -10.764 -20.245 10.471 1.00 93.88 471 GLU A O 1
ATOM 3800 N N . LEU A 1 472 ? -8.906 -19.659 9.349 1.00 95.56 472 LEU A N 1
ATOM 3801 C CA . LEU A 1 472 ? -8.789 -18.337 9.949 1.00 95.56 472 LEU A CA 1
ATOM 3802 C C . LEU A 1 472 ? -9.986 -17.437 9.633 1.00 95.56 472 LEU A C 1
ATOM 3804 O O . LEU A 1 472 ? -10.484 -16.760 10.541 1.00 95.56 472 LEU A O 1
ATOM 3808 N N . VAL A 1 473 ? -10.431 -17.414 8.373 1.00 96.00 473 VAL A N 1
ATOM 3809 C CA . VAL A 1 473 ? -11.590 -16.611 7.957 1.00 96.00 473 VAL A CA 1
ATOM 3810 C C . VAL A 1 473 ? -12.863 -17.146 8.603 1.00 96.00 473 VAL A C 1
ATOM 3812 O O . VAL A 1 473 ? -13.599 -16.370 9.205 1.00 96.00 473 VAL A O 1
ATOM 3815 N N . THR A 1 474 ? -13.071 -18.463 8.573 1.00 95.69 474 THR A N 1
ATOM 3816 C CA . THR A 1 474 ? -14.233 -19.128 9.186 1.00 95.69 474 THR A CA 1
ATOM 3817 C C . THR A 1 474 ? -14.309 -18.853 10.692 1.00 95.69 474 THR A C 1
ATOM 3819 O O . THR A 1 474 ? -15.377 -18.590 11.234 1.00 95.69 474 THR A O 1
ATOM 3822 N N . ARG A 1 475 ? -13.167 -18.831 11.392 1.00 95.94 475 ARG A N 1
ATOM 3823 C CA . ARG A 1 475 ? -13.107 -18.534 12.835 1.00 95.94 475 ARG A CA 1
ATOM 3824 C C . ARG A 1 475 ? -13.583 -17.122 13.199 1.00 95.94 475 ARG A C 1
ATOM 3826 O O . ARG A 1 475 ? -13.995 -16.907 14.334 1.00 95.94 475 ARG A O 1
ATOM 3833 N N . HIS A 1 476 ? -13.479 -16.166 12.279 1.00 96.81 476 HIS A N 1
ATOM 3834 C CA . HIS A 1 476 ? -13.844 -14.761 12.504 1.00 96.81 476 HIS A CA 1
ATOM 3835 C C . HIS A 1 476 ? -15.002 -14.309 11.614 1.00 96.81 476 HIS A C 1
ATOM 3837 O O . HIS A 1 476 ? -15.218 -13.108 11.459 1.00 96.81 476 HIS A O 1
ATOM 3843 N N . GLU A 1 477 ? -15.714 -15.247 10.998 1.00 96.38 477 GLU A N 1
ATOM 3844 C CA . GLU A 1 477 ? -16.672 -14.991 9.928 1.00 96.38 477 GLU A CA 1
ATOM 3845 C C . GLU A 1 477 ? -17.744 -13.969 10.345 1.00 96.38 477 GLU A C 1
ATOM 3847 O O . GLU A 1 477 ? -17.954 -12.974 9.654 1.00 96.38 477 GLU A O 1
ATOM 3852 N N . ASP A 1 478 ? -18.304 -14.115 11.549 1.00 96.75 478 ASP A N 1
ATOM 3853 C CA . ASP A 1 478 ? -19.301 -13.220 12.161 1.00 96.75 478 ASP A CA 1
ATOM 3854 C C . ASP A 1 478 ? -18.778 -11.794 12.449 1.00 96.75 478 ASP A C 1
ATOM 3856 O O . ASP A 1 478 ? -19.539 -10.837 12.657 1.00 96.75 478 ASP A O 1
ATOM 3860 N N . LYS A 1 479 ? -17.453 -11.627 12.444 1.00 97.75 479 LYS A N 1
ATOM 3861 C CA . LYS A 1 479 ? -16.753 -10.359 12.674 1.00 97.75 479 LYS A CA 1
ATOM 3862 C C . LYS A 1 479 ? -16.250 -9.713 11.389 1.00 97.75 479 LYS A C 1
ATOM 3864 O O . LYS A 1 479 ? -15.767 -8.580 11.462 1.00 97.75 479 LYS A O 1
ATOM 3869 N N . ILE A 1 480 ? -16.390 -10.358 10.230 1.00 98.44 480 ILE A N 1
ATOM 3870 C CA . ILE A 1 480 ? -15.868 -9.862 8.954 1.00 98.44 480 ILE A CA 1
ATOM 3871 C C . ILE A 1 480 ? -16.944 -9.133 8.145 1.00 98.44 480 ILE A C 1
ATOM 3873 O O . ILE A 1 480 ? -18.037 -9.640 7.902 1.00 98.44 480 ILE A O 1
ATOM 3877 N N . LEU A 1 481 ? -16.581 -7.944 7.665 1.00 98.38 481 LEU A N 1
ATOM 3878 C CA . LEU A 1 481 ? -17.205 -7.297 6.518 1.00 98.38 481 LEU A CA 1
ATOM 3879 C C . LEU A 1 481 ? -16.258 -7.380 5.321 1.00 98.38 481 LEU A C 1
ATOM 3881 O O . LEU A 1 481 ? -15.165 -6.813 5.346 1.00 98.38 481 LEU A O 1
ATOM 3885 N N . PHE A 1 482 ? -16.718 -7.988 4.239 1.00 97.88 482 PHE A N 1
ATOM 3886 C CA . PHE A 1 482 ? -16.108 -7.850 2.930 1.00 97.88 482 PHE A CA 1
ATOM 3887 C C . PHE A 1 482 ? -16.742 -6.696 2.147 1.00 97.88 482 PHE A C 1
ATOM 3889 O O . PHE A 1 482 ? -17.966 -6.612 2.025 1.00 97.88 482 PHE A O 1
ATOM 3896 N N . VAL A 1 483 ? -15.909 -5.827 1.572 1.00 96.56 483 VAL A N 1
ATOM 3897 C CA . VAL A 1 483 ? -16.348 -4.752 0.669 1.00 96.56 483 VAL A CA 1
ATOM 3898 C C . VAL A 1 483 ? -15.731 -4.983 -0.705 1.00 96.56 483 VAL A C 1
ATOM 3900 O O . VAL A 1 483 ? -14.523 -4.851 -0.869 1.00 96.56 483 VAL A O 1
ATOM 3903 N N . TYR A 1 484 ? -16.546 -5.323 -1.697 1.00 93.06 484 TYR A N 1
ATOM 3904 C CA . TYR A 1 484 ? -16.110 -5.646 -3.057 1.00 93.06 484 TYR A CA 1
ATOM 3905 C C . TYR A 1 484 ? -16.409 -4.532 -4.042 1.00 93.06 484 TYR A C 1
ATOM 3907 O O . TYR A 1 484 ? -17.166 -3.610 -3.751 1.00 93.06 484 TYR A O 1
ATOM 3915 N N . SER A 1 485 ? -15.896 -4.688 -5.258 1.00 89.12 485 SER A N 1
ATOM 3916 C CA . SER A 1 485 ? -16.305 -3.876 -6.389 1.00 89.12 485 SER A CA 1
ATOM 3917 C C . SER A 1 485 ? -16.485 -4.708 -7.647 1.00 89.12 485 SER A C 1
ATOM 3919 O O . SER A 1 485 ? -15.679 -5.581 -7.955 1.00 89.12 485 SER A O 1
ATOM 3921 N N . THR A 1 486 ? -17.537 -4.398 -8.402 1.00 83.12 486 THR A N 1
ATOM 3922 C CA . THR A 1 486 ? -17.822 -5.026 -9.701 1.00 83.12 486 THR A CA 1
ATOM 3923 C C . THR A 1 486 ? -16.917 -4.521 -10.822 1.00 83.12 486 THR A C 1
ATOM 3925 O O . THR A 1 486 ? -16.887 -5.111 -11.899 1.00 83.12 486 THR A O 1
ATOM 3928 N N . VAL A 1 487 ? -16.183 -3.430 -10.590 1.00 84.69 487 VAL A N 1
ATOM 3929 C CA . VAL A 1 487 ? -15.279 -2.802 -11.566 1.00 84.69 487 VAL A CA 1
ATOM 3930 C C . VAL A 1 487 ? -13.807 -2.917 -11.158 1.00 84.69 487 VAL A C 1
ATOM 3932 O O . VAL A 1 487 ? -12.943 -2.253 -11.738 1.00 84.69 487 VAL A O 1
ATOM 3935 N N . ASP A 1 488 ? -13.510 -3.739 -10.151 1.00 86.19 488 ASP A N 1
ATOM 3936 C CA . ASP A 1 488 ? -12.150 -4.032 -9.722 1.00 86.19 488 ASP A CA 1
ATOM 3937 C C . ASP A 1 488 ? -11.437 -4.937 -10.738 1.00 86.19 488 ASP A C 1
ATOM 3939 O O . ASP A 1 488 ? -11.938 -5.978 -11.153 1.00 86.19 488 ASP A O 1
ATOM 3943 N N . GLU A 1 489 ? -10.250 -4.519 -11.173 1.00 83.19 489 GLU A N 1
ATOM 3944 C CA . GLU A 1 489 ? -9.448 -5.265 -12.145 1.00 83.19 489 GLU A CA 1
ATOM 3945 C C . GLU A 1 489 ? -8.318 -6.091 -11.492 1.00 83.19 489 GLU A C 1
ATOM 3947 O O . GLU A 1 489 ? -7.611 -6.814 -12.203 1.00 83.19 489 GLU A O 1
ATOM 3952 N N . TRP A 1 490 ? -8.120 -5.940 -10.177 1.00 85.06 490 TRP A N 1
ATOM 3953 C CA . TRP A 1 490 ? -7.149 -6.667 -9.352 1.00 85.06 490 TRP A CA 1
ATOM 3954 C C . TRP A 1 490 ? -7.796 -7.815 -8.588 1.00 85.06 490 TRP A C 1
ATOM 3956 O O . TRP A 1 490 ? -7.193 -8.877 -8.475 1.00 85.06 490 TRP A O 1
ATOM 3966 N N . VAL A 1 491 ? -9.023 -7.614 -8.107 1.00 85.12 491 VAL A N 1
ATOM 3967 C CA . VAL A 1 491 ? -9.822 -8.637 -7.420 1.00 85.12 491 VAL A CA 1
ATOM 3968 C C . VAL A 1 491 ? -11.071 -8.902 -8.262 1.00 85.12 491 VAL A C 1
ATOM 3970 O O . VAL A 1 491 ? -12.031 -8.138 -8.172 1.00 85.12 491 VAL A O 1
ATOM 3973 N N . PRO A 1 492 ? -11.049 -9.920 -9.141 1.00 81.19 492 PRO A N 1
ATOM 3974 C CA . PRO A 1 492 ? -12.146 -10.191 -10.062 1.00 81.19 492 PRO A CA 1
ATOM 3975 C C . PRO A 1 492 ? -13.464 -10.524 -9.345 1.00 81.19 492 PRO A C 1
ATOM 3977 O O . PRO A 1 492 ? -13.470 -11.030 -8.220 1.00 81.19 492 PRO A O 1
ATOM 3980 N N . GLY A 1 493 ? -14.594 -10.273 -10.012 1.00 82.38 493 GLY A N 1
ATOM 3981 C CA . GLY A 1 493 ? -15.929 -10.526 -9.456 1.00 82.38 493 GLY A CA 1
ATOM 3982 C C . GLY A 1 493 ? -16.204 -12.004 -9.155 1.00 82.38 493 GLY A C 1
ATOM 3983 O O . GLY A 1 493 ? -17.049 -12.315 -8.320 1.00 82.38 493 GLY A O 1
ATOM 3984 N N . GLU A 1 494 ? -15.466 -12.915 -9.782 1.00 83.94 494 GLU A N 1
ATOM 3985 C CA . GLU A 1 494 ? -15.499 -14.349 -9.502 1.00 83.94 494 GLU A CA 1
ATOM 3986 C C . GLU A 1 494 ? -15.053 -14.648 -8.061 1.00 83.94 494 GLU A C 1
ATOM 3988 O O . GLU A 1 494 ? -15.691 -15.450 -7.384 1.00 83.94 494 GLU A O 1
ATOM 3993 N N . PHE A 1 495 ? -14.040 -13.939 -7.543 1.00 83.62 495 PHE A N 1
ATOM 3994 C CA . PHE A 1 495 ? -13.580 -14.118 -6.157 1.00 83.62 495 PHE A CA 1
ATOM 3995 C C . PHE A 1 495 ? -14.634 -13.628 -5.161 1.00 83.62 495 PHE A C 1
ATOM 3997 O O . PHE A 1 495 ? -14.840 -14.233 -4.115 1.00 83.62 495 PHE A O 1
ATOM 4004 N N . MET A 1 496 ? -15.357 -12.554 -5.499 1.00 87.12 496 MET A N 1
ATOM 4005 C CA . MET A 1 496 ? -16.499 -12.101 -4.701 1.00 87.12 496 MET A CA 1
ATOM 4006 C C . MET A 1 496 ? -17.574 -13.190 -4.603 1.00 87.12 496 MET A C 1
ATOM 4008 O O . MET A 1 496 ? -18.048 -13.458 -3.501 1.00 87.12 496 MET A O 1
ATOM 4012 N N . GLN A 1 497 ? -17.957 -13.807 -5.727 1.00 87.81 497 GLN A N 1
ATOM 4013 C CA . GLN A 1 497 ? -18.963 -14.878 -5.733 1.00 87.81 497 GLN A CA 1
ATOM 4014 C C . GLN A 1 497 ? -18.505 -16.061 -4.881 1.00 87.81 497 GLN A C 1
ATOM 4016 O O . GLN A 1 497 ? -19.272 -16.583 -4.077 1.00 87.81 497 GLN A O 1
ATOM 4021 N N . GLU A 1 498 ? -17.238 -16.442 -5.016 1.00 89.00 498 GLU A N 1
ATOM 4022 C CA . GLU A 1 498 ? -16.632 -17.499 -4.218 1.00 89.00 498 GLU A CA 1
ATOM 4023 C C . GLU A 1 498 ? -16.690 -17.189 -2.713 1.00 89.00 498 GLU A C 1
ATOM 4025 O O . GLU A 1 498 ? -17.153 -18.019 -1.933 1.00 89.00 498 GLU A O 1
ATOM 4030 N N . PHE A 1 499 ? -16.312 -15.981 -2.290 1.00 89.75 499 PHE A N 1
ATOM 4031 C CA . PHE A 1 499 ? -16.385 -15.590 -0.880 1.00 89.75 499 PHE A CA 1
ATOM 4032 C C . PHE A 1 499 ? -17.807 -15.541 -0.333 1.00 89.75 499 PHE A C 1
ATOM 4034 O O . PHE A 1 499 ? -18.025 -15.962 0.798 1.00 89.75 499 PHE A O 1
ATOM 4041 N N . GLN A 1 500 ? -18.769 -15.059 -1.119 1.00 92.38 500 GLN A N 1
ATOM 4042 C CA . GLN A 1 500 ? -20.178 -15.027 -0.720 1.00 92.38 500 GLN A CA 1
ATOM 4043 C C . GLN A 1 500 ? -20.761 -16.430 -0.521 1.00 92.38 500 GLN A C 1
ATOM 4045 O O . GLN A 1 500 ? -21.629 -16.619 0.326 1.00 92.38 500 GLN A O 1
ATOM 4050 N N . LEU A 1 501 ? -20.294 -17.412 -1.298 1.00 92.88 501 LEU A N 1
ATOM 4051 C CA . LEU A 1 501 ? -20.715 -18.806 -1.162 1.00 92.88 501 LEU A CA 1
ATOM 4052 C C . LEU A 1 501 ? -20.012 -19.516 -0.000 1.00 92.88 501 LEU A C 1
ATOM 4054 O O . LEU A 1 501 ? -20.620 -20.359 0.654 1.00 92.88 501 LEU A O 1
ATOM 4058 N N . ARG A 1 502 ? -18.736 -19.197 0.241 1.00 92.69 502 ARG A N 1
ATOM 4059 C CA . ARG A 1 502 ? -17.904 -19.860 1.255 1.00 92.69 502 ARG A CA 1
ATOM 4060 C C . ARG A 1 502 ? -18.101 -19.308 2.665 1.00 92.69 502 ARG A C 1
ATOM 4062 O O . ARG A 1 502 ? -17.990 -20.077 3.612 1.00 92.69 502 ARG A O 1
ATOM 4069 N N . PHE A 1 503 ? -18.389 -18.013 2.802 1.00 95.38 503 PHE A N 1
ATOM 4070 C CA . PHE A 1 503 ? -18.433 -17.304 4.085 1.00 95.38 503 PHE A CA 1
ATOM 4071 C C . PHE A 1 503 ? -19.798 -16.649 4.337 1.00 95.38 503 PHE A C 1
ATOM 4073 O O . PHE A 1 503 ? -19.913 -15.436 4.481 1.00 95.38 503 PHE A O 1
ATOM 4080 N N . VAL A 1 504 ? -20.851 -17.464 4.388 1.00 96.00 504 VAL A N 1
ATOM 4081 C CA . VAL A 1 504 ? -22.253 -17.025 4.491 1.00 96.00 504 VAL A CA 1
ATOM 4082 C C . VAL A 1 504 ? -22.613 -16.249 5.767 1.00 96.00 504 VAL A C 1
ATOM 4084 O O . VAL A 1 504 ? -23.600 -15.513 5.764 1.00 96.00 504 VAL A O 1
ATOM 4087 N N . ASN A 1 505 ? -21.855 -16.405 6.856 1.00 96.75 505 ASN A N 1
ATOM 4088 C CA . ASN A 1 505 ? -22.058 -15.670 8.109 1.00 96.75 505 ASN A CA 1
ATOM 4089 C C . ASN A 1 505 ? -21.336 -14.313 8.115 1.00 96.75 505 ASN A C 1
ATOM 4091 O O . ASN A 1 505 ? -21.590 -13.489 9.000 1.00 96.75 505 ASN A O 1
ATOM 4095 N N . ALA A 1 506 ? -20.457 -14.061 7.140 1.00 97.31 506 ALA A N 1
ATOM 4096 C CA . ALA A 1 506 ? -19.802 -12.774 6.984 1.00 97.31 506 ALA A CA 1
ATOM 4097 C C . ALA A 1 506 ? -20.755 -11.763 6.343 1.00 97.31 506 ALA A C 1
ATOM 4099 O O . ALA A 1 506 ? -21.717 -12.096 5.648 1.00 97.31 506 ALA A O 1
ATOM 4100 N N . GLN A 1 507 ? -20.492 -10.479 6.569 1.00 97.69 507 GLN A N 1
ATOM 4101 C CA . GLN A 1 507 ? -21.200 -9.429 5.849 1.00 97.69 507 GLN A CA 1
ATOM 4102 C C . GLN A 1 507 ? -20.517 -9.153 4.516 1.00 97.69 507 GLN A C 1
ATOM 4104 O O . GLN A 1 507 ? -19.296 -9.033 4.441 1.00 97.69 507 GLN A O 1
ATOM 4109 N N . HIS A 1 508 ? -21.314 -8.970 3.468 1.00 96.50 508 HIS A N 1
ATOM 4110 C CA . HIS A 1 508 ? -20.823 -8.683 2.124 1.00 96.50 508 HIS A CA 1
ATOM 4111 C C . HIS A 1 508 ? -21.475 -7.407 1.589 1.00 96.50 508 HIS A C 1
ATOM 4113 O O . HIS A 1 508 ? -22.700 -7.272 1.573 1.00 96.50 508 HIS A O 1
ATOM 4119 N N . ARG A 1 509 ? -20.660 -6.455 1.135 1.00 96.19 509 ARG A N 1
ATOM 4120 C CA . ARG A 1 509 ? -21.100 -5.200 0.511 1.00 96.19 509 ARG A CA 1
ATOM 4121 C C . ARG A 1 509 ? -20.400 -5.020 -0.827 1.00 96.19 509 ARG A C 1
ATOM 4123 O O . ARG A 1 509 ? -19.272 -5.467 -1.008 1.00 96.19 509 ARG A O 1
ATOM 4130 N N . VAL A 1 510 ? -21.065 -4.353 -1.761 1.00 94.06 510 VAL A N 1
ATOM 4131 C CA . VAL A 1 510 ? -20.546 -4.103 -3.109 1.00 94.06 510 VAL A CA 1
ATOM 4132 C C . VAL A 1 510 ? -20.609 -2.609 -3.386 1.00 94.06 510 VAL A C 1
ATOM 4134 O O . VAL A 1 510 ? -21.658 -1.997 -3.201 1.00 94.06 510 VAL A O 1
ATOM 4137 N N . VAL A 1 511 ? -19.498 -2.037 -3.847 1.00 91.94 511 VAL A N 1
ATOM 4138 C CA . VAL A 1 511 ? -19.381 -0.631 -4.246 1.00 91.94 511 VAL A CA 1
ATOM 4139 C C . VAL A 1 511 ? -19.050 -0.506 -5.737 1.00 91.94 511 VAL A C 1
ATOM 4141 O O . VAL A 1 511 ? -18.361 -1.361 -6.291 1.00 91.94 511 VAL A O 1
ATOM 4144 N N . PRO A 1 512 ? -19.485 0.564 -6.422 1.00 90.12 512 PRO A N 1
ATOM 4145 C CA . PRO A 1 512 ? -19.228 0.757 -7.851 1.00 90.12 512 PRO A CA 1
ATOM 4146 C C . PRO A 1 512 ? -17.867 1.425 -8.140 1.00 90.12 512 PRO A C 1
ATOM 4148 O O . PRO A 1 512 ? -17.721 2.113 -9.149 1.00 90.12 512 PRO A O 1
ATOM 4151 N N . ASN A 1 513 ? -16.874 1.274 -7.257 1.00 90.31 513 ASN A N 1
ATOM 4152 C CA . ASN A 1 513 ? -15.614 2.025 -7.300 1.00 90.31 513 ASN A CA 1
ATOM 4153 C C . ASN A 1 513 ? -14.423 1.148 -7.685 1.00 90.31 513 ASN A C 1
ATOM 4155 O O . ASN A 1 513 ? -14.331 0.007 -7.246 1.00 90.31 513 ASN A O 1
ATOM 4159 N N . ARG A 1 514 ? -13.470 1.646 -8.480 1.00 89.69 514 ARG A N 1
ATOM 4160 C CA . ARG A 1 514 ? -12.265 0.856 -8.820 1.00 89.69 514 ARG A CA 1
ATOM 4161 C C . ARG A 1 514 ? -11.385 0.589 -7.596 1.00 89.69 514 ARG A C 1
ATOM 4163 O O . ARG A 1 514 ? -11.529 1.233 -6.568 1.00 89.69 514 ARG A O 1
ATOM 4170 N N . HIS A 1 515 ? -10.415 -0.317 -7.743 1.00 91.00 515 HIS A N 1
ATOM 4171 C CA . HIS A 1 515 ? -9.434 -0.687 -6.705 1.00 91.00 515 HIS A CA 1
ATOM 4172 C C . HIS A 1 515 ? -8.792 0.502 -5.979 1.00 91.00 515 HIS A C 1
ATOM 4174 O O . HIS A 1 515 ? -8.609 0.493 -4.774 1.00 91.00 515 HIS A O 1
ATOM 4180 N N . ALA A 1 516 ? -8.469 1.570 -6.708 1.00 89.44 516 ALA A N 1
ATOM 4181 C CA . ALA A 1 516 ? -7.969 2.805 -6.114 1.00 89.44 516 ALA A CA 1
ATOM 4182 C C . ALA A 1 516 ? -9.119 3.794 -5.858 1.00 89.44 516 ALA A C 1
ATOM 4184 O O . ALA A 1 516 ? -9.109 4.897 -6.407 1.00 89.44 516 ALA A O 1
ATOM 4185 N N . PHE A 1 517 ? -10.118 3.400 -5.062 1.00 90.69 517 PHE A N 1
ATOM 4186 C CA . PHE A 1 517 ? -11.341 4.183 -4.822 1.00 90.69 517 PHE A CA 1
ATOM 4187 C C . PHE A 1 517 ? -11.056 5.601 -4.303 1.00 90.69 517 PHE A C 1
ATOM 4189 O O . PHE A 1 517 ? -11.782 6.535 -4.625 1.00 90.69 517 PHE A O 1
ATOM 4196 N N . MET A 1 518 ? -9.955 5.789 -3.568 1.00 89.56 518 MET A N 1
ATOM 4197 C CA . MET A 1 518 ? -9.505 7.095 -3.075 1.00 89.56 518 MET A CA 1
ATOM 4198 C C . MET A 1 518 ? -9.092 8.078 -4.184 1.00 89.56 518 MET A C 1
ATOM 4200 O O . MET A 1 518 ? -8.926 9.265 -3.926 1.00 89.56 518 MET A O 1
ATOM 4204 N N . MET A 1 519 ? -8.890 7.603 -5.416 1.00 86.06 519 MET A N 1
ATOM 4205 C CA . MET A 1 519 ? -8.602 8.448 -6.581 1.00 86.06 519 MET A CA 1
ATOM 4206 C C . MET A 1 519 ? -9.872 8.851 -7.346 1.00 86.06 519 MET A C 1
ATOM 4208 O O . MET A 1 519 ? -9.789 9.652 -8.278 1.00 86.06 519 MET A O 1
ATOM 4212 N N . GLU A 1 520 ? -11.030 8.286 -6.997 1.00 84.38 520 GLU A N 1
ATOM 4213 C CA . GLU A 1 520 ? -12.302 8.548 -7.666 1.00 84.38 520 GLU A CA 1
ATOM 4214 C C . GLU A 1 520 ? -13.120 9.613 -6.938 1.00 84.38 520 GLU A C 1
ATOM 4216 O O . GLU A 1 520 ? -13.048 9.758 -5.717 1.00 84.38 520 GLU A O 1
ATOM 4221 N N . LEU A 1 521 ? -13.942 10.335 -7.702 1.00 82.00 521 LEU A N 1
ATOM 4222 C CA . LEU A 1 521 ? -14.943 11.229 -7.132 1.00 82.00 521 LEU A CA 1
ATOM 4223 C C . LEU A 1 521 ? -15.913 10.403 -6.275 1.00 82.00 521 LEU A C 1
ATOM 4225 O O . LEU A 1 521 ? -16.375 9.353 -6.717 1.00 82.00 521 LEU A O 1
ATOM 4229 N N . ASP A 1 522 ? -16.166 10.851 -5.047 1.00 84.12 522 ASP A N 1
ATOM 4230 C CA . ASP A 1 522 ? -17.015 10.186 -4.046 1.00 84.12 522 ASP A CA 1
ATOM 4231 C C . ASP A 1 522 ? -16.608 8.752 -3.649 1.00 84.12 522 ASP A C 1
ATOM 4233 O O . ASP A 1 522 ? -17.244 8.157 -2.779 1.00 84.12 522 ASP A O 1
ATOM 4237 N N . GLY A 1 523 ? -15.525 8.190 -4.201 1.00 88.81 523 GLY A N 1
ATOM 4238 C CA . GLY A 1 523 ? -15.154 6.794 -3.958 1.00 88.81 523 GLY A CA 1
ATOM 4239 C C . GLY A 1 523 ? -14.836 6.511 -2.494 1.00 88.81 523 GLY A C 1
ATOM 4240 O O . GLY A 1 523 ? -15.327 5.536 -1.926 1.00 88.81 523 GLY A O 1
ATOM 4241 N N . THR A 1 524 ? -14.104 7.414 -1.838 1.00 91.19 524 THR A N 1
ATOM 4242 C CA . THR A 1 524 ? -13.864 7.341 -0.391 1.00 91.19 524 THR A CA 1
ATOM 4243 C C . THR A 1 524 ? -15.159 7.383 0.412 1.00 91.19 524 THR A C 1
ATOM 4245 O O . THR A 1 524 ? -15.324 6.599 1.345 1.00 91.19 524 THR A O 1
ATOM 4248 N N . ARG A 1 525 ? -16.085 8.281 0.066 1.00 91.50 525 ARG A N 1
ATOM 4249 C CA . ARG A 1 525 ? -17.355 8.435 0.781 1.00 91.50 525 ARG A CA 1
ATOM 4250 C C . ARG A 1 525 ? -18.219 7.179 0.652 1.00 91.50 525 ARG A C 1
ATOM 4252 O O . ARG A 1 525 ? -18.695 6.678 1.667 1.00 91.50 525 ARG A O 1
ATOM 4259 N N . ASN A 1 526 ? -18.350 6.636 -0.559 1.00 91.94 526 ASN A N 1
ATOM 4260 C CA . ASN A 1 526 ? -19.119 5.419 -0.836 1.00 91.94 526 ASN A CA 1
ATOM 4261 C C . ASN A 1 526 ? -18.596 4.219 -0.042 1.00 91.94 526 ASN A C 1
ATOM 4263 O O . ASN A 1 526 ? -19.366 3.511 0.603 1.00 91.94 526 ASN A O 1
ATOM 4267 N N . VAL A 1 527 ? -17.277 4.012 -0.054 1.00 93.81 527 VAL A N 1
ATOM 4268 C CA . VAL A 1 527 ? -16.639 2.932 0.707 1.00 93.81 527 VAL A CA 1
ATOM 4269 C C . VAL A 1 527 ? -16.822 3.151 2.210 1.00 93.81 527 VAL A C 1
ATOM 4271 O O . VAL A 1 527 ? -17.207 2.227 2.924 1.00 93.81 527 VAL A O 1
ATOM 4274 N N . THR A 1 528 ? -16.625 4.381 2.694 1.00 95.00 528 THR A N 1
ATOM 4275 C CA . THR A 1 528 ? -16.711 4.696 4.128 1.00 95.00 528 THR A CA 1
ATOM 4276 C C . THR A 1 528 ? -18.125 4.540 4.684 1.00 95.00 528 THR A C 1
ATOM 4278 O O . THR A 1 528 ? -18.275 4.148 5.836 1.00 95.00 528 THR A O 1
ATOM 4281 N N . GLU A 1 529 ? -19.168 4.786 3.887 1.00 94.81 529 GLU A N 1
ATOM 4282 C CA . GLU A 1 529 ? -20.564 4.569 4.289 1.00 94.81 529 GLU A CA 1
ATOM 4283 C C . GLU A 1 529 ? -20.808 3.122 4.745 1.00 94.81 529 GLU A C 1
ATOM 4285 O O . GLU A 1 529 ? -21.333 2.890 5.833 1.00 94.81 529 GLU A O 1
ATOM 4290 N N . HIS A 1 530 ? -20.358 2.141 3.958 1.00 96.00 530 HIS A N 1
ATOM 4291 C CA . HIS A 1 530 ? -20.508 0.724 4.297 1.00 96.00 530 HIS A CA 1
ATOM 4292 C C . HIS A 1 530 ? -19.687 0.314 5.521 1.00 96.00 530 HIS A C 1
ATOM 4294 O O . HIS A 1 530 ? -20.155 -0.473 6.344 1.00 96.00 530 HIS A O 1
ATOM 4300 N N . ILE A 1 531 ? -18.476 0.858 5.648 1.00 96.38 531 ILE A N 1
ATOM 4301 C CA . ILE A 1 531 ? -17.591 0.605 6.791 1.00 96.38 531 ILE A CA 1
ATOM 4302 C C . ILE A 1 531 ? -18.217 1.146 8.068 1.00 96.38 531 ILE A C 1
ATOM 4304 O O . ILE A 1 531 ? -18.330 0.419 9.049 1.00 96.38 531 ILE A O 1
ATOM 4308 N N . SER A 1 532 ? -18.647 2.407 8.032 1.00 95.06 532 SER A N 1
ATOM 4309 C CA . SER A 1 532 ? -19.273 3.103 9.152 1.00 95.06 532 SER A CA 1
ATOM 4310 C C . SER A 1 532 ? -20.477 2.325 9.674 1.00 95.06 532 SER A C 1
ATOM 4312 O O . SER A 1 532 ? -20.532 2.038 10.863 1.00 95.06 532 SER A O 1
ATOM 4314 N N . GLN A 1 533 ? -21.377 1.880 8.792 1.00 94.94 533 GLN A N 1
ATOM 4315 C CA . GLN A 1 533 ? -22.544 1.080 9.183 1.00 94.94 533 GLN A CA 1
ATOM 4316 C C . GLN A 1 533 ? -22.168 -0.217 9.914 1.00 94.94 533 GLN A C 1
ATOM 4318 O O . GLN A 1 533 ? -22.871 -0.633 10.831 1.00 94.94 533 GLN A O 1
ATOM 4323 N N . TRP A 1 534 ? -21.072 -0.865 9.520 1.00 96.38 534 TRP A N 1
ATOM 4324 C CA . TRP A 1 534 ? -20.629 -2.117 10.131 1.00 96.38 534 TRP A CA 1
ATOM 4325 C C . TRP A 1 534 ? -19.975 -1.931 11.495 1.00 96.38 534 TRP A C 1
ATOM 4327 O O . TRP A 1 534 ? -20.202 -2.723 12.411 1.00 96.38 534 TRP A O 1
ATOM 4337 N N . ILE A 1 535 ? -19.159 -0.888 11.632 1.00 94.94 535 ILE A N 1
ATOM 4338 C CA . ILE A 1 535 ? -18.413 -0.632 12.865 1.00 94.94 535 ILE A CA 1
ATOM 4339 C C . ILE A 1 535 ? -19.222 0.194 13.872 1.00 94.94 535 ILE A C 1
ATOM 4341 O O . ILE A 1 535 ? -18.877 0.182 15.049 1.00 94.94 535 ILE A O 1
ATOM 4345 N N . ALA A 1 536 ? -20.316 0.840 13.444 1.00 92.00 536 ALA A N 1
ATOM 4346 C CA . ALA A 1 536 ? -21.227 1.625 14.281 1.00 92.00 536 ALA A CA 1
ATOM 4347 C C . ALA A 1 536 ? -21.646 0.887 15.555 1.00 92.00 536 ALA A C 1
ATOM 4349 O O . ALA A 1 536 ? -21.639 1.479 16.622 1.00 92.00 536 ALA A O 1
ATOM 4350 N N . VAL A 1 537 ? -21.922 -0.419 15.474 1.00 87.25 537 VAL A N 1
ATOM 4351 C CA . VAL A 1 537 ? -22.303 -1.222 16.650 1.00 87.25 537 VAL A CA 1
ATOM 4352 C C . VAL A 1 537 ? -21.233 -1.160 17.743 1.00 87.25 537 VAL A C 1
ATOM 4354 O O . VAL A 1 537 ? -21.565 -1.040 18.907 1.00 87.25 537 VAL A O 1
ATOM 4357 N N . ILE A 1 538 ? -19.950 -1.164 17.373 1.00 86.06 538 ILE A N 1
ATOM 4358 C CA . ILE A 1 538 ? -18.842 -1.084 18.335 1.00 86.06 538 ILE A CA 1
ATOM 4359 C C . ILE A 1 538 ? -18.585 0.355 18.783 1.00 86.06 538 ILE A C 1
ATOM 4361 O O . ILE A 1 538 ? -18.211 0.600 19.925 1.00 86.06 538 ILE A O 1
ATOM 4365 N N . LEU A 1 539 ? -18.728 1.316 17.870 1.00 80.75 539 LEU A N 1
ATOM 4366 C CA . LEU A 1 539 ? -18.354 2.700 18.150 1.00 80.75 539 LEU A CA 1
ATOM 4367 C C . LEU A 1 539 ? -19.456 3.471 18.878 1.00 80.75 539 LEU A C 1
ATOM 4369 O O . LEU A 1 539 ? -19.145 4.348 19.678 1.00 80.75 539 LEU A O 1
ATOM 4373 N N . ASP A 1 540 ? -20.720 3.153 18.609 1.00 71.94 540 ASP A N 1
ATOM 4374 C CA . ASP A 1 540 ? -21.916 3.882 19.041 1.00 71.94 540 ASP A CA 1
ATOM 4375 C C . ASP A 1 540 ? -22.670 3.176 20.179 1.00 71.94 540 ASP A C 1
ATOM 4377 O O . ASP A 1 540 ? -23.721 3.664 20.597 1.00 71.94 540 ASP A O 1
ATOM 4381 N N . GLU A 1 541 ? -22.133 2.069 20.708 1.00 63.00 541 GLU A N 1
ATOM 4382 C CA . GLU A 1 541 ? -22.592 1.432 21.947 1.00 63.00 541 GLU A CA 1
ATOM 4383 C C . GLU A 1 541 ? -22.586 2.475 23.083 1.00 63.00 541 GLU A C 1
ATOM 4385 O O . GLU A 1 541 ? -21.568 2.758 23.717 1.00 63.00 541 GLU A O 1
ATOM 4390 N N . LYS A 1 542 ? -23.743 3.101 23.335 1.00 49.28 542 LYS A N 1
ATOM 4391 C CA . LYS A 1 542 ? -23.997 3.801 24.593 1.00 49.28 542 LYS A CA 1
ATOM 4392 C C . LYS A 1 542 ? -24.007 2.725 25.669 1.00 49.28 542 LYS A C 1
ATOM 4394 O O . LYS A 1 542 ? -24.816 1.802 25.580 1.00 49.28 542 LYS A O 1
ATOM 4399 N N . LYS A 1 543 ? -23.153 2.843 26.689 1.00 46.78 543 LYS A N 1
ATOM 4400 C CA . LYS A 1 543 ? -23.381 2.118 27.941 1.00 46.78 543 LYS A CA 1
ATOM 4401 C C . LYS A 1 543 ? -24.760 2.555 28.439 1.00 46.78 543 LYS A C 1
ATOM 4403 O O . LYS A 1 543 ? -24.924 3.674 28.917 1.00 46.78 543 LYS A O 1
ATOM 4408 N N . GLU A 1 544 ? -25.779 1.723 28.240 1.00 35.06 544 GLU A N 1
ATOM 4409 C CA . GLU A 1 544 ? -27.021 1.864 28.985 1.00 35.06 544 GLU A CA 1
ATOM 4410 C C . GLU A 1 544 ? -26.637 1.705 30.452 1.00 35.06 544 GLU A C 1
ATOM 4412 O O . GLU A 1 544 ? -26.324 0.601 30.903 1.00 35.06 544 GLU A O 1
ATOM 4417 N N . ILE A 1 545 ? -26.614 2.822 31.181 1.00 38.19 545 ILE A N 1
ATOM 4418 C CA . ILE A 1 545 ? -26.543 2.819 32.635 1.00 38.19 545 ILE A CA 1
ATOM 4419 C C . ILE A 1 545 ? -27.784 2.053 33.083 1.00 38.19 545 ILE A C 1
ATOM 4421 O O . ILE A 1 545 ? -28.900 2.577 33.095 1.00 38.19 545 ILE A O 1
ATOM 4425 N N . LYS A 1 546 ? -27.609 0.767 33.390 1.00 34.50 546 LYS A N 1
ATOM 4426 C CA . LYS A 1 546 ? -28.623 -0.017 34.081 1.00 34.50 546 LYS A CA 1
ATOM 4427 C C . LYS A 1 546 ? -28.712 0.560 35.481 1.00 34.50 546 LYS A C 1
ATOM 4429 O O . LYS A 1 546 ? -28.025 0.097 36.387 1.00 34.50 546 LYS A O 1
ATOM 4434 N N . ILE A 1 547 ? -29.568 1.563 35.649 1.00 37.53 547 ILE A N 1
ATOM 4435 C CA . ILE A 1 547 ? -30.029 1.989 36.963 1.00 37.53 547 ILE A CA 1
ATOM 4436 C C . ILE A 1 547 ? -30.750 0.773 37.542 1.00 37.53 547 ILE A C 1
ATOM 4438 O O . ILE A 1 547 ? -31.898 0.480 37.205 1.00 37.53 547 ILE A O 1
ATOM 4442 N N . LYS A 1 548 ? -30.036 -0.000 38.362 1.00 36.66 548 LYS A N 1
ATOM 4443 C CA . LYS A 1 548 ? -30.652 -0.963 39.265 1.00 36.66 548 LYS A CA 1
ATOM 4444 C C . LYS A 1 548 ? -31.455 -0.134 40.256 1.00 36.66 548 LYS A C 1
ATOM 4446 O O . LYS A 1 548 ? -30.913 0.374 41.230 1.00 36.66 548 LYS A O 1
ATOM 4451 N N . ILE A 1 549 ? -32.742 0.029 39.979 1.00 40.47 549 ILE A N 1
ATOM 4452 C CA . ILE A 1 549 ? -33.696 0.406 41.012 1.00 40.47 549 ILE A CA 1
ATOM 4453 C C . ILE A 1 549 ? -33.763 -0.816 41.931 1.00 40.47 549 ILE A C 1
ATOM 4455 O O . ILE A 1 549 ? -34.262 -1.870 41.539 1.00 40.47 549 ILE A O 1
ATOM 4459 N N . CYS A 1 550 ? -33.111 -0.720 43.087 1.00 39.66 550 CYS A N 1
ATOM 4460 C CA . CYS A 1 550 ? -33.305 -1.671 44.170 1.00 39.66 550 CYS A CA 1
ATOM 4461 C C . CYS A 1 550 ? -34.673 -1.370 44.791 1.00 39.66 550 CYS A C 1
ATOM 4463 O O . CYS A 1 550 ? -34.860 -0.270 45.311 1.00 39.66 550 CYS A O 1
ATOM 4465 N N . ASP A 1 551 ? -35.596 -2.328 44.691 1.00 42.91 551 ASP A N 1
ATOM 4466 C CA . ASP A 1 551 ? -36.851 -2.356 45.453 1.00 42.91 551 ASP A CA 1
ATOM 4467 C C . ASP A 1 551 ? -36.616 -2.786 46.910 1.00 42.91 551 ASP A C 1
ATOM 4469 O O . ASP A 1 551 ? -35.746 -3.668 47.138 1.00 42.91 551 ASP A O 1
#

Solvent-accessible surface area (backbone atoms only — not comparable to full-atom values): 30941 Å² total; per-residue (Å²): 108,48,65,61,43,39,51,48,52,51,46,55,65,60,53,72,55,82,79,79,86,56,56,23,38,42,35,34,13,52,31,56,79,72,47,68,91,64,39,65,54,75,44,79,41,70,68,64,28,49,63,44,62,38,73,100,52,44,41,46,34,23,19,45,45,71,45,63,55,74,64,54,22,68,59,90,62,22,13,30,44,35,40,10,47,22,57,83,64,31,75,60,74,52,71,44,59,67,77,42,92,78,63,55,56,46,44,25,62,86,72,73,45,46,41,35,37,19,12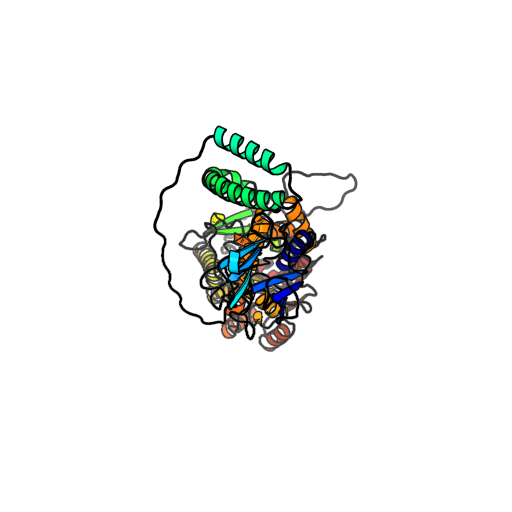,36,30,38,30,31,75,52,97,59,62,70,77,81,78,75,90,71,89,80,81,93,76,91,80,87,85,82,92,79,86,87,83,86,86,84,58,74,70,62,54,55,53,52,50,52,54,52,55,64,68,55,77,82,68,80,89,53,65,63,56,54,48,47,51,50,50,45,50,52,48,48,56,54,44,50,66,50,35,71,75,45,45,89,67,56,60,59,70,81,69,56,77,72,63,95,85,75,90,83,89,80,85,69,99,76,83,87,87,81,82,90,70,78,80,65,48,79,45,78,42,69,26,47,95,86,62,38,43,27,51,29,41,32,42,64,47,60,82,75,82,72,72,90,69,68,87,85,72,79,66,76,81,79,81,49,46,39,37,40,34,31,47,24,88,70,20,40,42,50,54,45,46,66,41,53,48,53,49,34,73,73,69,47,45,75,43,36,39,34,25,47,29,37,58,21,39,60,70,24,67,75,46,75,52,52,77,48,51,46,67,56,51,42,52,26,54,45,44,39,50,54,51,52,40,69,78,36,75,74,42,31,32,34,37,37,8,29,23,52,12,20,39,43,41,50,52,43,42,72,76,42,56,89,34,54,65,37,38,35,30,33,49,50,40,42,40,46,31,41,76,20,70,46,26,48,55,49,55,63,54,51,77,45,41,69,60,54,51,52,49,37,38,47,47,51,67,71,51,52,70,71,58,51,53,48,44,35,38,68,42,56,35,84,79,30,50,68,56,39,44,56,46,52,51,44,59,47,35,43,55,22,36,47,21,44,53,50,24,50,53,40,44,50,72,67,36,50,70,62,66,58,68,63,48,63,75,43,23,82,36,32,34,41,37,40,24,85,62,22,53,50,46,44,58,67,59,54,54,50,46,57,70,73,44,70,68,30,45,79,46,78,42,96,36,46,82,64,22,56,45,43,81,63,24,39,57,60,55,41,53,60,50,47,67,66,48,38,66,77,75,65,61,69,82,75,79,76,76,75,78,81,129

Sequence (551 aa):
MAILKIIAYFFTLLVAQEVAAWSGTVTFYDNRWHDKAGGSYTYHIDDSQQCINLSCYNDRATSAKWSDIVKWGAFDGKSRIAFYTGKDCTGTVKDWDIKHPNGYPGNFFLDGIDKQISSFMIWQFNKKPHFHLIMLAPGFARHSAPHVPTPSLPSISTLLQVFEIVKEQAQGHSLSAPLFALIAVARLLYQRRQAQLEQLCEDQHRHRYLIKGPGAEDDHIDEEGNYRSKVSPPVKEWNVVAEDDTKTLSLVYYPEEEVREETPEEDMESPLEKVLILVIPGNPGNPYYYLSLMQELVKKHGRRHEIRCLSHAGHVMPWKNHNRDFTLQEQIDQKAFYVKQRLREEPTLRLVVIGHSIGSYITLDIAKRFPQNIAKLVLMQPAIMHIALSRKGKQFMTMMNNYEFVVMLMGVVDYLVPVSLRRWMVRRSVGSHAEETVRLASLSLVNSCVIQNVLGMAANEMAEVVELDEELVTRHEDKILFVYSTVDEWVPGEFMQEFQLRFVNAQHRVVPNRHAFMMELDGTRNVTEHISQWIAVILDEKKEIKIKICD

Radius of gyration: 32.33 Å; Cα contacts (8 Å, |Δi|>4): 840; chains: 1; bounding box: 84×59×108 Å

Foldseek 3Di:
DLLVLLLVVVCVVVCVPPDDFWKKKKKFALALAPDCPRHMDMDIDRDFLAKFFPPVCQLRGFWMAMPGDAAAAPPVRGKKKKFALDHPLDHDIDIDTCPDPVHIRSGCVVVVCHSRTGIMGIHHYDSHHDDPDPDDDDDDDDDDDDDDDDDDDDDPVVVVVVVVVLVVVPPDDPDCSVVVVVVVVLVVCVVVVVVVCVVVVVPPVVPPQPPPDPDPDDDDDDPPDDDDDPDDFFDWDWDQQDPVSQIWIKTKQAADPPPPPDDDPPPPPDDDQAEEEEEAEDFQFDQLLCRVLQSLLCVQLNRHHMYMYIGFGLLGPNVSVPLDADALVNSLSSVLSVVVVVCVVPVSYAYEYEAAAVRLLSQLSNCVNCVVRYQAYEQEQYLQADLCVFPVNVVLVVVCVCVVVSLVSLVVQLRPPDLVVLLVSLCVSLDVPFDPSNSSSSSSCSDSSNVSNSSNRSVNSSVPRHDHPLVSCQSCLLRYEYEHEPAERRRHVVVVVVCCVSRVNHHYHYDPAYSSLSSDDCSSVRVSVVVCVSCCCVSVPDPPPPPPPDD

Mean predicted aligned error: 17.92 Å